Protein AF-0000000072577227 (afdb_homodimer)

Secondary structure (DSSP, 8-state):
-----------------GGGGS---TTEEEEEEEEE-TTS-B-TT-EEEEE-TTS-EEEEEE--TTSEEEEEEESEEEEEEEE-TTEEPEEEEEEE-TT-EEEEEEEE-EEPPP-PPPPSEEEEE-GGG-EEEEEEEETTTEEEEEEE--EEEEEEE-SSGGG-EEEEEEEGGGEE-S-HHHHHHHHSTTTT-TTT--EEEEEEEEEEEEETTEEEEEEEEEETTEEEEEEEEEEEEEEEE-TTS-EEEEEEEEEEEEGGGGT-----B-TTS-BSEEEEEEEEEEEEEEE--/-----------------GGGGSPPPTTEEEEEEEEE-TTS-B-TT-EEEEE-TTS-EEEEEE--TTSEEEEEEESEEEEEEEE-TTEEPEEEEEEE-TT-EEEEEEEE-EEPPP-PPPPSEEEEE-GGG-EEEEEEEETTTEEEEEEE--EEEEEEE-SSGGG-EEEEEEEGGGEE-S-HHHHHHHHSTTTT-TTT--EEEEEEEEEEEEETTEEEEEEEEEETTEEEEEEEEEEEEEEEE-TTS-EEEEEEEEEEEEGGGGT-----B-TTS-BSEEEEEEEEEEEEEEE--

Sequence (586 aa):
MIGRLLGSRTKRMQRTGPLAAVHTPPDAGVLSCRVLDPVNAPVTHAEFTVSDTMGRKVVGGGTDPFGSFVATVPAGEYRLAVSAEGYTPYRASVTVAEDTLASLGDVTLQVAQPPELPAPGDWEIEPAHSSIAFTARHIGLARIHGRFNSFAGAVRIADDMEQSAMHVVIDAASIDTNVKMRDDHLRSADFLDVQRYPTLEFYSDRFAHRGGNRWAVTGALSLHGVTRTVTLDTEYLGLGNGMEGETRAACRATTELHRDDFTVSWQTMLTRGIAVVGPSIRIDLDVQTVPKGMIGRLLGSRTKRMQRTGPLAAVHTPPDAGVLSCRVLDPVNAPVTHAEFTVSDTMGRKVVGGGTDPFGSFVATVPAGEYRLAVSAEGYTPYRASVTVAEDTLASLGDVTLQVAQPPELPAPGDWEIEPAHSSIAFTARHIGLARIHGRFNSFAGAVRIADDMEQSAMHVVIDAASIDTNVKMRDDHLRSADFLDVQRYPTLEFYSDRFAHRGGNRWAVTGALSLHGVTRTVTLDTEYLGLGNGMEGETRAACRATTELHRDDFTVSWQTMLTRGIAVVGPSIRIDLDVQTVPKG

InterPro domains:
  IPR007372 Lipid/polyisoprenoid-binding, YceI-like [PF04264] (123-288)
  IPR007372 Lipid/polyisoprenoid-binding, YceI-like [SM00867] (122-290)
  IPR008969 Carboxypeptidase-like, regulatory domain superfamily [SSF49464] (34-112)
  IPR036761 Lipid/polyisoprenoid-binding, YceI-like superfamily [G3DSA:2.40.128.110] (122-291)
  IPR036761 Lipid/polyisoprenoid-binding, YceI-like superfamily [SSF101874] (121-292)

Organism: Streptomyces coelicolor (strain ATCC BAA-471 / A3(2) / M145) (NCBI:txid100226)

Radius of gyration: 28.92 Å; Cα contacts (8 Å, |Δi|>4): 1598; chains: 2; bounding box: 65×102×64 Å

Foldseek 3Di:
DPPDPPPPPPPPPPPDPPCVPPDADQQKFKEKEFEAEPVRAGDWQWKKFKAAPVRHTDDIGTAHPRRMDMDIDGFHKIKMWTDDFQFDIDIDIWGGGGPYYTYPYYDYTHGADAADDDDFAKKKWDLVQKWKKKWWDFQNPDIQIKTANDKIKMKGADPDNQQIKMKMKTQQLRICSPDVVVSVVCCPPLHQVCVVPGIKMWIFRGWADPHHQWIKTWTWIDTSNDIDIWIWTKGWPYWDADPVGFIKTKMKTKGKDFRVNNPSDNWDADPVRGTRIHRIMIIIMIIMMGHDD/DPPPPPPPPPPPPPPDPPCVPPDADQQKFKEKEAEAEPVRAGDWQWKKFKAAPVRHTDDIGTAHPRRMDMDIDGFHKIKMWTDDFQFDIDIDIWGGGGPYYTYPYYDYTHGADAADDDDFAKKKWDLVQKWKKKWWDFQNPDIQIKTFNDKIKMKGADPDNQQIKMKMKTQQLRICSPDVVVSVVCCPPLHQVCVVPGIKMWIWRGWARPHHQWIKTWTWIDTSRDIDIWIWTKGWPYWDADPVGFIKTKMKTKGKDFRVNNPSDNWDADPVRGTRIHRIMIIIMIIMMGHDD

pLDDT: mean 89.82, std 13.76, range [26.8, 98.88]

Nearest PDB structures (foldseek):
  1wub-assembly1_A  TM=9.350E-01  e=4.465E-19  Thermus thermophilus
  5w39-assembly1_A  TM=8.610E-01  e=2.088E-11  Campylobacter jejuni
  5w2d-assembly1_A  TM=8.627E-01  e=9.304E-11  Campylobacter jejuni
  5w17-assembly1_A  TM=8.572E-01  e=1.035E-10  Campylobacter jejuni subsp. jejuni NCTC 11168 = ATCC 700819
  5w2x-assembly1_A  TM=8.601E-01  e=2.185E-10  Campylobacter jejuni

Structure (mmCIF, N/CA/C/O backbone):
data_AF-0000000072577227-model_v1
#
loop_
_entity.id
_entity.type
_entity.pdbx_description
1 polymer 'Lipid/polyisoprenoid-binding YceI-like domain-containing protein'
#
loop_
_atom_site.group_PDB
_atom_site.id
_atom_site.type_symbol
_atom_site.label_atom_id
_atom_site.label_alt_id
_atom_site.label_comp_id
_atom_site.label_asym_id
_atom_site.label_entity_id
_atom_site.label_seq_id
_atom_site.pdbx_PDB_ins_code
_atom_site.Cartn_x
_atom_site.Cartn_y
_atom_site.Cartn_z
_atom_site.occupancy
_atom_site.B_iso_or_equiv
_atom_site.auth_seq_id
_atom_site.auth_comp_id
_atom_site.auth_asym_id
_atom_site.auth_atom_id
_atom_site.pdbx_PDB_model_num
ATOM 1 N N . MET A 1 1 ? -29.375 69.375 34.156 1 26.8 1 MET A N 1
ATOM 2 C CA . MET A 1 1 ? -28.672 68.25 34.75 1 26.8 1 MET A CA 1
ATOM 3 C C . MET A 1 1 ? -28.266 67.188 33.688 1 26.8 1 MET A C 1
ATOM 5 O O . MET A 1 1 ? -29.016 66.312 33.375 1 26.8 1 MET A O 1
ATOM 9 N N . ILE A 1 2 ? -27.672 67.625 32.531 1 37.12 2 ILE A N 1
ATOM 10 C CA . ILE A 1 2 ? -27.188 66.938 31.344 1 37.12 2 ILE A CA 1
ATOM 11 C C . ILE A 1 2 ? -26 66.062 31.688 1 37.12 2 ILE A C 1
ATOM 13 O O . ILE A 1 2 ? -24.906 66.562 32 1 37.12 2 ILE A O 1
ATOM 17 N N . GLY A 1 3 ? -26.141 65 32.531 1 32.97 3 GLY A N 1
ATOM 18 C CA . GLY A 1 3 ? -25.094 64 32.875 1 32.97 3 GLY A CA 1
ATOM 19 C C . GLY A 1 3 ? -24.422 63.406 31.656 1 32.97 3 GLY A C 1
ATOM 20 O O . GLY A 1 3 ? -25.094 63 30.719 1 32.97 3 GLY A O 1
ATOM 21 N N . ARG A 1 4 ? -23.094 63.844 31.281 1 34 4 ARG A N 1
ATOM 22 C CA . ARG A 1 4 ? -22.109 63.344 30.328 1 34 4 ARG A CA 1
ATOM 23 C C . ARG A 1 4 ? -21.875 61.844 30.484 1 34 4 ARG A C 1
ATOM 25 O O . ARG A 1 4 ? -21.406 61.406 31.531 1 34 4 ARG A O 1
ATOM 32 N N . LEU A 1 5 ? -22.656 60.969 29.906 1 32.94 5 LEU A N 1
ATOM 33 C CA . LEU A 1 5 ? -22.422 59.531 29.734 1 32.94 5 LEU A CA 1
ATOM 34 C C . LEU A 1 5 ? -21.062 59.25 29.109 1 32.94 5 LEU A C 1
ATOM 36 O O . LEU A 1 5 ? -20.875 59.5 27.922 1 32.94 5 LEU A O 1
ATOM 40 N N . LEU A 1 6 ? -19.891 59.562 29.719 1 34.66 6 LEU A N 1
ATOM 41 C CA . LEU A 1 6 ? -18.578 59.094 29.266 1 34.66 6 LEU A CA 1
ATOM 42 C C . LEU A 1 6 ? -18.594 57.594 29.031 1 34.66 6 LEU A C 1
ATOM 44 O O . LEU A 1 6 ? -18.766 56.812 29.969 1 34.66 6 LEU A O 1
ATOM 48 N N . GLY A 1 7 ? -19.062 57.031 27.906 1 33.78 7 GLY A N 1
ATOM 49 C CA . GLY A 1 7 ? -18.922 55.656 27.469 1 33.78 7 GLY A CA 1
ATOM 50 C C . GLY A 1 7 ? -17.484 55.156 27.516 1 33.78 7 GLY A C 1
ATOM 51 O O . GLY A 1 7 ? -16.578 55.812 26.984 1 33.78 7 GLY A O 1
ATOM 52 N N . SER A 1 8 ? -16.984 54.531 28.609 1 36.62 8 SER A N 1
ATOM 53 C CA . SER A 1 8 ? -15.742 53.781 28.734 1 36.62 8 SER A CA 1
ATOM 54 C C . SER A 1 8 ? -15.531 52.844 27.547 1 36.62 8 SER A C 1
ATOM 56 O O . SER A 1 8 ? -16.312 51.906 27.344 1 36.62 8 SER A O 1
ATOM 58 N N . ARG A 1 9 ? -15.117 53.312 26.406 1 38.56 9 ARG A N 1
ATOM 59 C CA . ARG A 1 9 ? -14.555 52.406 25.391 1 38.56 9 ARG A CA 1
ATOM 60 C C . ARG A 1 9 ? -13.508 51.5 26 1 38.56 9 ARG A C 1
ATOM 62 O O . ARG A 1 9 ? -12.375 51.906 26.266 1 38.56 9 ARG A O 1
ATOM 69 N N . THR A 1 10 ? -13.844 50.5 26.844 1 38.19 10 THR A N 1
ATOM 70 C CA . THR A 1 10 ? -12.906 49.438 27.125 1 38.19 10 THR A CA 1
ATOM 71 C C . THR A 1 10 ? -12.203 49 25.844 1 38.19 10 THR A C 1
ATOM 73 O O . THR A 1 10 ? -12.859 48.562 24.891 1 38.19 10 THR A O 1
ATOM 76 N N . LYS A 1 11 ? -11.156 49.531 25.5 1 37.88 11 LYS A N 1
ATOM 77 C CA . LYS A 1 11 ? -10.219 48.969 24.531 1 37.88 11 LYS A CA 1
ATOM 78 C C . LYS A 1 11 ? -10.102 47.469 24.672 1 37.88 11 LYS A C 1
ATOM 80 O O . LYS A 1 11 ? -9.617 46.969 25.688 1 37.88 11 LYS A O 1
ATOM 85 N N . ARG A 1 12 ? -11.031 46.719 24.203 1 38.28 12 ARG A N 1
ATOM 86 C CA . ARG A 1 12 ? -10.758 45.281 24.062 1 38.28 12 ARG A CA 1
ATOM 87 C C . ARG A 1 12 ? -9.32 45.062 23.609 1 38.28 12 ARG A C 1
ATOM 89 O O . ARG A 1 12 ? -8.961 45.375 22.469 1 38.28 12 ARG A O 1
ATOM 96 N N . MET A 1 13 ? -8.359 45.281 24.391 1 38.47 13 MET A N 1
ATOM 97 C CA . MET A 1 13 ? -7.027 44.781 24.062 1 38.47 13 MET A CA 1
ATOM 98 C C . MET A 1 13 ? -7.117 43.5 23.25 1 38.47 13 MET A C 1
ATOM 100 O O . MET A 1 13 ? -7.707 42.5 23.703 1 38.47 13 MET A O 1
ATOM 104 N N . GLN A 1 14 ? -7.219 43.562 22.016 1 44.78 14 GLN A N 1
ATOM 105 C CA . GLN A 1 14 ? -7.148 42.438 21.094 1 44.78 14 GLN A CA 1
ATOM 106 C C . GLN A 1 14 ? -6.172 41.375 21.594 1 44.78 14 GLN A C 1
ATOM 108 O O . GLN A 1 14 ? -4.965 41.625 21.641 1 44.78 14 GLN A O 1
ATOM 113 N N . ARG A 1 15 ? -6.492 40.656 22.641 1 54.56 15 ARG A N 1
ATOM 114 C CA . ARG A 1 15 ? -5.695 39.562 23.156 1 54.56 15 ARG A CA 1
ATOM 115 C C . ARG A 1 15 ? -5.016 38.781 22.031 1 54.56 15 ARG A C 1
ATOM 117 O O . ARG A 1 15 ? -5.68 38.312 21.109 1 54.56 15 ARG A O 1
ATOM 124 N N . THR A 1 16 ? -3.822 39.031 21.75 1 69.56 16 THR A N 1
ATOM 125 C CA . THR A 1 16 ? -2.977 38.312 20.812 1 69.56 16 THR A CA 1
ATOM 126 C C . THR A 1 16 ? -3.008 36.812 21.109 1 69.56 16 THR A C 1
ATOM 128 O O . THR A 1 16 ? -2.824 36.375 22.266 1 69.56 16 THR A O 1
ATOM 131 N N . GLY A 1 17 ? -3.672 36.062 20.234 1 76.44 17 GLY A N 1
ATOM 132 C CA . GLY A 1 17 ? -3.791 34.625 20.391 1 76.44 17 GLY A CA 1
ATOM 133 C C . GLY A 1 17 ? -2.453 33.906 20.562 1 76.44 17 GLY A C 1
ATOM 134 O O . GLY A 1 17 ? -1.4 34.531 20.375 1 76.44 17 GLY A O 1
ATOM 135 N N . PRO A 1 18 ? -2.41 32.781 21.141 1 83.94 18 PRO A N 1
ATOM 136 C CA . PRO A 1 18 ? -1.178 32.031 21.422 1 83.94 18 PRO A CA 1
ATOM 137 C C . PRO A 1 18 ? -0.287 31.891 20.188 1 83.94 18 PRO A C 1
ATOM 139 O O . PRO A 1 18 ? 0.925 31.703 20.312 1 83.94 18 PRO A O 1
ATOM 142 N N . LEU A 1 19 ? -0.805 32.031 19.031 1 86.5 19 LEU A N 1
ATOM 143 C CA . LEU A 1 19 ? -0.044 31.891 17.781 1 86.5 19 LEU A CA 1
ATOM 144 C C . LEU A 1 19 ? 0.879 33.094 17.562 1 86.5 19 LEU A C 1
ATOM 146 O O . LEU A 1 19 ? 1.816 33 16.766 1 86.5 19 LEU A O 1
ATOM 150 N N . ALA A 1 20 ? 0.656 34.156 18.234 1 82.88 20 ALA A N 1
ATOM 151 C CA . ALA A 1 20 ? 1.486 35.344 18.109 1 82.88 20 ALA A CA 1
ATOM 152 C C . ALA A 1 20 ? 2.912 35.094 18.578 1 82.88 20 ALA A C 1
ATOM 154 O O . ALA A 1 20 ? 3.846 35.781 18.188 1 82.88 20 ALA A O 1
ATOM 155 N N . ALA A 1 21 ? 2.994 34.062 19.344 1 81.19 21 ALA A N 1
ATOM 156 C CA . ALA A 1 21 ? 4.293 33.75 19.922 1 81.19 21 ALA A CA 1
ATOM 157 C C . ALA A 1 21 ? 5.121 32.875 18.984 1 81.19 21 ALA A C 1
ATOM 159 O O . ALA A 1 21 ? 6.312 32.656 19.219 1 81.19 21 ALA A O 1
ATOM 160 N N . VAL A 1 22 ? 4.5 32.406 17.969 1 85.19 22 VAL A N 1
ATOM 161 C CA . VAL A 1 22 ? 5.223 31.578 17.016 1 85.19 22 VAL A CA 1
ATOM 162 C C . VAL A 1 22 ? 5.992 32.438 16.031 1 85.19 22 VAL A C 1
ATOM 164 O O . VAL A 1 22 ? 5.422 33.344 15.406 1 85.19 22 VAL A O 1
ATOM 167 N N . HIS A 1 23 ? 7.262 32.219 15.898 1 82.19 23 HIS A N 1
ATOM 168 C CA . HIS A 1 23 ? 8.125 33.031 15.039 1 82.19 23 HIS A CA 1
ATOM 169 C C . HIS A 1 23 ? 7.945 32.625 13.57 1 82.19 23 HIS A C 1
ATOM 171 O O . HIS A 1 23 ? 7.949 31.438 13.234 1 82.19 23 HIS A O 1
ATOM 177 N N . THR A 1 24 ? 7.801 33.625 12.742 1 87.25 24 THR A N 1
ATOM 178 C CA . THR A 1 24 ? 7.789 33.438 11.297 1 87.25 24 THR A CA 1
ATOM 179 C C . THR A 1 24 ? 9.117 33.906 10.688 1 87.25 24 THR A C 1
ATOM 181 O O . THR A 1 24 ? 9.539 35.031 10.867 1 87.25 24 THR A O 1
ATOM 184 N N . PRO A 1 25 ? 9.742 33.031 9.992 1 88 25 PRO A N 1
ATOM 185 C CA . PRO A 1 25 ? 10.984 33.43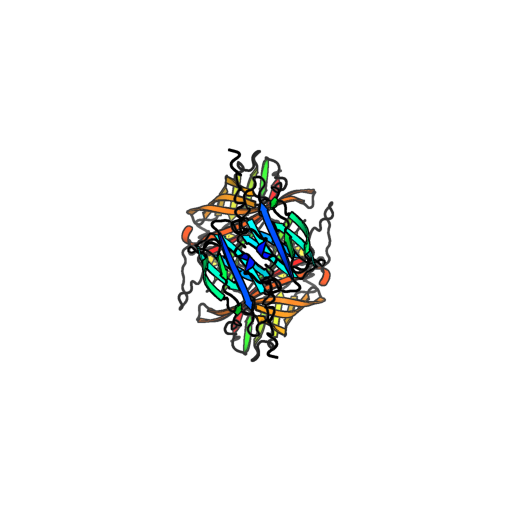8 9.336 1 88 25 PRO A CA 1
ATOM 186 C C . PRO A 1 25 ? 10.805 34.656 8.406 1 88 25 PRO A C 1
ATOM 188 O O . PRO A 1 25 ? 9.719 34.844 7.855 1 88 25 PRO A O 1
ATOM 191 N N . PRO A 1 26 ? 11.859 35.562 8.266 1 85.06 26 PRO A N 1
ATOM 192 C CA . PRO A 1 26 ? 11.75 36.812 7.539 1 85.06 26 PRO A CA 1
ATOM 193 C C . PRO A 1 26 ? 11.312 36.625 6.086 1 85.06 26 PRO A C 1
ATOM 195 O O . PRO A 1 26 ? 10.57 37.469 5.551 1 85.06 26 PRO A O 1
ATOM 198 N N . ASP A 1 27 ? 11.727 35.688 5.359 1 89.62 27 ASP A N 1
ATOM 199 C CA . ASP A 1 27 ? 11.398 35.5 3.949 1 89.62 27 ASP A CA 1
ATOM 200 C C . ASP A 1 27 ? 10.172 34.594 3.781 1 89.62 27 ASP A C 1
ATOM 202 O O . ASP A 1 27 ? 9.922 34.094 2.689 1 89.62 27 ASP A O 1
ATOM 206 N N . ALA A 1 28 ? 9.453 34.531 4.906 1 93.44 28 ALA A N 1
ATOM 207 C CA . ALA A 1 28 ? 8.328 33.594 4.859 1 93.44 28 ALA A CA 1
ATOM 208 C C . ALA A 1 28 ? 7.008 34.312 5.121 1 93.44 28 ALA A C 1
ATOM 210 O O . ALA A 1 28 ? 6.996 35.469 5.57 1 93.44 28 ALA A O 1
ATOM 211 N N . GLY A 1 29 ? 5.938 33.781 4.715 1 94.62 29 GLY A N 1
ATOM 212 C CA . GLY A 1 29 ? 4.574 34.062 5.125 1 94.62 29 GLY A CA 1
ATOM 213 C C . GLY A 1 29 ? 3.834 32.875 5.656 1 94.62 29 GLY A C 1
ATOM 214 O O . GLY A 1 29 ? 4.418 31.797 5.809 1 94.62 29 GLY A O 1
ATOM 215 N N . VAL A 1 30 ? 2.604 33.156 6.027 1 94.62 30 VAL A N 1
ATOM 216 C CA . VAL A 1 30 ? 1.803 32.094 6.629 1 94.62 30 VAL A CA 1
ATOM 217 C C . VAL A 1 30 ? 0.556 31.844 5.785 1 94.62 30 VAL A C 1
ATOM 219 O O . VAL A 1 30 ? -0.103 32.781 5.344 1 94.62 30 VAL A O 1
ATOM 222 N N . LEU A 1 31 ? 0.337 30.609 5.461 1 95.12 31 LEU A N 1
ATOM 223 C CA . LEU A 1 31 ? -0.888 30.172 4.801 1 95.12 31 LEU A CA 1
ATOM 224 C C . LEU A 1 31 ? -1.83 29.5 5.789 1 95.12 31 LEU A C 1
ATOM 226 O O . LEU A 1 31 ? -1.395 28.703 6.617 1 95.12 31 LEU A O 1
ATOM 230 N N . SER A 1 32 ? -3.045 29.891 5.809 1 94.81 32 SER A N 1
ATOM 231 C CA . SER A 1 32 ? -4.02 29.25 6.684 1 94.81 32 SER A CA 1
ATOM 232 C C . SER A 1 32 ? -5.34 29.016 5.961 1 94.81 32 SER A C 1
ATOM 234 O O . SER A 1 32 ? -5.652 29.703 4.984 1 94.81 32 SER A O 1
ATOM 236 N N . CYS A 1 33 ? -6.023 28.047 6.398 1 95.12 33 CYS A N 1
ATOM 237 C CA . CYS A 1 33 ? -7.328 27.672 5.855 1 95.12 33 CYS A CA 1
ATOM 238 C C . CYS A 1 33 ? -8.133 26.875 6.871 1 95.12 33 CYS A C 1
ATOM 240 O O . CYS A 1 33 ? -7.57 26.125 7.668 1 95.12 33 CYS A O 1
ATOM 242 N N . ARG A 1 34 ? -9.422 27.109 6.949 1 95.56 34 ARG A N 1
ATOM 243 C CA . ARG A 1 34 ? -10.352 26.266 7.691 1 95.56 34 ARG A CA 1
ATOM 244 C C . ARG A 1 34 ? -11.289 25.516 6.75 1 95.56 34 ARG A C 1
ATOM 246 O O . ARG A 1 34 ? -11.953 26.141 5.914 1 95.56 34 ARG A O 1
ATOM 253 N N . VAL A 1 35 ? -11.297 24.281 6.855 1 96.19 35 VAL A N 1
ATOM 254 C CA . VAL A 1 35 ? -12.062 23.422 5.961 1 96.19 35 VAL A CA 1
ATOM 255 C C . VAL A 1 35 ? -13.375 23.016 6.625 1 96.19 35 VAL A C 1
ATOM 257 O O . VAL A 1 35 ? -13.375 22.469 7.73 1 96.19 35 VAL A O 1
ATOM 260 N N . LEU A 1 36 ? -14.43 23.281 5.938 1 94.31 36 LEU A N 1
ATOM 261 C CA . LEU A 1 36 ? -15.766 23 6.441 1 94.31 36 LEU A CA 1
ATOM 262 C C . LEU A 1 36 ? -16.531 22.094 5.477 1 94.31 36 LEU A C 1
ATOM 264 O O . LEU A 1 36 ? -16.219 22.031 4.289 1 94.31 36 LEU A O 1
ATOM 268 N N . ASP A 1 37 ? -17.453 21.391 6.094 1 88.5 37 ASP A N 1
ATOM 269 C CA . ASP A 1 37 ? -18.391 20.672 5.25 1 88.5 37 ASP A CA 1
ATOM 270 C C . ASP A 1 37 ? -19.594 21.531 4.887 1 88.5 37 ASP A C 1
ATOM 272 O O . ASP A 1 37 ? -19.672 22.703 5.277 1 88.5 37 ASP A O 1
ATOM 276 N N . PRO A 1 38 ? -20.578 21.062 4.117 1 86.56 38 PRO A N 1
ATOM 277 C CA . PRO A 1 38 ? -21.688 21.906 3.629 1 86.56 38 PRO A CA 1
ATOM 278 C C . PRO A 1 38 ? -22.594 22.375 4.75 1 86.56 38 PRO A C 1
ATOM 280 O O . PRO A 1 38 ? -23.344 23.344 4.57 1 86.56 38 PRO A O 1
ATOM 283 N N . VAL A 1 39 ? -22.516 21.781 5.891 1 88.75 39 VAL A N 1
ATOM 284 C CA . VAL A 1 39 ? -23.344 22.234 7 1 88.75 39 VAL A CA 1
ATOM 285 C C . VAL A 1 39 ? -22.5 23.047 7.977 1 88.75 39 VAL A C 1
ATOM 287 O O . VAL A 1 39 ? -22.859 23.188 9.148 1 88.75 39 VAL A O 1
ATOM 290 N N . ASN A 1 40 ? -21.312 23.391 7.598 1 90.12 40 ASN A N 1
ATOM 291 C CA . ASN A 1 40 ? -20.422 24.328 8.273 1 90.12 40 ASN A CA 1
ATOM 292 C C . ASN A 1 40 ? -19.766 23.688 9.492 1 90.12 40 ASN A C 1
ATOM 294 O O . ASN A 1 40 ? -19.453 24.375 10.469 1 90.12 40 ASN A O 1
ATOM 298 N N . ALA A 1 41 ? -19.688 22.406 9.445 1 90.19 41 ALA A N 1
ATOM 299 C CA . ALA A 1 41 ? -18.906 21.703 10.469 1 90.19 41 ALA A CA 1
ATOM 300 C C . ALA A 1 41 ? -17.469 21.516 10.016 1 90.19 41 ALA A C 1
ATOM 302 O O . ALA A 1 41 ? -17.203 21.234 8.844 1 90.19 41 ALA A O 1
ATOM 303 N N . PRO A 1 42 ? -16.531 21.641 11 1 92.31 42 PRO A N 1
ATOM 304 C CA . PRO A 1 42 ? -15.141 21.422 10.625 1 92.31 42 PRO A CA 1
ATOM 305 C C . PRO A 1 42 ? -14.891 20.016 10.086 1 92.31 42 PRO A C 1
ATOM 307 O O . PRO A 1 42 ? -15.406 19.031 10.625 1 92.31 42 PRO A O 1
ATOM 310 N N . VAL A 1 43 ? -14.281 19.891 8.953 1 91.62 43 VAL A N 1
ATOM 311 C CA . VAL A 1 43 ? -13.828 18.609 8.43 1 91.62 43 VAL A CA 1
ATOM 312 C C . VAL A 1 43 ? -12.469 18.25 9.031 1 91.62 43 VAL A C 1
ATOM 314 O O . VAL A 1 43 ? -11.445 18.828 8.641 1 91.62 43 VAL A O 1
ATOM 317 N N . THR A 1 44 ? -12.508 17.328 9.922 1 87.81 44 THR A N 1
ATOM 318 C CA . THR A 1 44 ? -11.281 16.906 10.586 1 87.81 44 THR A CA 1
ATOM 319 C C . THR A 1 44 ? -10.5 15.93 9.711 1 87.81 44 THR A C 1
ATOM 321 O O . THR A 1 44 ? -11.094 15.18 8.93 1 87.81 44 THR A O 1
ATOM 324 N N . HIS A 1 45 ? -9.203 15.945 9.695 1 85.19 45 HIS A N 1
ATOM 325 C CA . HIS A 1 45 ? -8.273 15.055 9.008 1 85.19 45 HIS A CA 1
ATOM 326 C C . HIS A 1 45 ? -8.359 15.234 7.496 1 85.19 45 HIS A C 1
ATOM 328 O O . HIS A 1 45 ? -7.992 14.328 6.738 1 85.19 45 HIS A O 1
ATOM 334 N N . ALA A 1 46 ? -9.031 16.344 7.074 1 90.62 46 ALA A N 1
ATOM 335 C CA . ALA A 1 46 ? -8.859 16.641 5.656 1 90.62 46 ALA A CA 1
ATOM 336 C C . ALA A 1 46 ? -7.383 16.797 5.297 1 90.62 46 ALA A C 1
ATOM 338 O O . ALA A 1 46 ? -6.609 17.391 6.051 1 90.62 46 ALA A O 1
ATOM 339 N N . GLU A 1 47 ? -7.008 16.203 4.148 1 92.94 47 GLU A N 1
ATOM 340 C CA . GLU A 1 47 ? -5.617 16.281 3.705 1 92.94 47 GLU A CA 1
ATOM 341 C C . GLU A 1 47 ? -5.383 17.531 2.848 1 92.94 47 GLU A C 1
ATOM 343 O O . GLU A 1 47 ? -6.094 17.75 1.867 1 92.94 47 GLU A O 1
ATOM 348 N N . PHE A 1 48 ? -4.383 18.312 3.256 1 93.69 48 PHE A N 1
ATOM 349 C CA . PHE A 1 48 ? -4.012 19.438 2.418 1 93.69 48 PHE A CA 1
ATOM 350 C C . PHE A 1 48 ? -2.604 19.266 1.863 1 93.69 48 PHE A C 1
ATOM 352 O O . PHE A 1 48 ? -1.757 18.625 2.494 1 93.69 48 PHE A O 1
ATOM 359 N N . THR A 1 49 ? -2.402 19.75 0.661 1 94.56 49 THR A N 1
ATOM 360 C CA . THR A 1 49 ? -1.09 19.844 0.032 1 94.56 49 THR A CA 1
ATOM 361 C C . THR A 1 49 ? -0.858 21.234 -0.544 1 94.56 49 THR A C 1
ATOM 363 O O . THR A 1 49 ? -1.73 21.781 -1.217 1 94.56 49 THR A O 1
ATOM 366 N N . VAL A 1 50 ? 0.22 21.781 -0.16 1 95.25 50 VAL A N 1
ATOM 367 C CA . VAL A 1 50 ? 0.69 23.016 -0.75 1 95.25 50 VAL A CA 1
ATOM 368 C C . VAL A 1 50 ? 1.852 22.734 -1.7 1 95.25 50 VAL A C 1
ATOM 370 O O . VAL A 1 50 ? 2.871 22.172 -1.295 1 95.25 50 VAL A O 1
ATOM 373 N N . SER A 1 51 ? 1.652 23.125 -2.975 1 95.06 51 SER A N 1
ATOM 374 C CA . SER A 1 51 ? 2.68 22.906 -3.988 1 95.06 51 SER A CA 1
ATOM 375 C C . SER A 1 51 ? 3.121 24.219 -4.617 1 95.06 51 SER A C 1
ATOM 377 O O . SER A 1 51 ? 2.365 25.188 -4.629 1 95.06 51 SER A O 1
ATOM 379 N N . ASP A 1 52 ? 4.316 24.234 -5.066 1 92.69 52 ASP A N 1
ATOM 380 C CA . ASP A 1 52 ? 4.781 25.438 -5.77 1 92.69 52 ASP A CA 1
ATOM 381 C C . ASP A 1 52 ? 4.289 25.438 -7.215 1 92.69 52 ASP A C 1
ATOM 383 O O . ASP A 1 52 ? 3.496 24.594 -7.613 1 92.69 52 ASP A O 1
ATOM 387 N N . THR A 1 53 ? 4.711 26.406 -7.973 1 89.69 53 THR A N 1
ATOM 388 C CA . THR A 1 53 ? 4.215 26.609 -9.328 1 89.69 53 THR A CA 1
ATOM 389 C C . THR A 1 53 ? 4.664 25.484 -10.25 1 89.69 53 THR A C 1
ATOM 391 O O . THR A 1 53 ? 4.066 25.266 -11.305 1 89.69 53 THR A O 1
ATOM 394 N N . MET A 1 54 ? 5.652 24.828 -9.836 1 87.25 54 MET A N 1
ATOM 395 C CA . MET A 1 54 ? 6.172 23.719 -10.633 1 87.25 54 MET A CA 1
ATOM 396 C C . MET A 1 54 ? 5.492 22.406 -10.234 1 87.25 54 MET A C 1
ATOM 398 O O . MET A 1 54 ? 5.785 21.359 -10.805 1 87.25 54 MET A O 1
ATOM 402 N N . GLY A 1 55 ? 4.668 22.406 -9.305 1 85.88 55 GLY A N 1
ATOM 403 C CA . GLY A 1 55 ? 3.926 21.234 -8.883 1 85.88 55 GLY A CA 1
ATOM 404 C C . GLY A 1 55 ? 4.617 20.453 -7.781 1 85.88 55 GLY A C 1
ATOM 405 O O . GLY A 1 55 ? 4.16 19.375 -7.395 1 85.88 55 GLY A O 1
ATOM 406 N N . ARG A 1 56 ? 5.711 21 -7.254 1 85.12 56 ARG A N 1
ATOM 407 C CA . ARG A 1 56 ? 6.422 20.344 -6.16 1 85.12 56 ARG A CA 1
ATOM 408 C C . ARG A 1 56 ? 5.73 20.594 -4.824 1 85.12 56 ARG A C 1
ATOM 410 O O . ARG A 1 56 ? 5.402 21.75 -4.5 1 85.12 56 ARG A O 1
ATOM 417 N N . LYS A 1 57 ? 5.648 19.484 -4.098 1 88.38 57 LYS A N 1
ATOM 418 C CA . LYS A 1 57 ? 5.047 19.609 -2.771 1 88.38 57 LYS A CA 1
ATOM 419 C C . LYS A 1 57 ? 5.957 20.391 -1.823 1 88.38 57 LYS A C 1
ATOM 421 O O . LYS A 1 57 ? 7.125 20.031 -1.647 1 88.38 57 LYS A O 1
ATOM 426 N N . VAL A 1 58 ? 5.441 21.375 -1.188 1 91.88 58 VAL A N 1
ATOM 427 C CA . VAL A 1 58 ? 6.168 22.234 -0.252 1 91.88 58 VAL A CA 1
ATOM 428 C C . VAL A 1 58 ? 5.852 21.812 1.183 1 91.88 58 VAL A C 1
ATOM 430 O O . VAL A 1 58 ? 6.75 21.734 2.023 1 91.88 58 VAL A O 1
ATOM 433 N N . VAL A 1 59 ? 4.59 21.594 1.459 1 93.12 59 VAL A N 1
ATOM 434 C CA . VAL A 1 59 ? 4.137 21.109 2.764 1 93.12 59 VAL A CA 1
ATOM 435 C C . VAL A 1 59 ? 2.76 20.469 2.633 1 93.12 59 VAL A C 1
ATOM 437 O O . VAL A 1 59 ? 1.985 20.828 1.739 1 93.12 59 VAL A O 1
ATOM 440 N N . GLY A 1 60 ? 2.5 19.5 3.432 1 93.75 60 GLY A N 1
ATOM 441 C CA . GLY A 1 60 ? 1.195 18.859 3.492 1 93.75 60 GLY A CA 1
ATOM 442 C C . GLY A 1 60 ? 0.876 18.281 4.859 1 93.75 60 GLY A C 1
ATOM 443 O O . GLY A 1 60 ? 1.751 18.203 5.723 1 93.75 60 GLY A O 1
ATOM 444 N N . GLY A 1 61 ? -0.313 17.969 5.07 1 91.62 61 GLY A N 1
ATOM 445 C CA . GLY A 1 61 ? -0.782 17.406 6.328 1 91.62 61 GLY A CA 1
ATOM 446 C C . GLY A 1 61 ? -2.295 17.344 6.43 1 91.62 61 GLY A C 1
ATOM 447 O O . GLY A 1 61 ? -2.994 17.484 5.422 1 91.62 61 GLY A O 1
ATOM 448 N N . GLY A 1 62 ? -2.758 16.984 7.668 1 93.06 62 GLY A N 1
ATOM 449 C CA . GLY A 1 62 ? -4.184 16.969 7.953 1 93.06 62 GLY A CA 1
ATOM 450 C C . GLY A 1 62 ? -4.66 18.219 8.68 1 93.06 62 GLY A C 1
ATOM 451 O O . GLY A 1 62 ? -3.889 18.859 9.391 1 93.06 62 GLY A O 1
ATOM 452 N N . THR A 1 63 ? -5.898 18.5 8.5 1 94.12 63 THR A N 1
ATOM 453 C CA . THR A 1 63 ? -6.5 19.547 9.305 1 94.12 63 THR A CA 1
ATOM 454 C C . THR A 1 63 ? -6.598 19.125 10.766 1 94.12 63 THR A C 1
ATOM 456 O O . THR A 1 63 ? -6.719 17.938 11.07 1 94.12 63 THR A O 1
ATOM 459 N N . ASP A 1 64 ? -6.488 20.125 11.602 1 91.56 64 ASP A N 1
ATOM 460 C CA . ASP A 1 64 ? -6.621 19.891 13.039 1 91.56 64 ASP A CA 1
ATOM 461 C C . ASP A 1 64 ? -8.078 19.625 13.414 1 91.56 64 ASP A C 1
ATOM 463 O O . ASP A 1 64 ? -8.953 19.609 12.555 1 91.56 64 ASP A O 1
ATOM 467 N N . PRO A 1 65 ? -8.383 19.328 14.734 1 90.56 65 PRO A N 1
ATOM 468 C CA . PRO A 1 65 ? -9.734 18.953 15.164 1 90.56 65 PRO A CA 1
ATOM 469 C C . PRO A 1 65 ? -10.75 20.062 14.906 1 90.56 65 PRO A C 1
ATOM 471 O O . PRO A 1 65 ? -11.961 19.844 15.016 1 90.56 65 PRO A O 1
ATOM 474 N N . PHE A 1 66 ? -10.336 21.203 14.492 1 92.12 66 PHE A N 1
ATOM 475 C CA . PHE A 1 66 ? -11.211 22.344 14.227 1 92.12 66 PHE A CA 1
ATOM 476 C C . PHE A 1 66 ? -11.297 22.625 12.727 1 92.12 66 PHE A C 1
ATOM 478 O O . PHE A 1 66 ? -11.852 23.641 12.312 1 92.12 66 PHE A O 1
ATOM 485 N N . GLY A 1 67 ? -10.672 21.719 11.961 1 93.88 67 GLY A N 1
ATOM 486 C CA . GLY A 1 67 ? -10.711 21.781 10.508 1 93.88 67 GLY A CA 1
ATOM 487 C C . GLY A 1 67 ? -9.695 22.75 9.93 1 93.88 67 GLY A C 1
ATOM 488 O O . GLY A 1 67 ? -9.781 23.109 8.758 1 93.88 67 GLY A O 1
ATOM 489 N N . SER A 1 68 ? -8.742 23.141 10.727 1 94.12 68 SER A N 1
ATOM 490 C CA . SER A 1 68 ? -7.836 24.203 10.289 1 94.12 68 SER A CA 1
ATOM 491 C C . SER A 1 68 ? -6.43 23.656 10.055 1 94.12 68 SER A C 1
ATOM 493 O O . SER A 1 68 ? -6.055 22.625 10.617 1 94.12 68 SER A O 1
ATOM 495 N N . PHE A 1 69 ? -5.73 24.297 9.18 1 93.25 69 PHE A N 1
ATOM 496 C CA . PHE A 1 69 ? -4.281 24.125 9.133 1 93.25 69 PHE A CA 1
ATOM 497 C C . PHE A 1 69 ? -3.588 25.469 8.969 1 93.25 69 PHE A C 1
ATOM 499 O O . PHE A 1 69 ? -4.203 26.438 8.523 1 93.25 69 PHE A O 1
ATOM 506 N N . VAL A 1 70 ? -2.412 25.547 9.484 1 92.88 70 VAL A N 1
ATOM 507 C CA . VAL A 1 70 ? -1.508 26.672 9.352 1 92.88 70 VAL A CA 1
ATOM 508 C C . VAL A 1 70 ? -0.139 26.203 8.875 1 92.88 70 VAL A C 1
ATOM 510 O O . VAL A 1 70 ? 0.411 25.234 9.414 1 92.88 70 VAL A O 1
ATOM 513 N N . ALA A 1 71 ? 0.36 26.844 7.816 1 92.88 71 ALA A N 1
ATOM 514 C CA . ALA A 1 71 ? 1.667 26.469 7.285 1 92.88 71 ALA A CA 1
ATOM 515 C C . ALA A 1 71 ? 2.514 27.703 6.977 1 92.88 71 ALA A C 1
ATOM 517 O O . ALA A 1 71 ? 2.016 28.672 6.418 1 92.88 71 ALA A O 1
ATOM 518 N N . THR A 1 72 ? 3.727 27.672 7.406 1 93.69 72 THR A N 1
ATOM 519 C CA . THR A 1 72 ? 4.699 28.703 7.047 1 93.69 72 THR A CA 1
ATOM 520 C C . THR A 1 72 ? 5.465 28.312 5.789 1 93.69 72 THR A C 1
ATOM 522 O O . THR A 1 72 ? 6.008 27.203 5.707 1 93.69 72 THR A O 1
ATOM 525 N N . VAL A 1 73 ? 5.418 29.203 4.789 1 94.94 73 VAL A N 1
ATOM 526 C CA . VAL A 1 73 ? 6.098 28.922 3.525 1 94.94 73 VAL A CA 1
ATOM 527 C C . VAL A 1 73 ? 6.855 30.156 3.062 1 94.94 73 VAL A C 1
ATOM 529 O O . VAL A 1 73 ? 6.52 31.281 3.453 1 94.94 73 VAL A O 1
ATOM 532 N N . PRO A 1 74 ? 7.941 29.969 2.283 1 94.12 74 PRO A N 1
ATOM 533 C CA . PRO A 1 74 ? 8.547 31.141 1.662 1 94.12 74 PRO A CA 1
ATOM 534 C C . PRO A 1 74 ? 7.543 31.969 0.855 1 94.12 74 PRO A C 1
ATOM 536 O O . PRO A 1 74 ? 6.559 31.422 0.348 1 94.12 74 PRO A O 1
ATOM 539 N N . ALA A 1 75 ? 7.816 33.25 0.849 1 95.75 75 ALA A N 1
ATOM 540 C CA . ALA A 1 75 ? 6.965 34.094 0.002 1 95.75 75 ALA A CA 1
ATOM 541 C C . ALA A 1 75 ? 6.98 33.594 -1.443 1 95.75 75 ALA A C 1
ATOM 543 O O . ALA A 1 75 ? 8.031 33.219 -1.964 1 95.75 75 ALA A O 1
ATOM 544 N N . GLY A 1 76 ? 5.793 33.531 -2.045 1 95.81 76 GLY A N 1
ATOM 545 C CA . GLY A 1 76 ? 5.688 33.031 -3.402 1 95.81 76 GLY A CA 1
ATOM 546 C C . GLY A 1 76 ? 4.273 32.625 -3.789 1 95.81 76 GLY A C 1
ATOM 547 O O . GLY A 1 76 ? 3.316 33 -3.107 1 95.81 76 GLY A O 1
ATOM 548 N N . GLU A 1 77 ? 4.176 32.062 -4.93 1 96.94 77 GLU A N 1
ATOM 549 C CA . GLU A 1 77 ? 2.904 31.562 -5.438 1 96.94 77 GLU A CA 1
ATOM 550 C C . GLU A 1 77 ? 2.785 30.062 -5.215 1 96.94 77 GLU A C 1
ATOM 552 O O . GLU A 1 77 ? 3.734 29.312 -5.461 1 96.94 77 GLU A O 1
ATOM 557 N N . TYR A 1 78 ? 1.592 29.688 -4.715 1 96.62 78 TYR A N 1
ATOM 558 C CA . TYR A 1 78 ? 1.388 28.297 -4.379 1 96.62 78 TYR A CA 1
ATOM 559 C C . TYR A 1 78 ? 0.03 27.797 -4.871 1 96.62 78 TYR A C 1
ATOM 561 O O . TYR A 1 78 ? -0.853 28.609 -5.176 1 96.62 78 TYR A O 1
ATOM 569 N N . ARG A 1 79 ? -0.018 26.562 -5.047 1 96.19 79 ARG A N 1
ATOM 570 C CA . ARG A 1 79 ? -1.285 25.859 -5.258 1 96.19 79 ARG A CA 1
ATOM 571 C C . ARG A 1 79 ? -1.669 25.031 -4.031 1 96.19 79 ARG A C 1
ATOM 573 O O . ARG A 1 79 ? -0.842 24.312 -3.486 1 96.19 79 ARG A O 1
ATOM 580 N N . LEU A 1 80 ? -2.879 25.25 -3.541 1 95.81 80 LEU A N 1
ATOM 581 C CA . LEU A 1 80 ? -3.436 24.469 -2.439 1 95.81 80 LEU A CA 1
ATOM 582 C C . LEU A 1 80 ? -4.41 23.422 -2.955 1 95.81 80 LEU A C 1
ATOM 584 O O . LEU A 1 80 ? -5.25 23.719 -3.812 1 95.81 80 LEU A O 1
ATOM 588 N N . ALA A 1 81 ? -4.234 22.219 -2.523 1 94.81 81 ALA A N 1
ATOM 589 C CA . ALA A 1 81 ? -5.227 21.172 -2.707 1 94.81 81 ALA A CA 1
ATOM 590 C C . ALA A 1 81 ? -5.699 20.625 -1.362 1 94.81 81 ALA A C 1
ATOM 592 O O . ALA A 1 81 ? -4.891 20.359 -0.471 1 94.81 81 ALA A O 1
ATOM 593 N N . VAL A 1 82 ? -7.012 20.531 -1.171 1 93.88 82 VAL A N 1
ATOM 594 C CA . VAL A 1 82 ? -7.617 19.922 0.01 1 93.88 82 VAL A CA 1
ATOM 595 C C . VAL A 1 82 ? -8.523 18.766 -0.408 1 93.88 82 VAL A C 1
ATOM 597 O O . VAL A 1 82 ? -9.312 18.906 -1.345 1 93.88 82 VAL A O 1
ATOM 600 N N . SER A 1 83 ? -8.336 17.641 0.234 1 89.94 83 SER A N 1
ATOM 601 C CA . SER A 1 83 ? -9.172 16.484 -0.055 1 89.94 83 SER A CA 1
ATOM 602 C C . SER A 1 83 ? -9.641 15.805 1.229 1 89.94 83 SER A C 1
ATOM 604 O O . SER A 1 83 ? -8.945 15.836 2.244 1 89.94 83 SER A O 1
ATOM 606 N N . ALA A 1 84 ? -10.766 15.422 1.233 1 84.81 84 ALA A N 1
ATOM 607 C CA . ALA A 1 84 ? -11.359 14.594 2.281 1 84.81 84 ALA A CA 1
ATOM 608 C C . ALA A 1 84 ? -12.32 13.562 1.691 1 84.81 84 ALA A C 1
ATOM 610 O O . ALA A 1 84 ? -12.961 13.82 0.671 1 84.81 84 ALA A O 1
ATOM 611 N N . GLU A 1 85 ? -12.289 12.406 2.33 1 73.31 85 GLU A N 1
ATOM 612 C CA . GLU A 1 85 ? -13.172 11.336 1.858 1 73.31 85 GLU A CA 1
ATOM 613 C C . GLU A 1 85 ? -14.617 11.82 1.755 1 73.31 85 GLU A C 1
ATOM 615 O O . GLU A 1 85 ? -15.141 12.438 2.686 1 73.31 85 GLU A O 1
ATOM 620 N N . GLY A 1 86 ? -15.18 11.594 0.673 1 70.25 86 GLY A N 1
ATOM 621 C CA . GLY A 1 86 ? -16.594 11.906 0.494 1 70.25 86 GLY A CA 1
ATOM 622 C C . GLY A 1 86 ? -16.828 13.289 -0.084 1 70.25 86 GLY A C 1
ATOM 623 O O . GLY A 1 86 ? -17.969 13.68 -0.323 1 70.25 86 GLY A O 1
ATOM 624 N N . TYR A 1 87 ? -15.719 14.023 -0.303 1 82.44 87 TYR A N 1
ATOM 625 C CA . TYR A 1 87 ? -15.867 15.391 -0.799 1 82.44 87 TYR A CA 1
ATOM 626 C C . TYR A 1 87 ? -15.102 15.578 -2.104 1 82.44 87 TYR A C 1
ATOM 628 O O . TYR A 1 87 ? -14.109 14.891 -2.357 1 82.44 87 TYR A O 1
ATOM 636 N N . THR A 1 88 ? -15.633 16.438 -2.963 1 81.88 88 THR A N 1
ATOM 637 C CA . THR A 1 88 ? -14.867 16.875 -4.121 1 81.88 88 THR A CA 1
ATOM 638 C C . THR A 1 88 ? -13.633 17.656 -3.684 1 81.88 88 THR A C 1
ATOM 640 O O . THR A 1 88 ? -13.727 18.547 -2.836 1 81.88 88 THR A O 1
ATOM 643 N N . PRO A 1 89 ? -12.523 17.266 -4.23 1 86.56 89 PRO A N 1
ATOM 644 C CA . PRO A 1 89 ? -11.32 18 -3.844 1 86.56 89 PRO A CA 1
ATOM 645 C C . PRO A 1 89 ? -11.43 19.5 -4.164 1 86.56 89 PRO A C 1
ATOM 647 O O . PRO A 1 89 ? -12.078 19.875 -5.141 1 86.56 89 PRO A O 1
ATOM 650 N N . TYR A 1 90 ? -10.883 20.328 -3.316 1 92.69 90 TYR A N 1
ATOM 651 C CA . TYR A 1 90 ? -10.781 21.766 -3.486 1 92.69 90 TYR A CA 1
ATOM 652 C C . TYR A 1 90 ? -9.375 22.172 -3.912 1 92.69 90 TYR A C 1
ATOM 654 O O . TYR A 1 90 ? -8.391 21.672 -3.375 1 92.69 90 TYR A O 1
ATOM 662 N N . ARG A 1 91 ? -9.32 22.984 -4.965 1 94 91 ARG A N 1
ATOM 663 C CA . ARG A 1 91 ? -8.039 23.516 -5.414 1 94 91 ARG A CA 1
ATOM 664 C C . ARG A 1 91 ? -8.078 25.031 -5.539 1 94 91 ARG A C 1
ATOM 666 O O . ARG A 1 91 ? -9.094 25.594 -5.961 1 94 91 ARG A O 1
ATOM 673 N N . ALA A 1 92 ? -7.051 25.688 -5.137 1 95.88 92 ALA A N 1
ATOM 674 C CA . ALA A 1 92 ? -6.945 27.141 -5.254 1 95.88 92 ALA A CA 1
ATOM 675 C C . ALA A 1 92 ? -5.492 27.578 -5.414 1 95.88 92 ALA A C 1
ATOM 677 O O . ALA A 1 92 ? -4.574 26.844 -5.027 1 95.88 92 ALA A O 1
ATOM 678 N N . SER A 1 93 ? -5.289 28.656 -6.043 1 96.19 93 SER A N 1
ATOM 679 C CA . SER A 1 93 ? -3.992 29.328 -6.059 1 96.19 93 SER A CA 1
ATOM 680 C C . SER A 1 93 ? -3.92 30.422 -5 1 96.19 93 SER A C 1
ATOM 682 O O . SER A 1 93 ? -4.906 31.109 -4.746 1 96.19 93 SER A O 1
ATOM 684 N N . VAL A 1 94 ? -2.805 30.594 -4.383 1 96.19 94 VAL A N 1
ATOM 685 C CA . VAL A 1 94 ? -2.648 31.594 -3.336 1 96.19 94 VAL A CA 1
ATOM 686 C C . VAL A 1 94 ? -1.261 32.219 -3.424 1 96.19 94 VAL A C 1
ATOM 688 O O . VAL A 1 94 ? -0.273 31.531 -3.678 1 96.19 94 VAL A O 1
ATOM 691 N N . THR A 1 95 ? -1.216 33.469 -3.27 1 97.19 95 THR A N 1
ATOM 692 C CA . THR A 1 95 ? 0.044 34.188 -3.16 1 97.19 95 THR A CA 1
ATOM 693 C C . THR A 1 95 ? 0.357 34.5 -1.701 1 97.19 95 THR A C 1
ATOM 695 O O . THR A 1 95 ? -0.486 35.062 -0.985 1 97.19 95 THR A O 1
ATOM 698 N N . VAL A 1 96 ? 1.509 34.094 -1.31 1 96 96 VAL A N 1
ATOM 699 C CA . VAL A 1 96 ? 1.972 34.375 0.046 1 96 96 VAL A CA 1
ATOM 700 C C . VAL A 1 96 ? 3.064 35.438 0.011 1 96 96 VAL A C 1
ATOM 702 O O . VAL A 1 96 ? 4.082 35.281 -0.668 1 96 96 VAL A O 1
ATOM 705 N N . ALA A 1 97 ? 2.803 36.531 0.772 1 95.5 97 ALA A N 1
ATOM 706 C CA . ALA A 1 97 ? 3.789 37.594 0.888 1 95.5 97 ALA A CA 1
ATOM 707 C C . ALA A 1 97 ? 4.574 37.469 2.191 1 95.5 97 ALA A C 1
ATOM 709 O O . ALA A 1 97 ? 4.125 36.812 3.139 1 95.5 97 ALA A O 1
ATOM 710 N N . GLU A 1 98 ? 5.773 38.094 2.168 1 93.75 98 GLU A N 1
ATOM 711 C CA . GLU A 1 98 ? 6.598 38.062 3.371 1 93.75 98 GLU A CA 1
ATOM 712 C C . GLU A 1 98 ? 5.875 38.719 4.547 1 93.75 98 GLU A C 1
ATOM 714 O O . GLU A 1 98 ? 5.234 39.75 4.387 1 93.75 98 GLU A O 1
ATOM 719 N N . ASP A 1 99 ? 5.988 38 5.617 1 91.81 99 ASP A N 1
ATOM 720 C CA . ASP A 1 99 ? 5.508 38.5 6.898 1 91.81 99 ASP A CA 1
ATOM 721 C C . ASP A 1 99 ? 4.023 38.875 6.828 1 91.81 99 ASP A C 1
ATOM 723 O O . ASP A 1 99 ? 3.59 39.875 7.371 1 91.81 99 ASP A O 1
ATOM 727 N N . THR A 1 100 ? 3.281 38.094 6.105 1 92.25 100 THR A N 1
ATOM 728 C CA . THR A 1 100 ? 1.84 38.281 5.988 1 92.25 100 THR A CA 1
ATOM 729 C C . THR A 1 100 ? 1.106 36.938 6.172 1 92.25 100 THR A C 1
ATOM 731 O O . THR A 1 100 ? 1.709 35.875 6.059 1 92.25 100 THR A O 1
ATOM 734 N N . LEU A 1 101 ? -0.116 37.094 6.5 1 93.25 101 LEU A N 1
ATOM 735 C CA . LEU A 1 101 ? -1.023 35.969 6.539 1 93.25 101 LEU A CA 1
ATOM 736 C C . LEU A 1 101 ? -1.838 35.875 5.254 1 93.25 101 LEU A C 1
ATOM 738 O O . LEU A 1 101 ? -2.6 36.781 4.93 1 93.25 101 LEU A O 1
ATOM 742 N N . ALA A 1 102 ? -1.588 34.906 4.508 1 94.88 102 ALA A N 1
ATOM 743 C CA . ALA A 1 102 ? -2.453 34.562 3.383 1 94.88 102 ALA A CA 1
ATOM 744 C C . ALA A 1 102 ? -3.535 33.562 3.809 1 94.88 102 ALA A C 1
ATOM 746 O O . ALA A 1 102 ? -3.336 32.344 3.74 1 94.88 102 ALA A O 1
ATOM 747 N N . SER A 1 103 ? -4.629 34.062 4.258 1 94 103 SER A N 1
ATOM 748 C CA . SER A 1 103 ? -5.727 33.219 4.723 1 94 103 SER A CA 1
ATOM 749 C C . SER A 1 103 ? -6.742 32.969 3.609 1 94 103 SER A C 1
ATOM 751 O O . SER A 1 103 ? -7.199 33.906 2.955 1 94 103 SER A O 1
ATOM 753 N N . LEU A 1 104 ? -7.098 31.719 3.398 1 94.31 104 LEU A N 1
ATOM 754 C CA . LEU A 1 104 ? -8.164 31.391 2.461 1 94.31 104 LEU A CA 1
ATOM 755 C C . LEU A 1 104 ? -9.523 31.375 3.162 1 94.31 104 LEU A C 1
ATOM 757 O O . LEU A 1 104 ? -10.547 31.109 2.533 1 94.31 104 LEU A O 1
ATOM 761 N N . GLY A 1 105 ? -9.453 31.688 4.484 1 93.44 105 GLY A N 1
ATOM 762 C CA . GLY A 1 105 ? -10.688 31.672 5.246 1 93.44 105 GLY A CA 1
ATOM 763 C C . GLY A 1 105 ? -11.336 30.297 5.305 1 93.44 105 GLY A C 1
ATOM 764 O O . GLY A 1 105 ? -10.641 29.281 5.406 1 93.44 105 GLY A O 1
ATOM 765 N N . ASP A 1 106 ? -12.68 30.297 5.363 1 94.75 106 ASP A N 1
ATOM 766 C CA . ASP A 1 106 ? -13.445 29.047 5.387 1 94.75 106 ASP A CA 1
ATOM 767 C C . ASP A 1 106 ? -13.625 28.5 3.979 1 94.75 106 ASP A C 1
ATOM 769 O O . ASP A 1 106 ? -14.156 29.172 3.1 1 94.75 106 ASP A O 1
ATOM 773 N N . VAL A 1 107 ? -13.078 27.391 3.738 1 95.25 107 VAL A N 1
ATOM 774 C CA . VAL A 1 107 ? -13.258 26.641 2.502 1 95.25 107 VAL A CA 1
ATOM 775 C C . VAL A 1 107 ? -14.289 25.531 2.717 1 95.25 107 VAL A C 1
ATOM 777 O O . VAL A 1 107 ? -14.055 24.594 3.492 1 95.25 107 VAL A O 1
ATOM 780 N N . THR A 1 108 ? -15.344 25.594 2.072 1 94.12 108 THR A N 1
ATOM 781 C CA . THR A 1 108 ? -16.391 24.578 2.195 1 94.12 108 THR A CA 1
ATOM 782 C C . THR A 1 108 ? -16.234 23.5 1.126 1 94.12 108 THR A C 1
ATOM 784 O O . THR A 1 108 ? -16.297 23.797 -0.07 1 94.12 108 THR A O 1
ATOM 787 N N . LEU A 1 109 ? -15.961 22.281 1.592 1 91.69 109 LEU A N 1
ATOM 788 C CA . LEU A 1 109 ? -15.906 21.172 0.648 1 91.69 109 LEU A CA 1
ATOM 789 C C . LEU A 1 109 ? -17.312 20.797 0.183 1 91.69 109 LEU A C 1
ATOM 791 O O . LEU A 1 109 ? -18.281 20.922 0.94 1 91.69 109 LEU A O 1
ATOM 795 N N . GLN A 1 110 ? -17.344 20.453 -1.076 1 87.12 110 GLN A N 1
ATOM 796 C CA . GLN A 1 110 ? -18.594 19.969 -1.638 1 87.12 110 GLN A CA 1
ATOM 797 C C . GLN A 1 110 ? -18.656 18.453 -1.621 1 87.12 110 GLN A C 1
ATOM 799 O O . GLN A 1 110 ? -17.656 17.781 -1.856 1 87.12 110 GLN A O 1
ATOM 804 N N . VAL A 1 111 ? -19.766 18.016 -1.207 1 77.88 111 VAL A N 1
ATOM 805 C CA . VAL A 1 111 ? -19.953 16.562 -1.214 1 77.88 111 VAL A CA 1
ATOM 806 C C . VAL A 1 111 ? -19.719 16.016 -2.623 1 77.88 111 VAL A C 1
ATOM 808 O O . VAL A 1 111 ? -20.266 16.547 -3.594 1 77.88 111 VAL A O 1
ATOM 811 N N . ALA A 1 112 ? -18.594 15.219 -2.768 1 72.19 112 ALA A N 1
ATOM 812 C CA . ALA A 1 112 ? -18.328 14.57 -4.055 1 72.19 112 ALA A CA 1
ATOM 813 C C . ALA A 1 112 ? -19.484 13.656 -4.449 1 72.19 112 ALA A C 1
ATOM 815 O O . ALA A 1 112 ? -20 12.906 -3.617 1 72.19 112 ALA A O 1
ATOM 816 N N . GLN A 1 113 ? -20 13.938 -5.59 1 69.31 113 GLN A N 1
ATOM 817 C CA . GLN A 1 113 ? -21 12.992 -6.09 1 69.31 113 GLN A CA 1
ATOM 818 C C . GLN A 1 113 ? -20.375 11.625 -6.336 1 69.31 113 GLN A C 1
ATOM 820 O O . GLN A 1 113 ? -19.266 11.523 -6.867 1 69.31 113 GLN A O 1
ATOM 825 N N . PRO A 1 114 ? -20.859 10.617 -5.609 1 69.25 114 PRO A N 1
ATOM 826 C CA . PRO A 1 114 ? -20.359 9.273 -5.918 1 69.25 114 PRO A CA 1
ATOM 827 C C . PRO A 1 114 ? -20.375 8.969 -7.414 1 69.25 114 PRO A C 1
ATOM 829 O O . PRO A 1 114 ? -21.203 9.508 -8.148 1 69.25 114 PRO A O 1
ATOM 832 N N . PRO A 1 115 ? -19.266 8.305 -7.914 1 77.31 115 PRO A N 1
ATOM 833 C CA . PRO A 1 115 ? -19.375 7.824 -9.289 1 77.31 115 PRO A CA 1
ATOM 834 C C . PRO A 1 115 ? -20.734 7.18 -9.578 1 77.31 115 PRO A C 1
ATOM 836 O O . PRO A 1 115 ? -21.422 6.754 -8.656 1 77.31 115 PRO A O 1
ATOM 839 N N . GLU A 1 116 ? -21.062 7.254 -10.766 1 88.94 116 GLU A N 1
ATOM 840 C CA . GLU A 1 116 ? -22.297 6.598 -11.172 1 88.94 116 GLU A CA 1
ATOM 841 C C . GLU A 1 116 ? -22.328 5.141 -10.719 1 88.94 116 GLU A C 1
ATOM 843 O O . GLU A 1 116 ? -21.375 4.395 -10.953 1 88.94 116 GLU A O 1
ATOM 848 N N . LEU A 1 117 ? -23.266 4.812 -10.047 1 94.25 117 LEU A N 1
ATOM 849 C CA . LEU A 1 117 ? -23.438 3.447 -9.555 1 94.25 117 LEU A CA 1
ATOM 850 C C . LEU A 1 117 ? -23.891 2.521 -10.68 1 94.25 117 LEU A C 1
ATOM 852 O O . LEU A 1 117 ? -24.484 2.977 -11.664 1 94.25 117 LEU A O 1
ATOM 856 N N . PRO A 1 118 ? -23.562 1.235 -10.562 1 95.75 118 PRO A N 1
ATOM 857 C CA . PRO A 1 118 ? -24.109 0.302 -11.555 1 95.75 118 PRO A CA 1
ATOM 858 C C . PRO A 1 118 ? -25.641 0.253 -11.555 1 95.75 118 PRO A C 1
ATOM 860 O O . PRO A 1 118 ? -26.266 0.494 -10.516 1 95.75 118 PRO A O 1
ATOM 863 N N . ALA A 1 119 ? -26.234 -0.101 -12.688 1 96.06 119 ALA A N 1
ATOM 864 C CA . ALA A 1 119 ? -27.672 -0.218 -12.805 1 96.06 119 ALA A CA 1
ATOM 865 C C . ALA A 1 119 ? -28.203 -1.352 -11.938 1 96.06 119 ALA A C 1
ATOM 867 O O . ALA A 1 119 ? -27.547 -2.385 -11.781 1 96.06 119 ALA A O 1
ATOM 868 N N . PRO A 1 120 ? -29.375 -1.146 -11.43 1 97.69 120 PRO A N 1
ATOM 869 C CA . PRO A 1 120 ? -30 -2.246 -10.688 1 97.69 120 PRO A CA 1
ATOM 870 C C . PRO A 1 120 ? -30.125 -3.523 -11.516 1 97.69 120 PRO A C 1
ATOM 872 O O . PRO A 1 120 ? -30.328 -3.459 -12.727 1 97.69 120 PRO A O 1
ATOM 875 N N . GLY A 1 121 ? -30.031 -4.617 -10.844 1 98.12 121 GLY A N 1
ATOM 876 C CA . GLY A 1 121 ? -30.078 -5.918 -11.492 1 98.12 121 GLY A CA 1
ATOM 877 C C . GLY A 1 121 ? -29.016 -6.875 -11 1 98.12 121 GLY A C 1
ATOM 878 O O . GLY A 1 121 ? -28.406 -6.645 -9.953 1 98.12 121 GLY A O 1
ATOM 879 N N . ASP A 1 122 ? -28.906 -7.996 -11.727 1 98.31 122 ASP A N 1
ATOM 880 C CA . ASP A 1 122 ? -27.969 -9.039 -11.328 1 98.31 122 ASP A CA 1
ATOM 881 C C . ASP A 1 122 ? -26.625 -8.859 -12.039 1 98.31 122 ASP A C 1
ATOM 883 O O . ASP A 1 122 ? -26.578 -8.695 -13.258 1 98.31 122 ASP A O 1
ATOM 887 N N . TRP A 1 123 ? -25.641 -8.844 -11.25 1 98.56 123 TRP A N 1
ATOM 888 C CA . TRP A 1 123 ? -24.25 -8.766 -11.711 1 98.56 123 TRP A CA 1
ATOM 889 C C . TRP A 1 123 ? -23.453 -9.969 -11.227 1 98.56 123 TRP A C 1
ATOM 891 O O . TRP A 1 123 ? -23.844 -10.633 -10.266 1 98.56 123 TRP A O 1
ATOM 901 N N . GLU A 1 124 ? -22.359 -10.25 -11.891 1 98.5 124 GLU A N 1
ATOM 902 C CA . GLU A 1 124 ? -21.484 -11.336 -11.477 1 98.5 124 GLU A CA 1
ATOM 903 C C . GLU A 1 124 ? -20.016 -10.898 -11.477 1 98.5 124 GLU A C 1
ATOM 905 O O . GLU A 1 124 ? -19.609 -10.062 -12.289 1 98.5 124 GLU A O 1
ATOM 910 N N . ILE A 1 125 ? -19.312 -11.477 -10.594 1 97.88 125 ILE A N 1
ATOM 911 C CA . ILE A 1 125 ? -17.875 -11.25 -10.555 1 97.88 125 ILE A CA 1
ATOM 912 C C . ILE A 1 125 ? -17.219 -11.875 -11.781 1 97.88 125 ILE A C 1
ATOM 914 O O . ILE A 1 125 ? -17.531 -13.008 -12.148 1 97.88 125 ILE A O 1
ATOM 918 N N . GLU A 1 126 ? -16.438 -11.133 -12.43 1 96.75 126 GLU A N 1
ATOM 919 C CA . GLU A 1 126 ? -15.648 -11.641 -13.547 1 96.75 126 GLU A CA 1
ATOM 920 C C . GLU A 1 126 ? -14.25 -12.055 -13.102 1 96.75 126 GLU A C 1
ATOM 922 O O . GLU A 1 126 ? -13.398 -11.203 -12.828 1 96.75 126 GLU A O 1
ATOM 927 N N . PRO A 1 127 ? -13.945 -13.32 -13.008 1 95.81 127 PRO A N 1
ATOM 928 C CA . PRO A 1 127 ? -12.766 -13.812 -12.289 1 95.81 127 PRO A CA 1
ATOM 929 C C . PRO A 1 127 ? -11.453 -13.445 -12.977 1 95.81 127 PRO A C 1
ATOM 931 O O . PRO A 1 127 ? -10.438 -13.273 -12.305 1 95.81 127 PRO A O 1
ATOM 934 N N . ALA A 1 128 ? -11.43 -13.297 -14.25 1 94.81 128 ALA A N 1
ATOM 935 C CA . ALA A 1 128 ? -10.18 -13.031 -14.953 1 94.81 128 ALA A CA 1
ATOM 936 C C . ALA A 1 128 ? -9.641 -11.641 -14.617 1 94.81 128 ALA A C 1
ATOM 938 O O . ALA A 1 128 ? -8.461 -11.359 -14.828 1 94.81 128 ALA A O 1
ATOM 939 N N . HIS A 1 129 ? -10.523 -10.758 -14.148 1 95.69 129 HIS A N 1
ATOM 940 C CA . HIS A 1 129 ? -10.125 -9.398 -13.797 1 95.69 129 HIS A CA 1
ATOM 941 C C . HIS A 1 129 ? -10.383 -9.117 -12.32 1 95.69 129 HIS A C 1
ATOM 943 O O . HIS A 1 129 ? -10.586 -7.965 -11.93 1 95.69 129 HIS A O 1
ATOM 949 N N . SER A 1 130 ? -10.461 -10.164 -11.594 1 97.69 130 SER A N 1
ATOM 950 C CA . SER A 1 130 ? -10.641 -10.062 -10.148 1 97.69 130 SER A CA 1
ATOM 951 C C . SER A 1 130 ? -9.594 -10.875 -9.398 1 97.69 130 SER A C 1
ATOM 953 O O . SER A 1 130 ? -9.086 -11.875 -9.922 1 97.69 130 SER A O 1
ATOM 955 N N . SER A 1 131 ? -9.242 -10.414 -8.258 1 98.25 131 SER A N 1
ATOM 956 C CA . SER A 1 131 ? -8.258 -11.125 -7.457 1 98.25 131 SER A CA 1
ATOM 957 C C . SER A 1 131 ? -8.625 -11.094 -5.977 1 98.25 131 SER A C 1
ATOM 959 O O . SER A 1 131 ? -9.156 -10.102 -5.484 1 98.25 131 SER A O 1
ATOM 961 N N . ILE A 1 132 ? -8.398 -12.188 -5.32 1 98.69 132 ILE A N 1
ATOM 962 C CA . ILE A 1 132 ? -8.445 -12.352 -3.869 1 98.69 132 ILE A CA 1
ATOM 963 C C . ILE A 1 132 ? -7.059 -12.703 -3.344 1 98.69 132 ILE A C 1
ATOM 965 O O . ILE A 1 132 ? -6.613 -13.852 -3.477 1 98.69 132 ILE A O 1
ATOM 969 N N . ALA A 1 133 ? -6.414 -11.758 -2.77 1 98.75 133 ALA A N 1
ATOM 970 C CA . ALA A 1 133 ? -5.047 -11.945 -2.297 1 98.75 133 ALA A CA 1
ATOM 971 C C . ALA A 1 133 ? -4.969 -11.812 -0.779 1 98.75 133 ALA A C 1
ATOM 973 O O . ALA A 1 133 ? -5.82 -11.172 -0.16 1 98.75 133 ALA A O 1
ATOM 974 N N . PHE A 1 134 ? -3.945 -12.469 -0.201 1 98.44 134 PHE A N 1
ATOM 975 C CA . PHE A 1 134 ? -3.723 -12.352 1.235 1 98.44 134 PHE A CA 1
ATOM 976 C C . PHE A 1 134 ? -2.234 -12.242 1.546 1 98.44 134 PHE A C 1
ATOM 978 O O . PHE A 1 134 ? -1.396 -12.672 0.751 1 98.44 134 PHE A O 1
ATOM 985 N N . THR A 1 135 ? -1.908 -11.68 2.604 1 97.44 135 THR A N 1
ATOM 986 C CA . THR A 1 135 ? -0.549 -11.539 3.117 1 97.44 135 THR A CA 1
ATOM 987 C C . THR A 1 135 ? -0.5 -11.852 4.609 1 97.44 135 THR A C 1
ATOM 989 O O . THR A 1 135 ? -1.351 -11.398 5.375 1 97.44 135 THR A O 1
ATOM 992 N N . ALA A 1 136 ? 0.44 -12.664 5.012 1 95.25 136 ALA A N 1
ATOM 993 C CA . ALA A 1 136 ? 0.679 -13 6.41 1 95.25 136 ALA A CA 1
ATOM 994 C C . ALA A 1 136 ? 2.146 -12.797 6.781 1 95.25 136 ALA A C 1
ATOM 996 O O . ALA A 1 136 ? 3.035 -13.023 5.957 1 95.25 136 ALA A O 1
ATOM 997 N N . ARG A 1 137 ? 2.332 -12.398 7.969 1 91 137 ARG A N 1
ATOM 998 C CA . ARG A 1 137 ? 3.701 -12.359 8.469 1 91 137 ARG A CA 1
ATOM 999 C C . ARG A 1 137 ? 4.207 -13.766 8.797 1 91 137 ARG A C 1
ATOM 1001 O O . ARG A 1 137 ? 3.449 -14.602 9.281 1 91 137 ARG A O 1
ATOM 1008 N N . HIS A 1 138 ? 5.469 -13.961 8.5 1 92.12 138 HIS A N 1
ATOM 1009 C CA . HIS A 1 138 ? 6.074 -15.273 8.703 1 92.12 138 HIS A CA 1
ATOM 1010 C C . HIS A 1 138 ? 7.445 -15.148 9.367 1 92.12 138 HIS A C 1
ATOM 1012 O O . HIS A 1 138 ? 8.289 -14.375 8.914 1 92.12 138 HIS A O 1
ATOM 1018 N N . ILE A 1 139 ? 7.625 -15.859 10.43 1 85.44 139 ILE A N 1
ATOM 1019 C CA . ILE A 1 139 ? 8.828 -15.977 11.242 1 85.44 139 ILE A CA 1
ATOM 1020 C C . ILE A 1 139 ? 9.312 -14.594 11.656 1 85.44 139 ILE A C 1
ATOM 1022 O O . ILE A 1 139 ? 10.516 -14.32 11.648 1 85.44 139 ILE A O 1
ATOM 1026 N N . GLY A 1 140 ? 8.5 -13.688 11.766 1 79.5 140 GLY A N 1
ATOM 1027 C CA . GLY A 1 140 ? 8.758 -12.375 12.328 1 79.5 140 GLY A CA 1
ATOM 1028 C C . GLY A 1 140 ? 9.344 -11.398 11.32 1 79.5 140 GLY A C 1
ATOM 1029 O O . GLY A 1 140 ? 9.406 -10.195 11.578 1 79.5 140 GLY A O 1
ATOM 1030 N N . LEU A 1 141 ? 9.758 -11.852 10.203 1 81.69 141 LEU A N 1
ATOM 1031 C CA . LEU A 1 141 ? 10.516 -11.008 9.281 1 81.69 141 LEU A CA 1
ATOM 1032 C C . LEU A 1 141 ? 9.836 -10.953 7.914 1 81.69 141 LEU A C 1
ATOM 1034 O O . LEU A 1 141 ? 9.641 -9.875 7.355 1 81.69 141 LEU A O 1
ATOM 1038 N N . ALA A 1 142 ? 9.375 -12.141 7.5 1 84.31 142 ALA A N 1
ATOM 1039 C CA . ALA A 1 142 ? 8.938 -12.305 6.117 1 84.31 142 ALA A CA 1
ATOM 1040 C C . ALA A 1 142 ? 7.453 -12 5.973 1 84.31 142 ALA A C 1
ATOM 1042 O O . ALA A 1 142 ? 6.707 -12.031 6.957 1 84.31 142 ALA A O 1
ATOM 1043 N N . ARG A 1 143 ? 7.121 -11.57 4.832 1 93.44 143 ARG A N 1
ATOM 1044 C CA . ARG A 1 143 ? 5.73 -11.586 4.383 1 93.44 143 ARG A CA 1
ATOM 1045 C C . ARG A 1 143 ? 5.5 -12.68 3.354 1 93.44 143 ARG A C 1
ATOM 1047 O O . ARG A 1 143 ? 6.238 -12.789 2.373 1 93.44 143 ARG A O 1
ATOM 1054 N N . ILE A 1 144 ? 4.566 -13.492 3.682 1 95.62 144 ILE A N 1
ATOM 1055 C CA . ILE A 1 144 ? 4.129 -14.484 2.705 1 95.62 144 ILE A CA 1
ATOM 1056 C C . ILE A 1 144 ? 2.916 -13.961 1.942 1 95.62 144 ILE A C 1
ATOM 1058 O O . ILE A 1 144 ? 1.95 -13.484 2.547 1 95.62 144 ILE A O 1
ATOM 1062 N N . HIS A 1 145 ? 3.053 -14.016 0.656 1 97.94 145 HIS A N 1
ATOM 1063 C CA . HIS A 1 145 ? 1.968 -13.594 -0.224 1 97.94 145 HIS A CA 1
ATOM 1064 C C . HIS A 1 145 ? 1.264 -14.797 -0.842 1 97.94 145 HIS A C 1
ATOM 1066 O O . HIS A 1 145 ? 1.917 -15.75 -1.278 1 97.94 145 HIS A O 1
ATOM 1072 N N . GLY A 1 146 ? -0.036 -14.688 -0.858 1 98.31 146 GLY A N 1
ATOM 1073 C CA . GLY A 1 146 ? -0.82 -15.719 -1.514 1 98.31 146 GLY A CA 1
ATOM 1074 C C . GLY A 1 146 ? -2.105 -15.195 -2.127 1 98.31 146 GLY A C 1
ATOM 1075 O O . GLY A 1 146 ? -2.412 -14.008 -2.018 1 98.31 146 GLY A O 1
ATOM 1076 N N . ARG A 1 147 ? -2.756 -16.094 -2.859 1 98.81 147 ARG A N 1
ATOM 1077 C CA . ARG A 1 147 ? -4.059 -15.812 -3.463 1 98.81 147 ARG A CA 1
ATOM 1078 C C . ARG A 1 147 ? -4.91 -17.078 -3.523 1 98.81 147 ARG A C 1
ATOM 1080 O O . ARG A 1 147 ? -4.414 -18.172 -3.297 1 98.81 147 ARG A O 1
ATOM 1087 N N . PHE A 1 148 ? -6.18 -16.891 -3.693 1 98.88 148 PHE A N 1
ATOM 1088 C CA . PHE A 1 148 ? -7.062 -17.984 -4.102 1 98.88 148 PHE A CA 1
ATOM 1089 C C . PHE A 1 148 ? -7.34 -17.922 -5.602 1 98.88 148 PHE A C 1
ATOM 1091 O O . PHE A 1 148 ? -7.75 -16.875 -6.117 1 98.88 148 PHE A O 1
ATOM 1098 N N . ASN A 1 149 ? -7.207 -19.031 -6.266 1 98.75 149 ASN A N 1
ATOM 1099 C CA . ASN A 1 149 ? -7.188 -19.031 -7.723 1 98.75 149 ASN A CA 1
ATOM 1100 C C . ASN A 1 149 ? -8.578 -19.297 -8.297 1 98.75 149 ASN A C 1
ATOM 1102 O O . ASN A 1 149 ? -8.812 -19.078 -9.492 1 98.75 149 ASN A O 1
ATOM 1106 N N . SER A 1 150 ? -9.43 -19.812 -7.453 1 98.81 150 SER A N 1
ATOM 1107 C CA . SER A 1 150 ? -10.734 -20.203 -7.965 1 98.81 150 SER A CA 1
ATOM 1108 C C . SER A 1 150 ? -11.859 -19.688 -7.07 1 98.81 150 SER A C 1
ATOM 1110 O O . SER A 1 150 ? -11.938 -20.047 -5.895 1 98.81 150 SER A O 1
ATOM 1112 N N . PHE A 1 151 ? -12.719 -18.859 -7.617 1 98.75 151 PHE A N 1
ATOM 1113 C CA . PHE A 1 151 ? -13.852 -18.281 -6.902 1 98.75 151 PHE A CA 1
ATOM 1114 C C . PHE A 1 151 ? -14.922 -17.812 -7.879 1 98.75 151 PHE A C 1
ATOM 1116 O O . PHE A 1 151 ? -14.672 -17.703 -9.078 1 98.75 151 PHE A O 1
ATOM 1123 N N . ALA A 1 152 ? -16.031 -17.594 -7.32 1 98.44 152 ALA A N 1
ATOM 1124 C CA . ALA A 1 152 ? -17.188 -17.031 -8.031 1 98.44 152 ALA A CA 1
ATOM 1125 C C . ALA A 1 152 ? -18.031 -16.172 -7.109 1 98.44 152 ALA A C 1
ATOM 1127 O O . ALA A 1 152 ? -17.969 -16.312 -5.887 1 98.44 152 ALA A O 1
ATOM 1128 N N . GLY A 1 153 ? -18.75 -15.25 -7.742 1 98.06 153 GLY A N 1
ATOM 1129 C CA . GLY A 1 153 ? -19.625 -14.406 -6.934 1 98.06 153 GLY A CA 1
ATOM 1130 C C . GLY A 1 153 ? -20.672 -13.672 -7.75 1 98.06 153 GLY A C 1
ATOM 1131 O O . GLY A 1 153 ? -20.5 -13.484 -8.961 1 98.06 153 GLY A O 1
ATOM 1132 N N . ALA A 1 154 ? -21.672 -13.312 -7.039 1 98 154 ALA A N 1
ATOM 1133 C CA . ALA A 1 154 ? -22.781 -12.555 -7.609 1 98 154 ALA A CA 1
ATOM 1134 C C . ALA A 1 154 ? -23.156 -11.367 -6.719 1 98 154 ALA A C 1
ATOM 1136 O O . ALA A 1 154 ? -22.984 -11.422 -5.5 1 98 154 ALA A O 1
ATOM 1137 N N . VAL A 1 155 ? -23.609 -10.359 -7.414 1 98.12 155 VAL A N 1
ATOM 1138 C CA . VAL A 1 155 ? -24.094 -9.172 -6.727 1 98.12 155 VAL A CA 1
ATOM 1139 C C . VAL A 1 155 ? -25.469 -8.789 -7.262 1 98.12 155 VAL A C 1
ATOM 1141 O O . VAL A 1 155 ? -25.656 -8.625 -8.469 1 98.12 155 VAL A O 1
ATOM 1144 N N . ARG A 1 156 ? -26.406 -8.719 -6.418 1 98.31 156 ARG A N 1
ATOM 1145 C CA . ARG A 1 156 ? -27.703 -8.141 -6.758 1 98.31 156 ARG A CA 1
ATOM 1146 C C . ARG A 1 156 ? -27.766 -6.66 -6.391 1 98.31 156 ARG A C 1
ATOM 1148 O O . ARG A 1 156 ? -27.812 -6.312 -5.207 1 98.31 156 ARG A O 1
ATOM 1155 N N . ILE A 1 157 ? -27.812 -5.883 -7.383 1 98 157 ILE A N 1
ATOM 1156 C CA . ILE A 1 157 ? -27.875 -4.445 -7.16 1 98 157 ILE A CA 1
ATOM 1157 C C . ILE A 1 157 ? -29.344 -4 -7.074 1 98 157 ILE A C 1
ATOM 1159 O O . ILE A 1 157 ? -30.109 -4.18 -8.023 1 98 157 ILE A O 1
ATOM 1163 N N . ALA A 1 158 ? -29.641 -3.426 -5.992 1 97.69 158 ALA A N 1
ATOM 1164 C CA . ALA A 1 158 ? -30.984 -2.906 -5.773 1 97.69 158 ALA A CA 1
ATOM 1165 C C . ALA A 1 158 ? -31.109 -1.473 -6.281 1 97.69 158 ALA A C 1
ATOM 1167 O O . ALA A 1 158 ? -30.125 -0.849 -6.648 1 97.69 158 ALA A O 1
ATOM 1168 N N . ASP A 1 159 ? -32.406 -0.986 -6.352 1 96.44 159 ASP A N 1
ATOM 1169 C CA . ASP A 1 159 ? -32.625 0.418 -6.688 1 96.44 159 ASP A CA 1
ATOM 1170 C C . ASP A 1 159 ? -31.891 1.337 -5.707 1 96.44 159 ASP A C 1
ATOM 1172 O O . ASP A 1 159 ? -31.297 2.344 -6.113 1 96.44 159 ASP A O 1
ATOM 1176 N N . ASP A 1 160 ? -31.984 0.924 -4.527 1 94.56 160 ASP A N 1
ATOM 1177 C CA . ASP A 1 160 ? -31.203 1.528 -3.459 1 94.56 160 ASP A CA 1
ATOM 1178 C C . ASP A 1 160 ? -29.969 0.684 -3.143 1 94.56 160 ASP A C 1
ATOM 1180 O O . ASP A 1 160 ? -30.094 -0.424 -2.615 1 94.56 160 ASP A O 1
ATOM 1184 N N . MET A 1 161 ? -28.844 1.205 -3.436 1 93.69 161 MET A N 1
ATOM 1185 C CA . MET A 1 161 ? -27.594 0.461 -3.32 1 93.69 161 MET A CA 1
ATOM 1186 C C . MET A 1 161 ? -27.438 -0.137 -1.926 1 93.69 161 MET A C 1
ATOM 1188 O O . MET A 1 161 ? -26.891 -1.231 -1.771 1 93.69 161 MET A O 1
ATOM 1192 N N . GLU A 1 162 ? -27.859 0.586 -0.962 1 92.88 162 GLU A N 1
ATOM 1193 C CA . GLU A 1 162 ? -27.688 0.139 0.417 1 92.88 162 GLU A CA 1
ATOM 1194 C C . GLU A 1 162 ? -28.484 -1.139 0.682 1 92.88 162 GLU A C 1
ATOM 1196 O O . GLU A 1 162 ? -28.266 -1.812 1.691 1 92.88 162 GLU A O 1
ATOM 1201 N N . GLN A 1 163 ? -29.422 -1.509 -0.24 1 94.94 163 GLN A N 1
ATOM 1202 C CA . GLN A 1 163 ? -30.219 -2.717 -0.111 1 94.94 163 GLN A CA 1
ATOM 1203 C C . GLN A 1 163 ? -29.703 -3.824 -1.026 1 94.94 163 GLN A C 1
ATOM 1205 O O . GLN A 1 163 ? -30.375 -4.836 -1.229 1 94.94 163 GLN A O 1
ATOM 1210 N N . SER A 1 164 ? -28.562 -3.617 -1.557 1 97.5 164 SER A N 1
ATOM 1211 C CA . SER A 1 164 ? -27.953 -4.621 -2.43 1 97.5 164 SER A CA 1
ATOM 1212 C C . SER A 1 164 ? -27.422 -5.801 -1.626 1 97.5 164 SER A C 1
ATOM 1214 O O . SER A 1 164 ? -27.344 -5.742 -0.397 1 97.5 164 SER A O 1
ATOM 1216 N N . ALA A 1 165 ? -27.172 -6.867 -2.35 1 98.06 165 ALA A N 1
ATOM 1217 C CA . ALA A 1 165 ? -26.656 -8.086 -1.729 1 98.06 165 ALA A CA 1
ATOM 1218 C C . ALA A 1 165 ? -25.609 -8.758 -2.617 1 98.06 165 ALA A C 1
ATOM 1220 O O . ALA A 1 165 ? -25.641 -8.609 -3.842 1 98.06 165 ALA A O 1
ATOM 1221 N N . MET A 1 166 ? -24.734 -9.469 -1.932 1 98.19 166 MET A N 1
ATOM 1222 C CA . MET A 1 166 ? -23.734 -10.203 -2.701 1 98.19 166 MET A CA 1
ATOM 1223 C C . MET A 1 166 ? -23.406 -11.531 -2.041 1 98.19 166 MET A C 1
ATOM 1225 O O . MET A 1 166 ? -23.609 -11.711 -0.84 1 98.19 166 MET A O 1
ATOM 1229 N N . HIS A 1 167 ? -22.984 -12.438 -2.85 1 98.62 167 HIS A N 1
ATOM 1230 C CA . HIS A 1 167 ? -22.562 -13.773 -2.439 1 98.62 167 HIS A CA 1
ATOM 1231 C C . HIS A 1 167 ? -21.328 -14.219 -3.217 1 98.62 167 HIS A C 1
ATOM 1233 O O . HIS A 1 167 ? -21.328 -14.203 -4.449 1 98.62 167 HIS A O 1
ATOM 1239 N N . VAL A 1 168 ? -20.297 -14.57 -2.477 1 98.69 168 VAL A N 1
ATOM 1240 C CA . VAL A 1 168 ? -19.047 -15.023 -3.084 1 98.69 168 VAL A CA 1
ATOM 1241 C C . VAL A 1 168 ? -18.656 -16.375 -2.504 1 98.69 168 VAL A C 1
ATOM 1243 O O . VAL A 1 168 ? -18.734 -16.594 -1.291 1 98.69 168 VAL A O 1
ATOM 1246 N N . VAL A 1 169 ? -18.266 -17.266 -3.346 1 98.88 169 VAL A N 1
ATOM 1247 C CA . VAL A 1 169 ? -17.766 -18.594 -2.965 1 98.88 169 VAL A CA 1
ATOM 1248 C C . VAL A 1 169 ? -16.344 -18.766 -3.48 1 98.88 169 VAL A C 1
ATOM 1250 O O . VAL A 1 169 ? -16.062 -18.531 -4.66 1 98.88 169 VAL A O 1
ATOM 1253 N N . ILE A 1 170 ? -15.484 -19.156 -2.564 1 98.88 170 ILE A N 1
ATOM 1254 C CA . ILE A 1 170 ? -14.07 -19.359 -2.869 1 98.88 170 ILE A CA 1
ATOM 1255 C C . ILE A 1 170 ? -13.703 -20.828 -2.678 1 98.88 170 ILE A C 1
ATOM 1257 O O . ILE A 1 170 ? -14.055 -21.438 -1.664 1 98.88 170 ILE A O 1
ATOM 1261 N N . ASP A 1 171 ? -13.07 -21.438 -3.633 1 98.88 171 ASP A N 1
ATOM 1262 C CA . ASP A 1 171 ? -12.523 -22.781 -3.492 1 98.88 171 ASP A CA 1
ATOM 1263 C C . ASP A 1 171 ? -11.328 -22.781 -2.543 1 98.88 171 ASP A C 1
ATOM 1265 O O . ASP A 1 171 ? -10.25 -22.297 -2.893 1 98.88 171 ASP A O 1
ATOM 1269 N N . ALA A 1 172 ? -11.547 -23.375 -1.443 1 98.75 172 ALA A N 1
ATOM 1270 C CA . ALA A 1 172 ? -10.508 -23.344 -0.418 1 98.75 172 ALA A CA 1
ATOM 1271 C C . ALA A 1 172 ? -9.227 -24.016 -0.907 1 98.75 172 ALA A C 1
ATOM 1273 O O . ALA A 1 172 ? -8.125 -23.594 -0.571 1 98.75 172 ALA A O 1
ATOM 1274 N N . ALA A 1 173 ? -9.336 -25.016 -1.709 1 98.75 173 ALA A N 1
ATOM 1275 C CA . ALA A 1 173 ? -8.195 -25.797 -2.17 1 98.75 173 ALA A CA 1
ATOM 1276 C C . ALA A 1 173 ? -7.371 -25.016 -3.189 1 98.75 173 ALA A C 1
ATOM 1278 O O . ALA A 1 173 ? -6.25 -25.422 -3.521 1 98.75 173 ALA A O 1
ATOM 1279 N N . SER A 1 174 ? -7.887 -23.922 -3.611 1 98.81 174 SER A N 1
ATOM 1280 C CA . SER A 1 174 ? -7.199 -23.188 -4.664 1 98.81 174 SER A CA 1
ATOM 1281 C C . SER A 1 174 ? -6.16 -22.234 -4.086 1 98.81 174 SER A C 1
ATOM 1283 O O . SER A 1 174 ? -5.586 -21.422 -4.812 1 98.81 174 SER A O 1
ATOM 1285 N N . ILE A 1 175 ? -5.98 -22.281 -2.787 1 98.81 175 ILE A N 1
ATOM 1286 C CA . ILE A 1 175 ? -4.977 -21.453 -2.139 1 98.81 175 ILE A CA 1
ATOM 1287 C C . ILE A 1 175 ? -3.613 -21.688 -2.785 1 98.81 175 ILE A C 1
ATOM 1289 O O . ILE A 1 175 ? -3.246 -22.828 -3.076 1 98.81 175 ILE A O 1
ATOM 1293 N N . ASP A 1 176 ? -2.893 -20.594 -3.049 1 98.81 176 ASP A N 1
ATOM 1294 C CA . ASP A 1 176 ? -1.648 -20.641 -3.811 1 98.81 176 ASP A CA 1
ATOM 1295 C C . ASP A 1 176 ? -0.651 -19.594 -3.303 1 98.81 176 ASP A C 1
ATOM 1297 O O . ASP A 1 176 ? -0.858 -18.391 -3.473 1 98.81 176 ASP A O 1
ATOM 1301 N N . THR A 1 177 ? 0.46 -20.016 -2.662 1 98.31 177 THR A N 1
ATOM 1302 C CA . THR A 1 177 ? 1.534 -19.141 -2.205 1 98.31 177 THR A CA 1
ATOM 1303 C C . THR A 1 177 ? 2.783 -19.328 -3.062 1 98.31 177 THR A C 1
ATOM 1305 O O . THR A 1 177 ? 3.838 -18.766 -2.76 1 98.31 177 THR A O 1
ATOM 1308 N N . ASN A 1 178 ? 2.703 -20.172 -4.094 1 98.19 178 ASN A N 1
ATOM 1309 C CA . ASN A 1 178 ? 3.775 -20.531 -5.012 1 98.19 178 ASN A CA 1
ATOM 1310 C C . ASN A 1 178 ? 4.785 -21.469 -4.355 1 98.19 178 ASN A C 1
ATOM 1312 O O . ASN A 1 178 ? 5.91 -21.609 -4.84 1 98.19 178 ASN A O 1
ATOM 1316 N N . VAL A 1 179 ? 4.578 -21.984 -3.201 1 98.06 179 VAL A N 1
ATOM 1317 C CA . VAL A 1 179 ? 5.391 -23 -2.527 1 98.06 179 VAL A CA 1
ATOM 1318 C C . VAL A 1 179 ? 4.539 -24.234 -2.234 1 98.06 179 VAL A C 1
ATOM 1320 O O . VAL A 1 179 ? 3.697 -24.219 -1.335 1 98.06 179 VAL A O 1
ATOM 1323 N N . LYS A 1 180 ? 4.789 -25.266 -2.957 1 98.06 180 LYS A N 1
ATOM 1324 C CA . LYS A 1 180 ? 3.941 -26.469 -2.939 1 98.06 180 LYS A CA 1
ATOM 1325 C C . LYS A 1 180 ? 3.801 -27.016 -1.524 1 98.06 180 LYS A C 1
ATOM 1327 O O . LYS A 1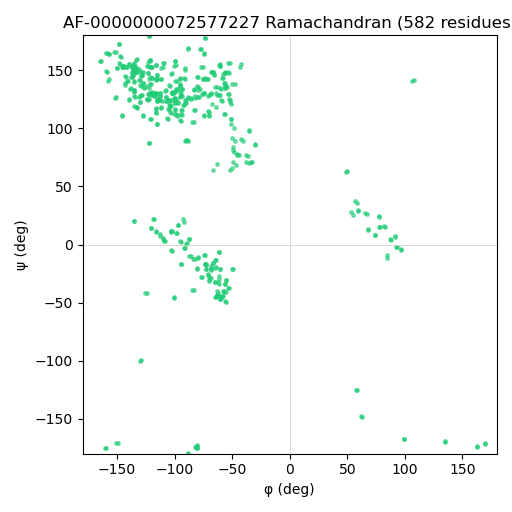 180 ? 2.693 -27.312 -1.077 1 98.06 180 LYS A O 1
ATOM 1332 N N . MET A 1 181 ? 4.895 -27.156 -0.878 1 97.62 181 MET A N 1
ATOM 1333 C CA . MET A 1 181 ? 4.855 -27.734 0.465 1 97.62 181 MET A CA 1
ATOM 1334 C C . MET A 1 181 ? 4.004 -26.875 1.396 1 97.62 181 MET A C 1
ATOM 1336 O O . MET A 1 181 ? 3.219 -27.391 2.186 1 97.62 181 MET A O 1
ATOM 1340 N N . ARG A 1 182 ? 4.215 -25.609 1.378 1 97.38 182 ARG A N 1
ATOM 1341 C CA . ARG A 1 182 ? 3.422 -24.688 2.188 1 97.38 182 ARG A CA 1
ATOM 1342 C C . ARG A 1 182 ? 1.942 -24.781 1.825 1 97.38 182 ARG A C 1
ATOM 1344 O O . ARG A 1 182 ? 1.085 -24.844 2.707 1 97.38 182 ARG A O 1
ATOM 1351 N N . ASP A 1 183 ? 1.66 -24.797 0.55 1 98.62 183 ASP A N 1
ATOM 1352 C CA . ASP A 1 183 ? 0.275 -24.875 0.096 1 98.62 183 ASP A CA 1
ATOM 1353 C C . ASP A 1 183 ? -0.395 -26.156 0.561 1 98.62 183 ASP A C 1
ATOM 1355 O O . ASP A 1 183 ? -1.552 -26.141 0.985 1 98.62 183 ASP A O 1
ATOM 1359 N N . ASP A 1 184 ? 0.313 -27.25 0.424 1 98.62 184 ASP A N 1
ATOM 1360 C CA . ASP A 1 184 ? -0.221 -28.531 0.908 1 98.62 184 ASP A CA 1
ATOM 1361 C C . ASP A 1 184 ? -0.531 -28.453 2.4 1 98.62 184 ASP A C 1
ATOM 1363 O O . ASP A 1 184 ? -1.576 -28.938 2.846 1 98.62 184 ASP A O 1
ATOM 1367 N N . HIS A 1 185 ? 0.361 -27.891 3.135 1 97.81 185 HIS A N 1
ATOM 1368 C CA . HIS A 1 185 ? 0.131 -27.734 4.566 1 97.81 185 HIS A CA 1
ATOM 1369 C C . HIS A 1 185 ? -1.066 -26.828 4.836 1 97.81 185 HIS A C 1
ATOM 1371 O O . HIS A 1 185 ? -1.904 -27.141 5.688 1 97.81 185 HIS A O 1
ATOM 1377 N N . LEU A 1 186 ? -1.194 -25.734 4.133 1 97.94 186 LEU A N 1
ATOM 1378 C CA . LEU A 1 186 ? -2.297 -24.797 4.305 1 97.94 186 LEU A CA 1
ATOM 1379 C C . LEU A 1 186 ? -3.635 -25.469 4.008 1 97.94 186 LEU A C 1
ATOM 1381 O O . LEU A 1 186 ? -4.656 -25.125 4.605 1 97.94 186 LEU A O 1
ATOM 1385 N N . ARG A 1 187 ? -3.643 -26.469 3.176 1 98.62 187 ARG A N 1
ATOM 1386 C CA . ARG A 1 187 ? -4.859 -27.172 2.801 1 98.62 187 ARG A CA 1
ATOM 1387 C C . ARG A 1 187 ? -5.207 -28.25 3.828 1 98.62 187 ARG A C 1
ATOM 1389 O O . ARG A 1 187 ? -6.328 -28.766 3.84 1 98.62 187 ARG A O 1
ATOM 1396 N N . SER A 1 188 ? -4.34 -28.547 4.672 1 98.12 188 SER A N 1
ATOM 1397 C CA . SER A 1 188 ? -4.484 -29.672 5.602 1 98.12 18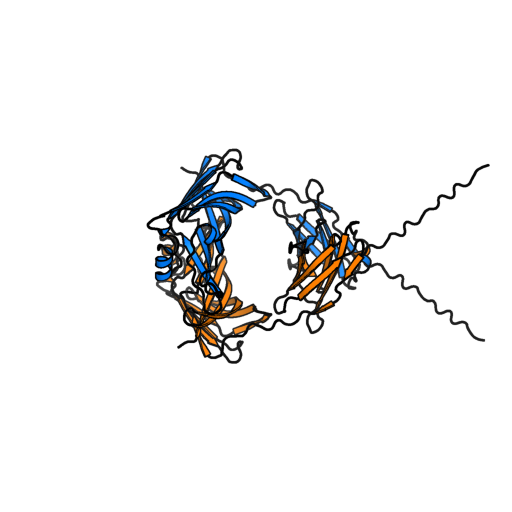8 SER A CA 1
ATOM 1398 C C . SER A 1 188 ? -5.336 -29.281 6.805 1 98.12 188 SER A C 1
ATOM 1400 O O . SER A 1 188 ? -5.797 -28.141 6.902 1 98.12 188 SER A O 1
ATOM 1402 N N . ALA A 1 189 ? -5.438 -30.203 7.773 1 97 189 ALA A N 1
ATOM 1403 C CA . ALA A 1 189 ? -6.273 -30.047 8.961 1 97 189 ALA A CA 1
ATOM 1404 C C . ALA A 1 189 ? -5.652 -29.047 9.938 1 97 189 ALA A C 1
ATOM 1406 O O . ALA A 1 189 ? -6.332 -28.531 10.836 1 97 189 ALA A O 1
ATOM 1407 N N . ASP A 1 190 ? -4.367 -28.734 9.781 1 95.38 190 ASP A N 1
ATOM 1408 C CA . ASP A 1 190 ? -3.707 -27.766 10.656 1 95.38 190 ASP A CA 1
ATOM 1409 C C . ASP A 1 190 ? -4.168 -26.344 10.336 1 95.38 190 ASP A C 1
ATOM 1411 O O . ASP A 1 190 ? -4.051 -25.453 11.18 1 95.38 190 ASP A O 1
ATOM 1415 N N . PHE A 1 191 ? -4.699 -26.141 9.117 1 96.75 191 PHE A N 1
ATOM 1416 C CA . PHE A 1 191 ? -5.086 -24.797 8.695 1 96.75 191 PHE A CA 1
ATOM 1417 C C . PHE A 1 191 ? -6.508 -24.781 8.148 1 96.75 191 PHE A C 1
ATOM 1419 O O . PHE A 1 191 ? -7.469 -24.953 8.898 1 96.75 191 PHE A O 1
ATOM 1426 N N . LEU A 1 192 ? -6.719 -24.797 6.809 1 97.81 192 LEU A N 1
ATOM 1427 C CA . LEU A 1 192 ? -8.031 -24.594 6.215 1 97.81 192 LEU A CA 1
ATOM 1428 C C . LEU A 1 192 ? -8.859 -25.875 6.25 1 97.81 192 LEU A C 1
ATOM 1430 O O . LEU A 1 192 ? -10.086 -25.828 6.125 1 97.81 192 LEU A O 1
ATOM 1434 N N . ASP A 1 193 ? -8.195 -27.062 6.383 1 98.25 193 ASP A N 1
ATOM 1435 C CA . ASP A 1 193 ? -8.898 -28.344 6.383 1 98.25 193 ASP A CA 1
ATOM 1436 C C . ASP A 1 193 ? -9.859 -28.438 5.199 1 98.25 193 ASP A C 1
ATOM 1438 O O . ASP A 1 193 ? -11.055 -28.703 5.383 1 98.25 193 ASP A O 1
ATOM 1442 N N . VAL A 1 194 ? -9.352 -28.406 3.994 1 98.44 194 VAL A N 1
ATOM 1443 C CA . VAL A 1 194 ? -10.148 -28.203 2.789 1 98.44 194 VAL A CA 1
ATOM 1444 C C . VAL A 1 194 ? -10.984 -29.453 2.518 1 98.44 194 VAL A C 1
ATOM 1446 O O . VAL A 1 194 ? -11.992 -29.406 1.804 1 98.44 194 VAL A O 1
ATOM 1449 N N . GLN A 1 195 ? -10.562 -30.578 2.949 1 98.5 195 GLN A N 1
ATOM 1450 C CA . GLN A 1 195 ? -11.352 -31.797 2.77 1 98.5 195 GLN A CA 1
ATOM 1451 C C . GLN A 1 195 ? -12.688 -31.688 3.504 1 98.5 195 GLN A C 1
ATOM 1453 O O . GLN A 1 195 ? -13.727 -32.062 2.965 1 98.5 195 GLN A O 1
ATOM 1458 N N . ARG A 1 196 ? -12.648 -31.156 4.688 1 98.31 196 ARG A N 1
ATOM 1459 C CA . ARG A 1 196 ? -13.852 -31 5.496 1 98.31 196 ARG A CA 1
ATOM 1460 C C . ARG A 1 196 ? -14.609 -29.734 5.113 1 98.31 196 ARG A C 1
ATOM 1462 O O . ARG A 1 196 ? -15.844 -29.703 5.129 1 98.31 196 ARG A O 1
ATOM 1469 N N . TYR A 1 197 ? -13.891 -28.734 4.855 1 98.5 197 TYR A N 1
ATOM 1470 C CA . TYR A 1 197 ? -14.469 -27.453 4.504 1 98.5 197 TYR A CA 1
ATOM 1471 C C . TYR A 1 197 ? -13.969 -26.984 3.141 1 98.5 197 TYR A C 1
ATOM 1473 O O . TYR A 1 197 ? -13.078 -26.125 3.059 1 98.5 197 TYR A O 1
ATOM 1481 N N . PRO A 1 198 ? -14.547 -27.328 2.102 1 98.56 198 PRO A N 1
ATOM 1482 C CA . PRO A 1 198 ? -13.984 -27.141 0.764 1 98.56 198 PRO A CA 1
ATOM 1483 C C . PRO A 1 198 ? -14.156 -25.719 0.248 1 98.56 198 PRO A C 1
ATOM 1485 O O . PRO A 1 198 ? -13.531 -25.328 -0.75 1 98.56 198 PRO A O 1
ATOM 1488 N N . THR A 1 199 ? -15.023 -24.891 1.002 1 98.56 199 THR A N 1
ATOM 1489 C CA . THR A 1 199 ? -15.266 -23.547 0.473 1 98.56 199 THR A CA 1
ATOM 1490 C C . THR A 1 199 ? -15.148 -22.5 1.575 1 98.56 199 THR A C 1
ATOM 1492 O O . THR A 1 199 ? -15.328 -22.812 2.756 1 98.56 199 THR A O 1
ATOM 1495 N N . LEU A 1 200 ? -14.719 -21.344 1.208 1 98.62 200 LEU A N 1
ATOM 1496 C CA . LEU A 1 200 ? -14.977 -20.094 1.938 1 98.62 200 LEU A CA 1
ATOM 1497 C C . LEU A 1 200 ? -16.141 -19.328 1.318 1 98.62 200 LEU A C 1
ATOM 1499 O O . LEU A 1 200 ? -16.25 -19.25 0.093 1 98.62 200 LEU A O 1
ATOM 1503 N N . GLU A 1 201 ? -16.969 -18.734 2.172 1 98.62 201 GLU A N 1
ATOM 1504 C CA . GLU A 1 201 ? -18.156 -18.078 1.643 1 98.62 201 GLU A CA 1
ATOM 1505 C C . GLU A 1 201 ? -18.406 -16.75 2.336 1 98.62 201 GLU A C 1
ATOM 1507 O O . GLU A 1 201 ? -18.297 -16.641 3.561 1 98.62 201 GLU A O 1
ATOM 1512 N N . PHE A 1 202 ? -18.672 -15.805 1.562 1 98.75 202 PHE A N 1
ATOM 1513 C CA . PHE A 1 202 ? -19.031 -14.484 2.07 1 98.75 202 PHE A CA 1
ATOM 1514 C C . PHE A 1 202 ? -20.406 -14.062 1.556 1 98.75 202 PHE A C 1
ATOM 1516 O O . PHE A 1 202 ? -20.641 -14.055 0.346 1 98.75 202 PHE A O 1
ATOM 1523 N N . TYR A 1 203 ? -21.234 -13.742 2.467 1 98.44 203 TYR A N 1
ATOM 1524 C CA . TYR A 1 203 ? -22.547 -13.203 2.158 1 98.44 203 TYR A CA 1
ATOM 1525 C C . TYR A 1 203 ? -22.75 -11.844 2.812 1 98.44 203 TYR A C 1
ATOM 1527 O O . TYR A 1 203 ? -22.5 -11.68 4.008 1 98.44 203 TYR A O 1
ATOM 1535 N N . SER A 1 204 ? -23.172 -10.922 1.988 1 96.62 204 SER A N 1
ATOM 1536 C CA . SER A 1 204 ? -23.453 -9.594 2.535 1 96.62 204 SER A CA 1
ATOM 1537 C C . SER A 1 204 ? -24.766 -9.039 1.99 1 96.62 204 SER A C 1
ATOM 1539 O O . SER A 1 204 ? -25.094 -9.242 0.819 1 96.62 204 SER A O 1
ATOM 1541 N N . ASP A 1 205 ? -25.469 -8.273 2.879 1 92.12 205 ASP A N 1
ATOM 1542 C CA . ASP A 1 205 ? -26.641 -7.508 2.459 1 92.12 205 ASP A CA 1
ATOM 1543 C C . ASP A 1 205 ? -26.609 -6.094 3.029 1 92.12 205 ASP A C 1
ATOM 1545 O O . ASP A 1 205 ? -27.641 -5.438 3.145 1 92.12 205 ASP A O 1
ATOM 1549 N N . ARG A 1 206 ? -25.453 -5.738 3.383 1 92.38 206 ARG A N 1
ATOM 1550 C CA . ARG A 1 206 ? -25.312 -4.402 3.955 1 92.38 206 ARG A CA 1
ATOM 1551 C C . ARG A 1 206 ? -24.219 -3.609 3.236 1 92.38 206 ARG A C 1
ATOM 1553 O O . ARG A 1 206 ? -23.031 -3.9 3.383 1 92.38 206 ARG A O 1
ATOM 1560 N N . PHE A 1 207 ? -24.641 -2.623 2.537 1 95.31 207 PHE A N 1
ATOM 1561 C CA . PHE A 1 207 ? -23.781 -1.661 1.859 1 95.31 207 PHE A CA 1
ATOM 1562 C C . PHE A 1 207 ? -23.984 -0.263 2.434 1 95.31 207 PHE A C 1
ATOM 1564 O O . PHE A 1 207 ? -25.062 0.319 2.311 1 95.31 207 PHE A O 1
ATOM 1571 N N . ALA A 1 208 ? -22.969 0.22 3.055 1 91.81 208 ALA A N 1
ATOM 1572 C CA . ALA A 1 208 ? -23.062 1.554 3.643 1 91.81 208 ALA A CA 1
ATOM 1573 C C . ALA A 1 208 ? -22.125 2.529 2.947 1 91.81 208 ALA A C 1
ATOM 1575 O O . ALA A 1 208 ? -20.922 2.281 2.857 1 91.81 208 ALA A O 1
ATOM 1576 N N . HIS A 1 209 ? -22.672 3.572 2.488 1 87.94 209 HIS A N 1
ATOM 1577 C CA . HIS A 1 209 ? -21.859 4.621 1.881 1 87.94 209 HIS A CA 1
ATOM 1578 C C . HIS A 1 209 ? -21.109 5.418 2.941 1 87.94 209 HIS A C 1
ATOM 1580 O O . HIS A 1 209 ? -21.703 5.859 3.93 1 87.94 209 HIS A O 1
ATOM 1586 N N . ARG A 1 210 ? -19.797 5.586 2.729 1 77.62 210 ARG A N 1
ATOM 1587 C CA . ARG A 1 210 ? -18.969 6.254 3.725 1 77.62 210 ARG A CA 1
ATOM 1588 C C . ARG A 1 210 ? -18.469 7.594 3.205 1 77.62 210 ARG A C 1
ATOM 1590 O O . ARG A 1 210 ? -17.547 8.188 3.791 1 77.62 210 ARG A O 1
ATOM 1597 N N . GLY A 1 211 ? -18.969 7.984 2.064 1 73 211 GLY A N 1
ATOM 1598 C CA . GLY A 1 211 ? -18.547 9.242 1.462 1 73 211 GLY A CA 1
ATOM 1599 C C . GLY A 1 211 ? -17.672 9.047 0.241 1 73 211 GLY A C 1
ATOM 1600 O O . GLY A 1 211 ? -16.844 8.141 0.203 1 73 211 GLY A O 1
ATOM 1601 N N . GLY A 1 212 ? -17.938 9.969 -0.781 1 76.81 212 GLY A N 1
ATOM 1602 C CA . GLY A 1 212 ? -17.188 9.828 -2.014 1 76.81 212 GLY A CA 1
ATOM 1603 C C . GLY A 1 212 ? -17.344 8.469 -2.67 1 76.81 212 GLY A C 1
ATOM 1604 O O . GLY A 1 212 ? -18.469 8.031 -2.924 1 76.81 212 GLY A O 1
ATOM 1605 N N . ASN A 1 213 ? -16.188 7.855 -2.895 1 84.75 213 ASN A N 1
ATOM 1606 C CA . ASN A 1 213 ? -16.203 6.539 -3.523 1 84.75 213 ASN A CA 1
ATOM 1607 C C . ASN A 1 213 ? -16.062 5.422 -2.492 1 84.75 213 ASN A C 1
ATOM 1609 O O . ASN A 1 213 ? -15.836 4.266 -2.852 1 84.75 213 ASN A O 1
ATOM 1613 N N . ARG A 1 214 ? -16.156 5.766 -1.27 1 86.56 214 ARG A N 1
ATOM 1614 C CA . ARG A 1 214 ? -15.891 4.801 -0.209 1 86.56 214 ARG A CA 1
ATOM 1615 C C . ARG A 1 214 ? -17.188 4.156 0.285 1 86.56 214 ARG A C 1
ATOM 1617 O O . ARG A 1 214 ? -18.203 4.828 0.431 1 86.56 214 ARG A O 1
ATOM 1624 N N . TRP A 1 215 ? -17.078 2.855 0.482 1 90.06 215 TRP A N 1
ATOM 1625 C CA . TRP A 1 215 ? -18.188 2.053 0.981 1 90.06 215 TRP A CA 1
ATOM 1626 C C . TRP A 1 215 ? -17.719 1.061 2.037 1 90.06 215 TRP A C 1
ATOM 1628 O O . TRP A 1 215 ? -16.562 0.634 2.021 1 90.06 215 TRP A O 1
ATOM 1638 N N . ALA A 1 216 ? -18.562 0.775 2.975 1 92.19 216 ALA A N 1
ATOM 1639 C CA . ALA A 1 216 ? -18.406 -0.369 3.869 1 92.19 216 ALA A CA 1
ATOM 1640 C C . ALA A 1 216 ? -19.359 -1.494 3.494 1 92.19 216 ALA A C 1
ATOM 1642 O O . ALA A 1 216 ? -20.578 -1.305 3.492 1 92.19 216 ALA A O 1
ATOM 1643 N N . VAL A 1 217 ? -18.812 -2.6 3.119 1 96.94 217 VAL A N 1
ATOM 1644 C CA . VAL A 1 217 ? -19.625 -3.783 2.82 1 96.94 217 VAL A CA 1
ATOM 1645 C C . VAL A 1 217 ? -19.469 -4.805 3.947 1 96.94 217 VAL A C 1
ATOM 1647 O O . VAL A 1 217 ? -18.422 -5.422 4.102 1 96.94 217 VAL A O 1
ATOM 1650 N N . THR A 1 218 ? -20.5 -4.969 4.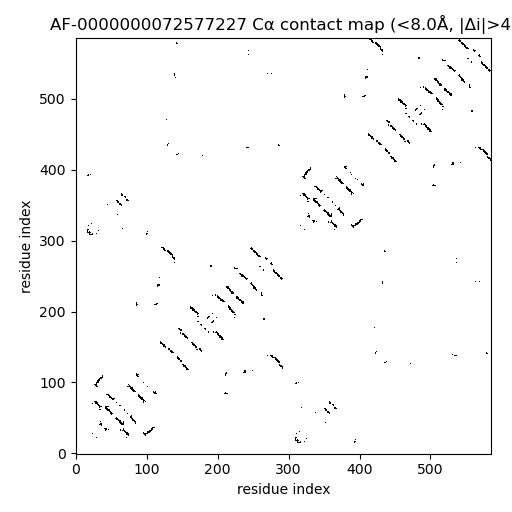711 1 96.94 218 THR A N 1
ATOM 1651 C CA . THR A 1 218 ? -20.469 -5.84 5.883 1 96.94 218 THR A CA 1
ATOM 1652 C C . THR A 1 218 ? -21.281 -7.109 5.633 1 96.94 218 THR A C 1
ATOM 1654 O O . THR A 1 218 ? -22.406 -7.047 5.121 1 96.94 218 THR A O 1
ATOM 1657 N N . GLY A 1 219 ? -20.672 -8.273 5.973 1 97.75 219 GLY A N 1
ATOM 1658 C CA . GLY A 1 219 ? -21.344 -9.547 5.773 1 97.75 219 GLY A CA 1
ATOM 1659 C C . GLY A 1 219 ? -20.766 -10.664 6.629 1 97.75 219 GLY A C 1
ATOM 1660 O O . GLY A 1 219 ? -19.953 -10.406 7.523 1 97.75 219 GLY A O 1
ATOM 1661 N N . ALA A 1 220 ? -21.312 -11.844 6.371 1 98.38 220 ALA A N 1
ATOM 1662 C CA . ALA A 1 220 ? -20.891 -13.055 7.074 1 98.38 220 ALA A CA 1
ATOM 1663 C C . ALA A 1 220 ? -19.875 -13.852 6.254 1 98.38 220 ALA A C 1
ATOM 1665 O O . ALA A 1 220 ? -20.156 -14.211 5.105 1 98.38 220 ALA A O 1
ATOM 1666 N N . LEU A 1 221 ? -18.734 -14.055 6.852 1 98.56 221 LEU A N 1
ATOM 1667 C CA . LEU A 1 221 ? -17.719 -14.922 6.25 1 98.56 221 LEU A CA 1
ATOM 1668 C C . LEU A 1 221 ? -17.688 -16.281 6.945 1 98.56 221 LEU A C 1
ATOM 1670 O O . LEU A 1 221 ? -17.5 -16.344 8.156 1 98.56 221 LEU A O 1
ATOM 1674 N N . SER A 1 222 ? -17.953 -17.266 6.172 1 98.5 222 SER A N 1
ATOM 1675 C CA . SER A 1 222 ? -17.828 -18.641 6.648 1 98.5 222 SER A CA 1
ATOM 1676 C C . SER A 1 222 ? -16.516 -19.266 6.188 1 98.5 222 SER A C 1
ATOM 1678 O O . SER A 1 222 ? -16.25 -19.344 4.988 1 98.5 222 SER A O 1
ATOM 1680 N N . LEU A 1 223 ? -15.734 -19.703 7.125 1 97.44 223 LEU A N 1
ATOM 1681 C CA . LEU A 1 223 ? -14.391 -20.25 6.941 1 97.44 223 LEU A CA 1
ATOM 1682 C C . LEU A 1 223 ? -14.062 -21.266 8.039 1 97.44 223 LEU A C 1
ATOM 1684 O O . LEU A 1 223 ? -14.266 -20.984 9.227 1 97.44 223 LEU A O 1
ATOM 1688 N N . HIS A 1 224 ? -13.648 -22.469 7.582 1 97.19 224 HIS A N 1
ATOM 1689 C CA . HIS A 1 224 ? -13.219 -23.516 8.516 1 97.19 224 HIS A CA 1
ATOM 1690 C C . HIS A 1 224 ? -14.336 -23.875 9.484 1 97.19 224 HIS A C 1
ATOM 1692 O O . HIS A 1 224 ? -14.086 -24.062 10.68 1 97.19 224 HIS A O 1
ATOM 1698 N N . GLY A 1 225 ? -15.562 -23.719 9.039 1 96.19 225 GLY A N 1
ATOM 1699 C CA . GLY A 1 225 ? -16.719 -24.156 9.805 1 96.19 225 GLY A CA 1
ATOM 1700 C C . GLY A 1 225 ? -17.219 -23.094 10.766 1 96.19 225 GLY A C 1
ATOM 1701 O O . GLY A 1 225 ? -18.141 -23.344 11.555 1 96.19 225 GLY A O 1
ATOM 1702 N N . VAL A 1 226 ? -16.641 -21.984 10.719 1 97.81 226 VAL A N 1
ATOM 1703 C CA . VAL A 1 226 ? -17.031 -20.891 11.594 1 97.81 226 VAL A CA 1
ATOM 1704 C C . VAL A 1 226 ? -17.5 -19.703 10.758 1 97.81 226 VAL A C 1
ATOM 1706 O O . VAL A 1 226 ? -16.969 -19.453 9.672 1 97.81 226 VAL A O 1
ATOM 1709 N N . THR A 1 227 ? -18.484 -19.047 11.258 1 98.12 227 THR A N 1
ATOM 1710 C CA . THR A 1 227 ? -18.969 -17.859 10.586 1 98.12 227 THR A CA 1
ATOM 1711 C C . THR A 1 227 ? -18.766 -16.625 11.469 1 98.12 227 THR A C 1
ATOM 1713 O O . THR A 1 227 ? -19.094 -16.641 12.656 1 98.12 227 THR A O 1
ATOM 1716 N N . ARG A 1 228 ? -18.188 -15.594 10.922 1 97.56 228 ARG A N 1
ATOM 1717 C CA . ARG A 1 228 ? -17.969 -14.328 11.609 1 97.56 228 ARG A CA 1
ATOM 1718 C C . ARG A 1 228 ? -18.375 -13.148 10.734 1 97.56 228 ARG A C 1
ATOM 1720 O O . ARG A 1 228 ? -18.375 -13.25 9.508 1 97.56 228 ARG A O 1
ATOM 1727 N N . THR A 1 229 ? -18.766 -12.094 11.422 1 97.38 229 THR A N 1
ATOM 1728 C CA . THR A 1 229 ? -19.031 -10.852 10.703 1 97.38 229 THR A CA 1
ATOM 1729 C C . THR A 1 229 ? -17.734 -10.164 10.289 1 97.38 229 THR A C 1
ATOM 1731 O O . THR A 1 229 ? -16.812 -10.031 11.094 1 97.38 229 THR A O 1
ATOM 1734 N N . VAL A 1 230 ? -17.656 -9.812 9.039 1 96.25 230 VAL A N 1
ATOM 1735 C CA . VAL A 1 230 ? -16.5 -9.117 8.492 1 96.25 230 VAL A CA 1
ATOM 1736 C C . VAL A 1 230 ? -16.953 -7.895 7.703 1 96.25 230 VAL A C 1
ATOM 1738 O O . VAL A 1 230 ? -17.984 -7.934 7.023 1 96.25 230 VAL A O 1
ATOM 1741 N N . THR A 1 231 ? -16.219 -6.828 7.797 1 95.31 231 THR A N 1
ATOM 1742 C CA . THR A 1 231 ? -16.469 -5.629 7.012 1 95.31 231 THR A CA 1
ATOM 1743 C C . THR A 1 231 ? -15.344 -5.391 6.012 1 95.31 231 THR A C 1
ATOM 1745 O O . THR A 1 231 ? -14.164 -5.41 6.383 1 95.31 231 THR A O 1
ATOM 1748 N N . LEU A 1 232 ? -15.695 -5.211 4.773 1 97.25 232 LEU A N 1
ATOM 1749 C CA . LEU A 1 232 ? -14.766 -4.832 3.715 1 97.25 232 LEU A CA 1
ATOM 1750 C C . LEU A 1 232 ? -14.719 -3.314 3.551 1 97.25 232 LEU A C 1
ATOM 1752 O O . LEU A 1 232 ? -15.758 -2.68 3.328 1 97.25 232 LEU A O 1
ATOM 1756 N N . ASP A 1 233 ? -13.555 -2.725 3.73 1 93.25 233 ASP A N 1
ATOM 1757 C CA . ASP A 1 233 ? -13.328 -1.338 3.33 1 93.25 233 ASP A CA 1
ATOM 1758 C C . ASP A 1 233 ? -13.195 -1.221 1.813 1 93.25 233 ASP A C 1
ATOM 1760 O O . ASP A 1 233 ? -12.18 -1.638 1.243 1 93.25 233 ASP A O 1
ATOM 1764 N N . THR A 1 234 ? -14.211 -0.588 1.174 1 95 234 THR A N 1
ATOM 1765 C CA . THR A 1 234 ? -14.344 -0.715 -0.273 1 95 234 THR A CA 1
ATOM 1766 C C . THR A 1 234 ? -14.242 0.65 -0.947 1 95 234 THR A C 1
ATOM 1768 O O . THR A 1 234 ? -14.852 1.621 -0.492 1 95 234 THR A O 1
ATOM 1771 N N . GLU A 1 235 ? -13.43 0.719 -1.899 1 91.25 235 GLU A N 1
ATOM 1772 C CA . GLU A 1 235 ? -13.359 1.852 -2.818 1 91.25 235 GLU A CA 1
ATOM 1773 C C . GLU A 1 235 ? -14.016 1.521 -4.152 1 91.25 235 GLU A C 1
ATOM 1775 O O . GLU A 1 235 ? -13.586 0.61 -4.859 1 91.25 235 GLU A O 1
ATOM 1780 N N . TYR A 1 236 ? -15.102 2.201 -4.41 1 94.25 236 TYR A N 1
ATOM 1781 C CA . TYR A 1 236 ? -15.766 2.061 -5.703 1 94.25 236 TYR A CA 1
ATOM 1782 C C . TYR A 1 236 ? -15.047 2.859 -6.777 1 94.25 236 TYR A C 1
ATOM 1784 O O . TYR A 1 236 ? -14.828 4.062 -6.625 1 94.25 236 TYR A O 1
ATOM 1792 N N . LEU A 1 237 ? -14.711 2.188 -7.879 1 91 237 LEU A N 1
ATOM 1793 C CA . LEU A 1 237 ? -13.867 2.814 -8.883 1 91 237 LEU A CA 1
ATOM 1794 C C . LEU A 1 237 ? -14.688 3.279 -10.078 1 91 237 LEU A C 1
ATOM 1796 O O . LEU A 1 237 ? -14.156 3.879 -11.016 1 91 237 LEU A O 1
ATOM 1800 N N . GLY A 1 238 ? -16 2.959 -10.078 1 92.06 238 GLY A N 1
ATOM 1801 C CA . GLY A 1 238 ? -16.891 3.455 -11.117 1 92.06 238 GLY A CA 1
ATOM 1802 C C . GLY A 1 238 ? -17.156 2.439 -12.211 1 92.06 238 GLY A C 1
ATOM 1803 O O . GLY A 1 238 ? -16.984 1.237 -12.008 1 92.06 238 GLY A O 1
ATOM 1804 N N . LEU A 1 239 ? -17.719 2.941 -13.266 1 93 239 LEU A N 1
ATOM 1805 C CA . LEU A 1 239 ? -18.109 2.146 -14.43 1 93 239 LEU A CA 1
ATOM 1806 C C . LEU A 1 239 ? -17.109 2.338 -15.562 1 93 239 LEU A C 1
ATOM 1808 O O . LEU A 1 239 ? -16.469 3.389 -15.664 1 93 239 LEU A O 1
ATOM 1812 N N . GLY A 1 240 ? -16.922 1.308 -16.312 1 89.81 240 GLY A N 1
ATOM 1813 C CA . GLY A 1 240 ? -16.156 1.321 -17.547 1 89.81 240 GLY A CA 1
ATOM 1814 C C . GLY A 1 240 ? -16.656 0.317 -18.562 1 89.81 240 GLY A C 1
ATOM 1815 O O . GLY A 1 240 ? -17.766 -0.189 -18.453 1 89.81 240 GLY A O 1
ATOM 1816 N N . ASN A 1 241 ? -15.836 0.201 -19.594 1 89.25 241 ASN A N 1
ATOM 1817 C CA . ASN A 1 241 ? -16.188 -0.744 -20.656 1 89.25 241 ASN A CA 1
ATOM 1818 C C . ASN A 1 241 ? -15.086 -1.785 -20.859 1 89.25 241 ASN A C 1
ATOM 1820 O O . ASN A 1 241 ? -13.898 -1.468 -20.766 1 89.25 241 ASN A O 1
ATOM 1824 N N . GLY A 1 242 ? -15.547 -3.016 -21.141 1 90 242 GLY A N 1
ATOM 1825 C CA . GLY A 1 242 ? -14.617 -4.066 -21.516 1 90 242 GLY A CA 1
ATOM 1826 C C . GLY A 1 242 ? -14.195 -3.996 -22.969 1 90 242 GLY A C 1
ATOM 1827 O O . GLY A 1 242 ? -14.477 -3.012 -23.656 1 90 242 GLY A O 1
ATOM 1828 N N . MET A 1 243 ? -13.461 -4.992 -23.391 1 85.5 243 MET A N 1
ATOM 1829 C CA . MET A 1 243 ? -12.898 -5.043 -24.734 1 85.5 243 MET A CA 1
ATOM 1830 C C . MET A 1 243 ? -13.992 -5.125 -25.781 1 85.5 243 MET A C 1
ATOM 1832 O O . MET A 1 243 ? -13.844 -4.605 -26.891 1 85.5 243 MET A O 1
ATOM 1836 N N . GLU A 1 244 ? -15.078 -5.781 -25.406 1 87.12 244 GLU A N 1
ATOM 1837 C CA . GLU A 1 244 ? -16.172 -5.941 -26.344 1 87.12 244 GLU A CA 1
ATOM 1838 C C . GLU A 1 244 ? -17.234 -4.852 -26.156 1 87.12 244 GLU A C 1
ATOM 1840 O O . GLU A 1 244 ? -18.328 -4.934 -26.719 1 87.12 244 GLU A O 1
ATOM 1845 N N . GLY A 1 245 ? -17 -3.912 -25.25 1 87.56 245 GLY A N 1
ATOM 1846 C CA . GLY A 1 245 ? -17.891 -2.791 -25.031 1 87.56 245 GLY A CA 1
ATOM 1847 C C . GLY A 1 245 ? -18.859 -3.018 -23.875 1 87.56 245 GLY A C 1
ATOM 1848 O O . GLY A 1 245 ? -19.656 -2.133 -23.547 1 87.56 245 GLY A O 1
ATOM 1849 N N . GLU A 1 246 ? -18.781 -4.156 -23.359 1 91.5 246 GLU A N 1
ATOM 1850 C CA . GLU A 1 246 ? -19.703 -4.449 -22.281 1 91.5 246 GLU A CA 1
ATOM 1851 C C . GLU A 1 246 ? -19.406 -3.598 -21.047 1 91.5 246 GLU A C 1
ATOM 1853 O O . GLU A 1 246 ? -18.25 -3.271 -20.781 1 91.5 246 GLU A O 1
ATOM 1858 N N . THR A 1 247 ? -20.453 -3.305 -20.328 1 94.31 247 THR A N 1
ATOM 1859 C CA . THR A 1 247 ? -20.297 -2.508 -19.125 1 94.31 247 THR A CA 1
ATOM 1860 C C . THR A 1 247 ? -19.609 -3.312 -18.016 1 94.31 247 THR A C 1
ATOM 1862 O O . THR A 1 247 ? -19.906 -4.496 -17.844 1 94.31 247 THR A O 1
ATOM 1865 N N . ARG A 1 248 ? -18.766 -2.586 -17.297 1 95.38 248 ARG A N 1
ATOM 1866 C CA . ARG A 1 248 ? -18.094 -3.172 -16.141 1 95.38 248 ARG A CA 1
ATOM 1867 C C . ARG A 1 248 ? -18.078 -2.203 -14.961 1 95.38 248 ARG A C 1
ATOM 1869 O O . ARG A 1 248 ? -18.016 -0.987 -15.156 1 95.38 248 ARG A O 1
ATOM 1876 N N . ALA A 1 249 ? -18.203 -2.752 -13.781 1 96.44 249 ALA A N 1
ATOM 1877 C CA . ALA A 1 249 ? -18 -2.004 -12.539 1 96.44 249 ALA A CA 1
ATOM 1878 C C . ALA A 1 249 ? -16.812 -2.549 -11.758 1 96.44 249 ALA A C 1
ATOM 1880 O O . ALA A 1 249 ? -16.594 -3.762 -11.719 1 96.44 249 ALA A O 1
ATOM 1881 N N . ALA A 1 250 ? -16.094 -1.637 -11.164 1 95.69 250 ALA A N 1
ATOM 1882 C CA . ALA A 1 250 ? -14.891 -2.074 -10.469 1 95.69 250 ALA A CA 1
ATOM 1883 C C . ALA A 1 250 ? -14.852 -1.518 -9.047 1 95.69 250 ALA A C 1
ATOM 1885 O O . ALA A 1 250 ? -15.312 -0.403 -8.797 1 95.69 250 ALA A O 1
ATOM 1886 N N . CYS A 1 251 ? -14.297 -2.309 -8.133 1 96.06 251 CYS A N 1
ATOM 1887 C CA . CYS A 1 251 ? -14.031 -1.89 -6.762 1 96.06 251 CYS A CA 1
ATOM 1888 C C . CYS A 1 251 ? -12.75 -2.516 -6.234 1 96.06 251 CYS A C 1
ATOM 1890 O O . CYS A 1 251 ? -12.297 -3.545 -6.746 1 96.06 251 CYS A O 1
ATOM 1892 N N . ARG A 1 252 ? -12.18 -1.867 -5.332 1 96.69 252 ARG A N 1
ATOM 1893 C CA . ARG A 1 252 ? -11.117 -2.412 -4.488 1 96.69 252 ARG A CA 1
ATOM 1894 C C . ARG A 1 252 ? -11.562 -2.48 -3.031 1 96.69 252 ARG A C 1
ATOM 1896 O O . ARG A 1 252 ? -12.258 -1.587 -2.545 1 96.69 252 ARG A O 1
ATOM 1903 N N . ALA A 1 253 ? -11.125 -3.545 -2.381 1 97.5 253 ALA A N 1
ATOM 1904 C CA . ALA A 1 253 ? -11.508 -3.668 -0.977 1 97.5 253 ALA A CA 1
ATOM 1905 C C . ALA A 1 253 ? -10.391 -4.32 -0.161 1 97.5 253 ALA A C 1
ATOM 1907 O O . ALA A 1 253 ? -9.562 -5.051 -0.706 1 97.5 253 ALA A O 1
ATOM 1908 N N . THR A 1 254 ? -10.352 -4.02 1.067 1 96.5 254 THR A N 1
ATOM 1909 C CA . THR A 1 254 ? -9.414 -4.621 2.01 1 96.5 254 THR A CA 1
ATOM 1910 C C . THR A 1 254 ? -10.109 -4.973 3.32 1 96.5 254 THR A C 1
ATOM 1912 O O . THR A 1 254 ? -11.156 -4.406 3.643 1 96.5 254 THR A O 1
ATOM 1915 N N . THR A 1 255 ? -9.57 -5.93 3.988 1 95.56 255 THR A N 1
ATOM 1916 C CA . THR A 1 255 ? -9.93 -6.227 5.371 1 95.56 255 THR A CA 1
ATOM 1917 C C . THR A 1 255 ? -8.797 -6.988 6.066 1 95.56 255 THR A C 1
ATOM 1919 O O . THR A 1 255 ? -7.82 -7.379 5.426 1 95.56 255 THR A O 1
ATOM 1922 N N . GLU A 1 256 ? -8.836 -7.035 7.328 1 94.44 256 GLU A N 1
ATOM 1923 C CA . GLU A 1 256 ? -7.914 -7.824 8.141 1 94.44 256 GLU A CA 1
ATOM 1924 C C . GLU A 1 256 ? -8.656 -8.898 8.93 1 94.44 256 GLU A C 1
ATOM 1926 O O . GLU A 1 256 ? -9.664 -8.609 9.578 1 94.44 256 GLU A O 1
ATOM 1931 N N . LEU A 1 257 ? -8.188 -10.086 8.789 1 95.44 257 LEU A N 1
ATOM 1932 C CA . LEU A 1 257 ? -8.734 -11.211 9.547 1 95.44 257 LEU A CA 1
ATOM 1933 C C . LEU A 1 257 ? -7.738 -11.688 10.602 1 95.44 257 LEU A C 1
ATOM 1935 O O . LEU A 1 257 ? -6.535 -11.445 10.477 1 95.44 257 LEU A O 1
ATOM 1939 N N . HIS A 1 258 ? -8.281 -12.328 11.617 1 93.31 258 HIS A N 1
ATOM 1940 C CA . HIS A 1 258 ? -7.461 -13.016 12.609 1 93.31 258 HIS A CA 1
ATOM 1941 C C . HIS A 1 258 ? -7.699 -14.523 12.562 1 93.31 258 HIS A C 1
ATOM 1943 O O . HIS A 1 258 ? -8.836 -14.977 12.664 1 93.31 258 HIS A O 1
ATOM 1949 N N . ARG A 1 259 ? -6.676 -15.258 12.391 1 93.44 259 ARG A N 1
ATOM 1950 C CA . ARG A 1 259 ? -6.801 -16.703 12.227 1 93.44 259 ARG A CA 1
ATOM 1951 C C . ARG A 1 259 ? -7.539 -17.328 13.398 1 93.44 259 ARG A C 1
ATOM 1953 O O . ARG A 1 259 ? -8.344 -18.234 13.219 1 93.44 259 ARG A O 1
ATOM 1960 N N . ASP A 1 260 ? -7.359 -16.766 14.609 1 88.94 260 ASP A N 1
ATOM 1961 C CA . ASP A 1 260 ? -7.957 -17.344 15.805 1 88.94 260 ASP A CA 1
ATOM 1962 C C . ASP A 1 260 ? -9.477 -17.156 15.805 1 88.94 260 ASP A C 1
ATOM 1964 O O . ASP A 1 260 ? -10.203 -17.953 16.406 1 88.94 260 ASP A O 1
ATOM 1968 N N . ASP A 1 261 ? -9.898 -16.125 15.227 1 92.12 261 ASP A N 1
ATOM 1969 C CA . ASP A 1 261 ? -11.344 -15.898 15.148 1 92.12 261 ASP A CA 1
ATOM 1970 C C . ASP A 1 261 ? -12.047 -17.031 14.398 1 92.12 261 ASP A C 1
ATOM 1972 O O . ASP A 1 261 ? -13.242 -17.25 14.578 1 92.12 261 ASP A O 1
ATOM 1976 N N . PHE A 1 262 ? -11.336 -17.781 13.594 1 94.94 262 PHE A N 1
ATOM 1977 C CA . PHE A 1 262 ? -11.938 -18.828 12.773 1 94.94 262 PHE A CA 1
ATOM 1978 C C . PHE A 1 262 ? -11.414 -20.188 13.172 1 94.94 262 PHE A C 1
ATOM 1980 O O . PHE A 1 262 ? -11.5 -21.156 12.398 1 94.94 262 PHE A O 1
ATOM 1987 N N . THR A 1 263 ? -10.789 -20.266 14.188 1 91 263 THR A N 1
ATOM 1988 C CA . THR A 1 263 ? -10.281 -21.5 14.789 1 91 263 THR A CA 1
ATOM 1989 C C . THR A 1 263 ? -9.219 -22.141 13.906 1 91 263 THR A C 1
ATOM 1991 O O . THR A 1 263 ? -9.148 -23.375 13.805 1 91 263 THR A O 1
ATOM 1994 N N . VAL A 1 264 ? -8.562 -21.359 13.148 1 89.5 264 VAL A N 1
ATOM 1995 C CA . VAL A 1 264 ? -7.332 -21.781 12.484 1 89.5 264 VAL A CA 1
ATOM 1996 C C . VAL A 1 264 ? -6.133 -21.5 13.391 1 89.5 264 VAL A C 1
ATOM 1998 O O . VAL A 1 264 ? -5.488 -20.453 13.266 1 89.5 264 VAL A O 1
ATOM 2001 N N . SER A 1 265 ? -5.75 -22.438 14.234 1 83.75 265 SER A N 1
ATOM 2002 C CA . SER A 1 265 ? -4.953 -22.094 15.406 1 83.75 265 SER A CA 1
ATOM 2003 C C . SER A 1 265 ? -3.611 -22.812 15.398 1 83.75 265 SER A C 1
ATOM 2005 O O . SER A 1 265 ? -2.936 -22.891 16.422 1 83.75 265 SER A O 1
ATOM 2007 N N . TRP A 1 266 ? -3.293 -23.328 14.297 1 85.5 266 TRP A N 1
ATOM 2008 C CA . TRP A 1 266 ? -1.949 -23.906 14.258 1 85.5 266 TRP A CA 1
ATOM 2009 C C . TRP A 1 266 ? -0.916 -22.891 14.742 1 85.5 266 TRP A C 1
ATOM 2011 O O . TRP A 1 266 ? -0.89 -21.75 14.273 1 85.5 266 TRP A O 1
ATOM 2021 N N . GLN A 1 267 ? -0.16 -23.297 15.789 1 82.44 267 GLN A N 1
ATOM 2022 C CA . GLN A 1 267 ? 0.816 -22.375 16.375 1 82.44 267 GLN A CA 1
ATOM 2023 C C . GLN A 1 267 ? 2.146 -23.078 16.625 1 82.44 267 GLN A C 1
ATOM 2025 O O . GLN A 1 267 ? 2.176 -24.172 17.188 1 82.44 267 GLN A O 1
ATOM 2030 N N . THR A 1 268 ? 3.117 -22.625 16.031 1 85.31 268 THR A N 1
ATOM 2031 C CA . THR A 1 268 ? 4.508 -22.969 16.312 1 85.31 268 THR A CA 1
ATOM 2032 C C . THR A 1 268 ? 5.32 -21.719 16.609 1 85.31 268 THR A C 1
ATOM 2034 O O . THR A 1 268 ? 5.102 -20.672 15.992 1 85.31 268 THR A O 1
ATOM 2037 N N . MET A 1 269 ? 6.137 -21.828 17.641 1 81.75 269 MET A N 1
ATOM 2038 C CA . MET A 1 269 ? 6.953 -20.688 18.031 1 81.75 269 MET A CA 1
ATOM 2039 C C . MET A 1 269 ? 8.43 -20.953 17.766 1 81.75 269 MET A C 1
ATOM 2041 O O . MET A 1 269 ? 8.906 -22.062 17.969 1 81.75 269 MET A O 1
ATOM 2045 N N . LEU A 1 270 ? 8.992 -19.906 17.359 1 81.5 270 LEU A N 1
ATOM 2046 C CA . LEU A 1 270 ? 10.445 -19.953 17.312 1 81.5 270 LEU A CA 1
ATOM 2047 C C . LEU A 1 270 ? 11.031 -19.781 18.719 1 81.5 270 LEU A C 1
ATOM 2049 O O . LEU A 1 270 ? 10.305 -19.469 19.672 1 81.5 270 LEU A O 1
ATOM 2053 N N . THR A 1 271 ? 12.281 -20.031 18.859 1 72.31 271 THR A N 1
ATOM 2054 C CA . THR A 1 271 ? 12.984 -20 20.141 1 72.31 271 THR A CA 1
ATOM 2055 C C . THR A 1 271 ? 12.797 -18.656 20.828 1 72.31 271 THR A C 1
ATOM 2057 O O . THR A 1 271 ? 12.664 -18.594 22.062 1 72.31 271 THR A O 1
ATOM 2060 N N . ARG A 1 272 ? 12.641 -17.594 20.188 1 72.94 272 ARG A N 1
ATOM 2061 C CA . ARG A 1 272 ? 12.523 -16.281 20.797 1 72.94 272 ARG A CA 1
ATOM 2062 C C . ARG A 1 272 ? 11.062 -15.867 20.953 1 72.94 272 ARG A C 1
ATOM 2064 O O . ARG A 1 272 ? 10.758 -14.695 21.172 1 72.94 272 ARG A O 1
ATOM 2071 N N . GLY A 1 273 ? 10.273 -16.812 20.859 1 78.06 273 GLY A N 1
ATOM 2072 C CA . GLY A 1 273 ? 8.859 -16.531 21.078 1 78.06 273 GLY A CA 1
ATOM 2073 C C . GLY A 1 273 ? 8.195 -15.883 19.875 1 78.06 273 GLY A C 1
ATOM 2074 O O . GLY A 1 273 ? 7.137 -15.258 20.016 1 78.06 273 GLY A O 1
ATOM 2075 N N . ILE A 1 274 ? 8.852 -15.969 18.875 1 79.44 274 ILE A N 1
ATOM 2076 C CA . ILE A 1 274 ? 8.281 -15.414 17.656 1 79.44 274 ILE A CA 1
ATOM 2077 C C . ILE A 1 274 ? 7.379 -16.453 16.984 1 79.44 274 ILE A C 1
ATOM 2079 O O . ILE A 1 274 ? 7.793 -17.594 16.766 1 79.44 274 ILE A O 1
ATOM 2083 N N . ALA A 1 275 ? 6.168 -16.031 16.766 1 82 275 ALA A N 1
ATOM 2084 C CA . ALA A 1 275 ? 5.254 -16.922 16.062 1 82 275 ALA A CA 1
ATOM 2085 C C . ALA A 1 275 ? 5.734 -17.203 14.641 1 82 275 ALA A C 1
ATOM 2087 O O . ALA A 1 275 ? 6.109 -16.281 13.914 1 82 275 ALA A O 1
ATOM 2088 N N . VAL A 1 276 ? 5.676 -18.438 14.242 1 87.75 276 VAL A N 1
ATOM 2089 C CA . VAL A 1 276 ? 6.059 -18.812 12.883 1 87.75 276 VAL A CA 1
ATOM 2090 C C . VAL A 1 276 ? 5.105 -18.172 11.875 1 87.75 276 VAL A C 1
ATOM 2092 O O . VAL A 1 276 ? 5.543 -17.625 10.859 1 87.75 276 VAL A O 1
ATOM 2095 N N . VAL A 1 277 ? 3.809 -18.266 12.188 1 90.69 277 VAL A N 1
ATOM 2096 C CA . VAL A 1 277 ? 2.805 -17.578 11.383 1 90.69 277 VAL A CA 1
ATOM 2097 C C . VAL A 1 277 ? 2.117 -16.5 12.211 1 90.69 277 VAL A C 1
ATOM 2099 O O . VAL A 1 277 ? 1.603 -16.781 13.297 1 90.69 277 VAL A O 1
ATOM 2102 N N . GLY A 1 278 ? 2.154 -15.281 11.75 1 88.75 278 GLY A N 1
ATOM 2103 C CA . GLY A 1 278 ? 1.463 -14.203 12.438 1 88.75 278 GLY A CA 1
ATOM 2104 C C . GLY A 1 278 ? -0.034 -14.422 12.539 1 88.75 278 GLY A C 1
ATOM 2105 O O . GLY A 1 278 ? -0.63 -15.086 11.688 1 88.75 278 GLY A O 1
ATOM 2106 N N . PRO A 1 279 ? -0.674 -13.836 13.484 1 88.25 279 PRO A N 1
ATOM 2107 C CA . PRO A 1 279 ? -2.109 -14.047 13.695 1 88.25 279 PRO A CA 1
ATOM 2108 C C . PRO A 1 279 ? -2.967 -13.281 12.688 1 88.25 279 PRO A C 1
ATOM 2110 O O . PRO A 1 279 ? -4.098 -13.688 12.406 1 88.25 279 PRO A O 1
ATOM 2113 N N . SER A 1 280 ? -2.457 -12.195 12.195 1 91.62 280 SER A N 1
ATOM 2114 C CA . SER A 1 280 ? -3.238 -11.328 11.328 1 91.62 280 SER A CA 1
ATOM 2115 C C . SER A 1 280 ? -3.006 -11.664 9.859 1 91.62 280 SER A C 1
ATOM 2117 O O . SER A 1 280 ? -1.868 -11.898 9.438 1 91.62 280 SER A O 1
ATOM 2119 N N . ILE A 1 281 ? -4.074 -11.758 9.133 1 96.44 281 ILE A N 1
ATOM 2120 C CA . ILE A 1 281 ? -4.051 -11.961 7.684 1 96.44 281 ILE A CA 1
ATOM 2121 C C . ILE A 1 281 ? -4.664 -10.758 6.984 1 96.44 281 ILE A C 1
ATOM 2123 O O . ILE A 1 281 ? -5.84 -10.445 7.188 1 96.44 281 ILE A O 1
ATOM 2127 N N . ARG A 1 282 ? -3.883 -10.086 6.211 1 95.81 282 ARG A N 1
ATOM 2128 C CA . ARG A 1 282 ? -4.402 -9 5.391 1 95.81 282 ARG A CA 1
ATOM 2129 C C . ARG A 1 282 ? -5.016 -9.523 4.098 1 95.81 282 ARG A C 1
ATOM 2131 O O . ARG A 1 282 ? -4.414 -10.359 3.416 1 95.81 282 ARG A O 1
ATOM 2138 N N . ILE A 1 283 ? -6.219 -9.016 3.787 1 98.44 283 ILE A N 1
ATOM 2139 C CA . ILE A 1 283 ? -6.906 -9.383 2.557 1 98.44 283 ILE A CA 1
ATOM 2140 C C . ILE A 1 283 ? -6.98 -8.18 1.625 1 98.44 283 ILE A C 1
ATOM 2142 O O . ILE A 1 283 ? -7.344 -7.078 2.051 1 98.44 283 ILE A O 1
ATOM 2146 N N . ASP A 1 284 ? -6.605 -8.359 0.411 1 98.06 284 ASP A N 1
ATOM 2147 C CA . ASP A 1 284 ? -6.738 -7.355 -0.645 1 98.06 284 ASP A CA 1
ATOM 2148 C C . ASP A 1 284 ? -7.57 -7.895 -1.808 1 98.06 284 ASP A C 1
ATOM 2150 O O . ASP A 1 284 ? -7.281 -8.969 -2.338 1 98.06 284 ASP A O 1
ATOM 2154 N N . LEU A 1 285 ? -8.562 -7.102 -2.207 1 98.38 285 LEU A N 1
ATOM 2155 C CA . LEU A 1 285 ? -9.477 -7.508 -3.27 1 98.38 285 LEU A CA 1
ATOM 2156 C C . LEU A 1 285 ? -9.492 -6.477 -4.395 1 98.38 285 LEU A C 1
ATOM 2158 O O . LEU A 1 285 ? -9.648 -5.281 -4.145 1 98.38 285 LEU A O 1
ATOM 2162 N N . ASP A 1 286 ? -9.258 -6.844 -5.562 1 97.94 286 ASP A N 1
ATOM 2163 C CA . ASP A 1 286 ? -9.57 -6.117 -6.789 1 97.94 286 ASP A CA 1
ATOM 2164 C C . ASP A 1 286 ? -10.656 -6.84 -7.594 1 97.94 286 ASP A C 1
ATOM 2166 O O . ASP A 1 286 ? -10.445 -7.965 -8.055 1 97.94 286 ASP A O 1
ATOM 2170 N N . VAL A 1 287 ? -11.766 -6.184 -7.766 1 97.81 287 VAL A N 1
ATOM 2171 C CA . VAL A 1 287 ? -12.93 -6.891 -8.281 1 97.81 287 VAL A CA 1
ATOM 2172 C C . VAL A 1 287 ? -13.523 -6.121 -9.461 1 97.81 287 VAL A C 1
ATOM 2174 O O . VAL A 1 287 ? -13.641 -4.895 -9.414 1 97.81 287 VAL A O 1
ATOM 2177 N N . GLN A 1 288 ? -13.867 -6.855 -10.477 1 97.25 288 GLN A N 1
ATOM 2178 C CA . GLN A 1 288 ? -14.734 -6.367 -11.547 1 97.25 288 GLN A CA 1
ATOM 2179 C C . GLN A 1 288 ? -16 -7.211 -11.664 1 97.25 288 GLN A C 1
ATOM 2181 O O . GLN A 1 288 ? -15.938 -8.438 -11.555 1 97.25 288 GLN A O 1
ATOM 2186 N N . THR A 1 289 ? -17.016 -6.539 -11.852 1 97.69 289 THR A N 1
ATOM 2187 C CA . THR A 1 289 ? -18.297 -7.211 -12.078 1 97.69 289 THR A CA 1
ATOM 2188 C C . THR A 1 289 ? -18.875 -6.816 -13.43 1 97.69 289 THR A C 1
ATOM 2190 O O . THR A 1 289 ? -18.562 -5.746 -13.961 1 97.69 289 THR A O 1
ATOM 2193 N N . VAL A 1 290 ? -19.656 -7.68 -13.984 1 97.62 290 VAL A N 1
ATOM 2194 C CA . VAL A 1 290 ? -20.391 -7.453 -15.227 1 97.62 290 VAL A CA 1
ATOM 2195 C C . VAL A 1 290 ? -21.844 -7.84 -15.039 1 97.62 290 VAL A C 1
ATOM 2197 O O . VAL A 1 290 ? -22.172 -8.695 -14.219 1 97.62 290 VAL A O 1
ATOM 2200 N N . PRO A 1 291 ? -22.734 -7.16 -15.797 1 97.38 291 PRO A N 1
ATOM 2201 C CA . PRO A 1 291 ? -24.141 -7.609 -15.734 1 97.38 291 PRO A CA 1
ATOM 2202 C C . PRO A 1 291 ? -24.297 -9.078 -16.109 1 97.38 291 PRO A C 1
ATOM 2204 O O . PRO A 1 291 ? -23.625 -9.57 -17.016 1 97.38 291 PRO A O 1
ATOM 2207 N N . LYS A 1 292 ? -25.188 -9.664 -15.281 1 94.19 292 LYS A N 1
ATOM 2208 C CA . LYS A 1 292 ? -25.469 -11.055 -15.609 1 94.19 292 LYS A CA 1
ATOM 2209 C C . LYS A 1 292 ? -26.281 -11.164 -16.891 1 94.19 292 LYS A C 1
ATOM 2211 O O . LYS A 1 292 ? -27.234 -10.406 -17.094 1 94.19 292 LYS A O 1
ATOM 2216 N N . GLY A 1 293 ? -25.766 -11.75 -18.016 1 77.31 293 GLY A N 1
ATOM 2217 C CA . GLY A 1 293 ? -26.484 -11.953 -19.266 1 77.31 293 GLY A CA 1
ATOM 2218 C C . GLY A 1 293 ? -27.844 -12.586 -19.094 1 77.31 293 GLY A C 1
ATOM 2219 O O . GLY A 1 293 ? -28.141 -13.164 -18.031 1 77.31 293 GLY A O 1
ATOM 2220 N N . MET B 1 1 ? 28.25 70.75 32.25 1 27.92 1 MET B N 1
ATOM 2221 C CA . MET B 1 1 ? 27.422 70.625 31.047 1 27.92 1 MET B CA 1
ATOM 2222 C C . MET B 1 1 ? 27.094 69.188 30.75 1 27.92 1 MET B C 1
ATOM 2224 O O . MET B 1 1 ? 27.859 68.5 30.062 1 27.92 1 MET B O 1
ATOM 2228 N N . ILE B 1 2 ? 26.641 68.438 31.766 1 37.5 2 ILE B N 1
ATOM 2229 C CA . ILE B 1 2 ? 26.25 67 31.859 1 37.5 2 ILE B CA 1
ATOM 2230 C C . ILE B 1 2 ? 25.047 66.75 30.953 1 37.5 2 ILE B C 1
ATOM 2232 O O . ILE B 1 2 ? 23.953 67.25 31.203 1 37.5 2 ILE B O 1
ATOM 2236 N N . GLY B 1 3 ? 25.219 66.812 29.594 1 33.47 3 GLY B N 1
ATOM 2237 C CA . GLY B 1 3 ? 24.203 66.438 28.609 1 33.47 3 GLY B CA 1
ATOM 2238 C C . GLY B 1 3 ? 23.547 65.125 28.859 1 33.47 3 GLY B C 1
ATOM 2239 O O . GLY B 1 3 ? 24.234 64.125 29.109 1 33.47 3 GLY B O 1
ATOM 2240 N N . ARG B 1 4 ? 22.266 65.062 29.469 1 34.94 4 ARG B N 1
ATOM 2241 C CA . ARG B 1 4 ? 21.297 64 29.656 1 34.94 4 ARG B CA 1
ATOM 2242 C C . ARG B 1 4 ? 21.094 63.219 28.375 1 34.94 4 ARG B C 1
ATOM 2244 O O . ARG B 1 4 ? 20.547 63.75 27.406 1 34.94 4 ARG B O 1
ATOM 2251 N N . LEU B 1 5 ? 21.969 62.312 27.969 1 34 5 LEU B N 1
ATOM 2252 C CA . LEU B 1 5 ? 21.75 61.312 26.922 1 34 5 LEU B CA 1
ATOM 2253 C C . LEU B 1 5 ? 20.453 60.562 27.141 1 34 5 LEU B C 1
ATOM 2255 O O . LEU B 1 5 ? 20.344 59.75 28.078 1 34 5 LEU B O 1
ATOM 2259 N N . LEU B 1 6 ? 19.219 61.188 27.047 1 34.66 6 LEU B N 1
ATOM 2260 C CA . LEU B 1 6 ? 17.953 60.469 27 1 34.66 6 LEU B CA 1
ATOM 2261 C C . LEU B 1 6 ? 18.016 59.344 25.969 1 34.66 6 LEU B C 1
ATOM 2263 O O . LEU B 1 6 ? 18.141 59.625 24.766 1 34.66 6 LEU B O 1
ATOM 2267 N N . GLY B 1 7 ? 18.594 58.188 26.219 1 34.12 7 GLY B N 1
ATOM 2268 C CA . GLY B 1 7 ? 18.5 57 25.422 1 34.12 7 GLY B CA 1
ATOM 2269 C C . GLY B 1 7 ? 17.062 56.656 25.016 1 34.12 7 GLY B C 1
ATOM 2270 O O . GLY B 1 7 ? 16.188 56.562 25.875 1 34.12 7 GLY B O 1
ATOM 2271 N N . SER B 1 8 ? 16.547 57.156 23.875 1 36.75 8 SER B N 1
ATOM 2272 C CA . SER B 1 8 ? 15.297 56.75 23.25 1 36.75 8 SER B CA 1
ATOM 2273 C C . SER B 1 8 ? 15.164 55.25 23.203 1 36.75 8 SER B C 1
ATOM 2275 O O . SER B 1 8 ? 15.961 54.562 22.562 1 36.75 8 SER B O 1
ATOM 2277 N N . ARG B 1 9 ? 14.82 54.562 24.297 1 39.47 9 ARG B N 1
ATOM 2278 C CA . ARG B 1 9 ? 14.312 53.219 24.203 1 39.47 9 ARG B CA 1
ATOM 2279 C C . ARG B 1 9 ? 13.242 53.094 23.125 1 39.47 9 ARG B C 1
ATOM 2281 O O . ARG B 1 9 ? 12.094 53.5 23.344 1 39.47 9 ARG B O 1
ATOM 2288 N N . THR B 1 10 ? 13.57 53.219 21.844 1 38.78 10 THR B N 1
ATOM 2289 C CA . THR B 1 10 ? 12.617 52.75 20.828 1 38.78 10 THR B CA 1
ATOM 2290 C C . THR B 1 10 ? 11.977 51.438 21.25 1 38.78 10 THR B C 1
ATOM 2292 O O . THR B 1 10 ? 12.672 50.438 21.5 1 38.78 10 THR B O 1
ATOM 2295 N N . LYS B 1 11 ? 10.945 51.469 21.922 1 39.16 11 LYS B N 1
ATOM 2296 C CA . LYS B 1 11 ? 10.039 50.344 22.094 1 39.16 11 LYS B CA 1
ATOM 2297 C C . LYS B 1 11 ? 9.945 49.531 20.797 1 39.16 11 LYS B C 1
ATOM 2299 O O . LYS B 1 11 ? 9.414 50 19.797 1 39.16 11 LYS B O 1
ATOM 2304 N N . ARG B 1 12 ? 10.922 48.75 20.484 1 39.03 12 ARG B N 1
ATOM 2305 C CA . ARG B 1 12 ? 10.68 47.719 19.453 1 39.03 12 ARG B CA 1
ATOM 2306 C C . ARG B 1 12 ? 9.258 47.188 19.562 1 39.03 12 ARG B C 1
ATOM 2308 O O . ARG B 1 12 ? 8.938 46.469 20.531 1 39.03 12 ARG B O 1
ATOM 2315 N N . MET B 1 13 ? 8.266 47.906 19.25 1 38.94 13 MET B N 1
ATOM 2316 C CA . MET B 1 13 ? 6.953 47.281 19.078 1 38.94 13 MET B CA 1
ATOM 2317 C C . MET B 1 13 ? 7.078 45.844 18.594 1 38.94 13 MET B C 1
ATOM 2319 O O . MET B 1 13 ? 7.66 45.594 17.531 1 38.94 13 MET B O 1
ATOM 2323 N N . GLN B 1 14 ? 7.234 44.938 19.453 1 44.84 14 GLN B N 1
ATOM 2324 C CA . GLN B 1 14 ? 7.203 43.531 19.156 1 44.84 14 GLN B CA 1
ATOM 2325 C C . GLN B 1 14 ? 6.234 43.219 18.016 1 44.84 14 GLN B C 1
ATOM 2327 O O . GLN B 1 14 ? 5.02 43.375 18.172 1 44.84 14 GLN B O 1
ATOM 2332 N N . ARG B 1 15 ? 6.551 43.594 16.781 1 54.69 15 ARG B N 1
ATOM 2333 C CA . ARG B 1 15 ? 5.758 43.281 15.602 1 54.69 15 ARG B CA 1
ATOM 2334 C C . ARG B 1 15 ? 5.121 41.906 15.711 1 54.69 15 ARG B C 1
ATOM 2336 O O . ARG B 1 15 ? 5.816 40.906 15.906 1 54.69 15 ARG B O 1
ATOM 2343 N N . THR B 1 16 ? 3.951 41.812 16.078 1 69.69 16 THR B N 1
ATOM 2344 C CA . THR B 1 16 ? 3.135 40.594 16.094 1 69.69 16 THR B CA 1
ATOM 2345 C C . THR B 1 16 ? 3.184 39.875 14.742 1 69.69 16 THR B C 1
ATOM 2347 O O . THR B 1 16 ? 2.971 40.531 13.703 1 69.69 16 THR B O 1
ATOM 2350 N N . GLY B 1 17 ? 3.873 38.75 14.695 1 76.44 17 GLY B N 1
ATOM 2351 C CA . GLY B 1 17 ? 4.008 37.969 13.477 1 76.44 17 GLY B CA 1
ATOM 2352 C C . GLY B 1 17 ? 2.676 37.656 12.828 1 76.44 17 GLY B C 1
ATOM 2353 O O . GLY B 1 17 ? 1.618 37.875 13.422 1 76.44 17 GLY B O 1
ATOM 2354 N N . PRO B 1 18 ? 2.648 37.406 11.562 1 83.69 18 PRO B N 1
ATOM 2355 C CA . PRO B 1 18 ? 1.422 37.125 10.812 1 83.69 18 PRO B CA 1
ATOM 2356 C C . PRO B 1 18 ? 0.55 36.062 11.469 1 83.69 18 PRO B C 1
ATOM 2358 O O . PRO B 1 18 ? -0.66 36.031 11.234 1 83.69 18 PRO B O 1
ATOM 2361 N N . LEU B 1 19 ? 1.085 35.25 12.312 1 86.56 19 LEU B N 1
ATOM 2362 C CA . LEU B 1 19 ? 0.342 34.188 12.969 1 86.56 19 LEU B CA 1
ATOM 2363 C C . LEU B 1 19 ? -0.596 34.75 14.031 1 86.56 19 LEU B C 1
ATOM 2365 O O . LEU B 1 19 ? -1.524 34.062 14.477 1 86.56 19 LEU B O 1
ATOM 2369 N N . ALA B 1 20 ? -0.386 35.969 14.461 1 82.88 20 ALA B N 1
ATOM 2370 C CA . ALA B 1 20 ? -1.228 36.594 15.469 1 82.88 20 ALA B CA 1
ATOM 2371 C C . ALA B 1 20 ? -2.654 36.781 14.953 1 82.88 20 ALA B C 1
ATOM 2373 O O . ALA B 1 20 ? -3.592 36.906 15.75 1 82.88 20 ALA B O 1
ATOM 2374 N N . ALA B 1 21 ? -2.738 36.75 13.695 1 81.12 21 ALA B N 1
ATOM 2375 C CA . ALA B 1 21 ? -4.039 36.969 13.078 1 81.12 21 ALA B CA 1
ATOM 2376 C C . ALA B 1 21 ? -4.852 35.688 12.984 1 81.12 21 ALA B C 1
ATOM 2378 O O . ALA B 1 21 ? -6.043 35.719 12.648 1 81.12 21 ALA B O 1
ATOM 2379 N N . VAL B 1 22 ? -4.219 34.625 13.258 1 85.31 22 VAL B N 1
ATOM 2380 C CA . VAL B 1 22 ? -4.93 33.344 13.18 1 85.31 22 VAL B CA 1
ATOM 2381 C C . VAL B 1 22 ? -5.707 33.125 14.477 1 85.31 22 VAL B C 1
ATOM 2383 O O . VAL B 1 22 ? -5.145 33.188 15.57 1 85.31 22 VAL B O 1
ATOM 2386 N N . HIS B 1 23 ? -6.969 32.844 14.367 1 82.25 23 HIS B N 1
ATOM 2387 C CA . HIS B 1 23 ? -7.84 32.688 15.523 1 82.25 23 HIS B CA 1
ATOM 2388 C C . HIS B 1 23 ? -7.656 31.297 16.141 1 82.25 23 HIS B C 1
ATOM 2390 O O . HIS B 1 23 ? -7.645 30.281 15.422 1 82.25 23 HIS B O 1
ATOM 2396 N N . THR B 1 24 ? -7.512 31.281 17.438 1 87.25 24 THR B N 1
ATOM 2397 C CA . THR B 1 24 ? -7.5 30.031 18.203 1 87.25 24 THR B CA 1
ATOM 2398 C C . THR B 1 24 ? -8.844 29.812 18.906 1 87.25 24 THR B C 1
ATOM 2400 O O . THR B 1 24 ? -9.289 30.672 19.672 1 87.25 24 THR B O 1
ATOM 2403 N N . PRO B 1 25 ? -9.43 28.734 18.672 1 87.88 25 PRO B N 1
ATOM 2404 C CA . PRO B 1 25 ? -10.695 28.453 19.359 1 87.88 25 PRO B CA 1
ATOM 2405 C C . PRO B 1 25 ? -10.547 28.484 20.875 1 87.88 25 PRO B C 1
ATOM 2407 O O . PRO B 1 25 ? -9.469 28.203 21.406 1 87.88 25 PRO B O 1
ATOM 2410 N N . PRO B 1 26 ? -11.625 28.938 21.656 1 84.62 26 PRO B N 1
ATOM 2411 C CA . PRO B 1 26 ? -11.555 29.141 23.094 1 84.62 26 PRO B CA 1
ATOM 2412 C C . PRO B 1 26 ? -11.102 27.891 23.859 1 84.62 26 PRO B C 1
ATOM 2414 O O . PRO B 1 26 ? -10.375 28 24.844 1 84.62 26 PRO B O 1
ATOM 2417 N N . ASP B 1 27 ? -11.477 26.703 23.594 1 89.06 27 ASP B N 1
ATOM 2418 C CA . ASP B 1 27 ? -11.133 25.5 24.328 1 89.06 27 ASP B CA 1
ATOM 2419 C C . ASP B 1 27 ? -9.898 24.828 23.734 1 89.06 27 ASP B C 1
ATOM 2421 O O . ASP B 1 27 ? -9.633 23.656 24.016 1 89.06 27 ASP B O 1
ATOM 2425 N N . ALA B 1 28 ? -9.164 25.703 23.016 1 93.19 28 ALA B N 1
ATOM 2426 C CA . ALA B 1 28 ? -8.031 25.094 22.312 1 93.19 28 ALA B CA 1
ATOM 2427 C C . ALA B 1 28 ? -6.723 25.766 22.719 1 93.19 28 ALA B C 1
ATOM 2429 O O . ALA B 1 28 ? -6.727 26.828 23.328 1 93.19 28 ALA B O 1
ATOM 2430 N N . GLY B 1 29 ? -5.645 25.125 22.578 1 94.69 29 GLY B N 1
ATOM 2431 C CA . GLY B 1 29 ? -4.289 25.641 22.562 1 94.69 29 GLY B CA 1
ATOM 2432 C C . GLY B 1 29 ? -3.535 25.312 21.297 1 94.69 29 GLY B C 1
ATOM 2433 O O . GLY B 1 29 ? -4.105 24.75 20.359 1 94.69 29 GLY B O 1
ATOM 2434 N N . VAL B 1 30 ? -2.316 25.797 21.297 1 94.62 30 VAL B N 1
ATOM 2435 C CA . VAL B 1 30 ? -1.5 25.609 20.094 1 94.62 30 VAL B CA 1
ATOM 2436 C C . VAL B 1 30 ? -0.249 24.797 20.438 1 94.62 30 VAL B C 1
ATOM 2438 O O . VAL B 1 30 ? 0.394 25.047 21.469 1 94.62 30 VAL B O 1
ATOM 2441 N N . LEU B 1 31 ? -0.012 23.781 19.688 1 95.19 31 LEU B N 1
ATOM 2442 C CA . LEU B 1 31 ? 1.221 23.016 19.766 1 95.19 31 LEU B CA 1
ATOM 2443 C C . LEU B 1 31 ? 2.168 23.375 18.625 1 95.19 31 LEU B C 1
ATOM 2445 O O . LEU B 1 31 ? 1.741 23.5 17.484 1 95.19 31 LEU B O 1
ATOM 2449 N N . SER B 1 32 ? 3.383 23.641 18.922 1 94.81 32 SER B N 1
ATOM 2450 C CA . SER B 1 32 ? 4.363 23.938 17.891 1 94.81 32 SER B CA 1
ATOM 2451 C C . SER B 1 32 ? 5.688 23.234 18.172 1 94.81 32 SER B C 1
ATOM 2453 O O . SER B 1 32 ? 5.992 22.891 19.312 1 94.81 32 SER B O 1
ATOM 2455 N N . CYS B 1 33 ? 6.387 22.969 17.141 1 95.12 33 CYS B N 1
ATOM 2456 C CA . CYS B 1 33 ? 7.699 22.344 17.203 1 95.12 33 CYS B CA 1
ATOM 2457 C C . CYS B 1 33 ? 8.516 22.641 15.953 1 95.12 33 CYS B C 1
ATOM 2459 O O . CYS B 1 33 ? 7.957 22.781 14.867 1 95.12 33 CYS B O 1
ATOM 2461 N N . ARG B 1 34 ? 9.797 22.844 16.109 1 95.56 34 ARG B N 1
ATOM 2462 C CA . ARG B 1 34 ? 10.727 22.906 14.984 1 95.56 34 ARG B CA 1
ATOM 2463 C C . ARG B 1 34 ? 11.68 21.719 15 1 95.56 34 ARG B C 1
ATOM 2465 O O . ARG B 1 34 ? 12.336 21.453 16 1 95.56 34 ARG B O 1
ATOM 2472 N N . VAL B 1 35 ? 11.711 21.031 13.961 1 96.25 35 VAL B N 1
ATOM 2473 C CA . VAL B 1 35 ? 12.484 19.797 13.859 1 96.25 35 VAL B CA 1
ATOM 2474 C C . VAL B 1 35 ? 13.805 20.078 13.141 1 96.25 35 VAL B C 1
ATOM 2476 O O . VAL B 1 35 ? 13.812 20.609 12.023 1 96.25 35 VAL B O 1
ATOM 2479 N N . LEU B 1 36 ? 14.852 19.703 13.789 1 94.44 36 LEU B N 1
ATOM 2480 C CA . LEU B 1 36 ? 16.188 19.938 13.266 1 94.44 36 LEU B CA 1
ATOM 2481 C C . LEU B 1 36 ? 16.969 18.625 13.164 1 94.44 36 LEU B C 1
ATOM 2483 O O . LEU B 1 36 ? 16.656 17.656 13.867 1 94.44 36 LEU B O 1
ATOM 2487 N N . ASP B 1 37 ? 17.891 18.672 12.234 1 88.94 37 ASP B N 1
ATOM 2488 C CA . ASP B 1 37 ? 18.844 17.562 12.203 1 88.94 37 ASP B CA 1
ATOM 2489 C C . ASP B 1 37 ? 20.031 17.844 13.117 1 88.94 37 ASP B C 1
ATOM 2491 O O . ASP B 1 37 ? 20.078 18.875 13.789 1 88.94 37 ASP B O 1
ATOM 2495 N N . PRO B 1 38 ? 21.031 16.953 13.234 1 87.06 38 PRO B N 1
ATOM 2496 C CA . PRO B 1 38 ? 22.125 17.094 14.203 1 87.06 38 PRO B CA 1
ATOM 2497 C C . PRO B 1 38 ? 23.031 18.281 13.891 1 87.06 38 PRO B C 1
ATOM 2499 O O . PRO B 1 38 ? 23.781 18.734 14.766 1 87.06 38 PRO B O 1
ATOM 2502 N N . VAL B 1 39 ? 22.953 18.797 12.703 1 89.25 39 VAL B N 1
ATOM 2503 C CA . VAL B 1 39 ? 23.781 19.953 12.383 1 89.25 39 VAL B CA 1
ATOM 2504 C C . VAL B 1 39 ? 22.922 21.219 12.398 1 89.25 39 VAL B C 1
ATOM 2506 O O . VAL B 1 39 ? 23.281 22.234 11.773 1 89.25 39 VAL B O 1
ATOM 2509 N N . ASN B 1 40 ? 21.719 21.125 12.891 1 90.38 40 ASN B N 1
ATOM 2510 C CA . ASN B 1 40 ? 20.828 22.234 13.188 1 90.38 40 ASN B CA 1
ATOM 2511 C C . ASN B 1 40 ? 20.172 22.781 11.922 1 90.38 40 ASN B C 1
ATOM 2513 O O . ASN B 1 40 ? 19.875 23.969 11.836 1 90.38 40 ASN B O 1
ATOM 2517 N N . ALA B 1 41 ? 20.109 21.938 10.953 1 90.56 41 ALA B N 1
ATOM 2518 C CA . ALA B 1 41 ? 19.328 22.297 9.766 1 90.56 41 ALA B CA 1
ATOM 2519 C C . ALA B 1 41 ? 17.891 21.812 9.883 1 90.56 41 ALA B C 1
ATOM 2521 O O . ALA B 1 41 ? 17.625 20.719 10.391 1 90.56 41 ALA B O 1
ATOM 2522 N N . PRO B 1 42 ? 16.969 22.641 9.352 1 92.56 42 PRO B N 1
ATOM 2523 C CA . PRO B 1 42 ? 15.57 22.203 9.398 1 92.56 42 PRO B CA 1
ATOM 2524 C C . PRO B 1 42 ? 15.336 20.906 8.633 1 92.56 42 PRO B C 1
ATOM 2526 O O . PRO B 1 42 ? 15.875 20.719 7.539 1 92.56 42 PRO B O 1
ATOM 2529 N N . VAL B 1 43 ? 14.727 19.953 9.25 1 92 43 VAL B N 1
ATOM 2530 C CA . VAL B 1 43 ? 14.297 18.734 8.562 1 92 43 VAL B CA 1
ATOM 2531 C C . VAL B 1 43 ? 12.938 18.969 7.906 1 92 43 VAL B C 1
ATOM 2533 O O . VAL B 1 43 ? 11.906 19 8.586 1 92 43 VAL B O 1
ATOM 2536 N N . THR B 1 44 ? 12.984 19.109 6.621 1 88.12 44 THR B N 1
ATOM 2537 C CA . THR B 1 44 ? 11.758 19.344 5.867 1 88.12 44 THR B CA 1
ATOM 2538 C C . THR B 1 44 ? 10.992 18.047 5.648 1 88.12 44 THR B C 1
ATOM 2540 O O . THR B 1 44 ? 11.586 16.969 5.562 1 88.12 44 THR B O 1
ATOM 2543 N N . HIS B 1 45 ? 9.688 18.031 5.66 1 85.94 45 HIS B N 1
ATOM 2544 C CA . HIS B 1 45 ? 8.773 16.922 5.383 1 85.94 45 HIS B CA 1
ATOM 2545 C C . HIS B 1 45 ? 8.859 15.859 6.469 1 85.94 45 HIS B C 1
ATOM 2547 O O . HIS B 1 45 ? 8.492 14.703 6.238 1 85.94 45 HIS B O 1
ATOM 2553 N N . ALA B 1 46 ? 9.523 16.219 7.605 1 90.88 46 ALA B N 1
ATOM 2554 C CA . ALA B 1 46 ? 9.359 15.305 8.727 1 90.88 46 ALA B CA 1
ATOM 2555 C C . ALA B 1 46 ? 7.879 15.102 9.062 1 90.88 46 ALA B C 1
ATOM 2557 O O . ALA B 1 46 ? 7.098 16.062 9.055 1 90.88 46 ALA B O 1
ATOM 2558 N N . GLU B 1 47 ? 7.512 13.836 9.312 1 92.88 47 GLU B N 1
ATOM 2559 C CA . GLU B 1 47 ? 6.125 13.523 9.641 1 92.88 47 GLU B CA 1
ATOM 2560 C C . GLU B 1 47 ? 5.879 13.633 11.148 1 92.88 47 GLU B C 1
ATOM 2562 O O . GLU B 1 47 ? 6.594 13.016 11.938 1 92.88 47 GLU B O 1
ATOM 2567 N N . PHE B 1 48 ? 4.867 14.422 11.484 1 93.75 48 PHE B N 1
ATOM 2568 C CA . PHE B 1 48 ? 4.484 14.477 12.891 1 93.75 48 PHE B CA 1
ATOM 2569 C C . PHE B 1 48 ? 3.082 13.922 13.094 1 93.75 48 PHE B C 1
ATOM 2571 O O . PHE B 1 48 ? 2.24 14 12.195 1 93.75 48 PHE B O 1
ATOM 2578 N N . THR B 1 49 ? 2.877 13.273 14.227 1 94.56 49 THR B N 1
ATOM 2579 C CA . THR B 1 49 ? 1.565 12.828 14.68 1 94.56 49 THR B CA 1
ATOM 2580 C C . THR B 1 49 ? 1.319 13.25 16.125 1 94.56 49 THR B C 1
ATOM 2582 O O . THR B 1 49 ? 2.186 13.07 16.984 1 94.56 49 THR B O 1
ATOM 2585 N N . VAL B 1 50 ? 0.231 13.875 16.312 1 95.19 50 VAL B N 1
ATOM 2586 C CA . VAL B 1 50 ? -0.251 14.195 17.656 1 95.19 50 VAL B CA 1
ATOM 2587 C C . VAL B 1 50 ? -1.404 13.266 18.016 1 95.19 50 VAL B C 1
ATOM 2589 O O . VAL B 1 50 ? -2.42 13.219 17.312 1 95.19 50 VAL B O 1
ATOM 2592 N N . SER B 1 51 ? -1.198 12.508 19.109 1 94.94 51 SER B N 1
ATOM 2593 C CA . SER B 1 51 ? -2.217 11.57 19.578 1 94.94 51 SER B CA 1
ATOM 2594 C C . SER B 1 51 ? -2.674 11.906 20.984 1 94.94 51 SER B C 1
ATOM 2596 O O . SER B 1 51 ? -1.931 12.516 21.766 1 94.94 51 SER B O 1
ATOM 2598 N N . ASP B 1 52 ? -3.875 11.547 21.281 1 92.38 52 ASP B N 1
ATOM 2599 C CA . ASP B 1 52 ? -4.355 11.742 22.656 1 92.38 52 ASP B CA 1
ATOM 2600 C C . ASP B 1 52 ? -3.863 10.625 23.578 1 92.38 52 ASP B C 1
ATOM 2602 O O . ASP B 1 52 ? -3.061 9.789 23.156 1 92.38 52 ASP B O 1
ATOM 2606 N N . THR B 1 53 ? -4.293 10.633 24.797 1 89.56 53 THR B N 1
ATOM 2607 C CA . THR B 1 53 ? -3.801 9.711 25.812 1 89.56 53 THR B CA 1
ATOM 2608 C C . THR B 1 53 ? -4.238 8.281 25.516 1 89.56 53 THR B C 1
ATOM 2610 O O . THR B 1 53 ? -3.643 7.324 26 1 89.56 53 THR B O 1
ATOM 2613 N N . MET B 1 54 ? -5.211 8.18 24.719 1 86.75 54 MET B N 1
ATOM 2614 C CA . MET B 1 54 ? -5.715 6.863 24.344 1 86.75 54 MET B CA 1
ATOM 2615 C C . MET B 1 54 ? -5.02 6.355 23.078 1 86.75 54 MET B C 1
ATOM 2617 O O . MET B 1 54 ? -5.305 5.254 22.609 1 86.75 54 MET B O 1
ATOM 2621 N N . GLY B 1 55 ? -4.191 7.09 22.5 1 85.5 55 GLY B N 1
ATOM 2622 C CA . GLY B 1 55 ? -3.436 6.688 21.328 1 85.5 55 GLY B CA 1
ATOM 2623 C C . GLY B 1 55 ? -4.121 7.047 20.031 1 85.5 55 GLY B C 1
ATOM 2624 O O . GLY B 1 55 ? -3.648 6.676 18.953 1 85.5 55 GLY B O 1
ATOM 2625 N N . ARG B 1 56 ? -5.223 7.801 20.109 1 85.25 56 ARG B N 1
ATOM 2626 C CA . ARG B 1 56 ? -5.926 8.227 18.906 1 85.25 56 ARG B CA 1
ATOM 2627 C C . ARG B 1 56 ? -5.242 9.438 18.266 1 85.25 56 ARG B C 1
ATOM 2629 O O . ARG B 1 56 ? -4.934 10.414 18.969 1 85.25 56 ARG B O 1
ATOM 2636 N N . LYS B 1 57 ? -5.156 9.312 16.938 1 87.88 57 LYS B N 1
ATOM 2637 C CA . LYS B 1 57 ? -4.562 10.422 16.219 1 87.88 57 LYS B CA 1
ATOM 2638 C C . LYS B 1 57 ? -5.484 11.641 16.219 1 87.88 57 LYS B C 1
ATOM 2640 O O . LYS B 1 57 ? -6.645 11.547 15.82 1 87.88 57 LYS B O 1
ATOM 2645 N N . VAL B 1 58 ? -4.973 12.766 16.609 1 91.56 58 VAL B N 1
ATOM 2646 C CA . VAL B 1 58 ? -5.711 14.016 16.688 1 91.56 58 VAL B CA 1
ATOM 2647 C C . VAL B 1 58 ? -5.398 14.875 15.461 1 91.56 58 VAL B C 1
ATOM 2649 O O . VAL B 1 58 ? -6.297 15.469 14.867 1 91.56 58 VAL B O 1
ATOM 2652 N N . VAL B 1 59 ? -4.137 14.961 15.109 1 93.06 59 VAL B N 1
ATOM 2653 C CA . VAL B 1 59 ? -3.689 15.688 13.922 1 93.06 59 VAL B CA 1
ATOM 2654 C C . VAL B 1 59 ? -2.303 15.195 13.516 1 93.06 59 VAL B C 1
ATOM 2656 O O . VAL B 1 59 ? -1.532 14.719 14.352 1 93.06 59 VAL B O 1
ATOM 2659 N N . GLY B 1 60 ? -2.023 15.234 12.258 1 93.75 60 GLY B N 1
ATOM 2660 C CA . GLY B 1 60 ? -0.71 14.898 11.734 1 93.75 60 GLY B CA 1
ATOM 2661 C C . GLY B 1 60 ? -0.39 15.602 10.43 1 93.75 60 GLY B C 1
ATOM 2662 O O . GLY B 1 60 ? -1.268 16.219 9.82 1 93.75 60 GLY B O 1
ATOM 2663 N N . GLY B 1 61 ? 0.793 15.586 10.062 1 91.62 61 GLY B N 1
ATOM 2664 C CA . GLY B 1 61 ? 1.268 16.219 8.836 1 91.62 61 GLY B CA 1
ATOM 2665 C C . GLY B 1 61 ? 2.779 16.266 8.742 1 91.62 61 GLY B C 1
ATOM 2666 O O . GLY B 1 61 ? 3.479 15.562 9.469 1 91.62 61 GLY B O 1
ATOM 2667 N N . GLY B 1 62 ? 3.248 17.031 7.699 1 93.19 62 GLY B N 1
ATOM 2668 C CA . GLY B 1 62 ? 4.672 17.25 7.516 1 93.19 62 GLY B CA 1
ATOM 2669 C C . GLY B 1 62 ? 5.137 18.609 8.031 1 93.19 62 GLY B C 1
ATOM 2670 O O . GLY B 1 62 ? 4.355 19.562 8.07 1 93.19 62 GLY B O 1
ATOM 2671 N N . THR B 1 63 ? 6.355 18.641 8.375 1 94.25 63 THR B N 1
ATOM 2672 C CA . THR B 1 63 ? 6.945 19.938 8.688 1 94.25 63 THR B CA 1
ATOM 2673 C C . THR B 1 63 ? 7.039 20.812 7.445 1 94.25 63 THR B C 1
ATOM 2675 O O . THR B 1 63 ? 7.168 20.297 6.328 1 94.25 63 THR B O 1
ATOM 2678 N N . ASP B 1 64 ? 6.926 22.078 7.703 1 91.75 64 ASP B N 1
ATOM 2679 C CA . ASP B 1 64 ? 7.055 23.062 6.621 1 91.75 64 ASP B CA 1
ATOM 2680 C C . ASP B 1 64 ? 8.508 23.203 6.188 1 91.75 64 ASP B C 1
ATOM 2682 O O . ASP B 1 64 ? 9.391 22.531 6.719 1 91.75 64 ASP B O 1
ATOM 2686 N N . PRO B 1 65 ? 8.812 24.062 5.141 1 90.81 65 PRO B N 1
ATOM 2687 C CA . PRO B 1 65 ? 10.164 24.188 4.598 1 90.81 65 PRO B CA 1
ATOM 2688 C C . PRO B 1 65 ? 11.172 24.688 5.629 1 90.81 65 PRO B C 1
ATOM 2690 O O . PRO B 1 65 ? 12.383 24.641 5.391 1 90.81 65 PRO B O 1
ATOM 2693 N N . PHE B 1 66 ? 10.75 25.062 6.773 1 92.44 66 PHE B N 1
ATOM 2694 C CA . PHE B 1 66 ? 11.609 25.562 7.836 1 92.44 66 PHE B CA 1
ATOM 2695 C C . PHE B 1 66 ? 11.703 24.562 8.984 1 92.44 66 PHE B C 1
ATOM 2697 O O . PHE B 1 66 ? 12.242 24.891 10.047 1 92.44 66 PHE B O 1
ATOM 2704 N N . GLY B 1 67 ? 11.086 23.406 8.75 1 94.06 67 GLY B N 1
ATOM 2705 C CA . GLY B 1 67 ? 11.133 22.312 9.711 1 94.06 67 GLY B CA 1
ATOM 2706 C C . GLY B 1 67 ? 10.109 22.453 10.82 1 94.06 67 GLY B C 1
ATOM 2707 O O . GLY B 1 67 ? 10.188 21.766 11.836 1 94.06 67 GLY B O 1
ATOM 2708 N N . SER B 1 68 ? 9.156 23.328 10.617 1 94.06 68 SER B N 1
ATOM 2709 C CA . SER B 1 68 ? 8.234 23.641 11.711 1 94.06 68 SER B CA 1
ATOM 2710 C C . SER B 1 68 ? 6.836 23.094 11.422 1 94.06 68 SER B C 1
ATOM 2712 O O . SER B 1 68 ? 6.473 22.875 10.266 1 94.06 68 SER B O 1
ATOM 2714 N N . PHE B 1 69 ? 6.125 22.812 12.461 1 93.31 69 PHE B N 1
ATOM 2715 C CA . PHE B 1 69 ? 4.68 22.656 12.352 1 93.31 69 PHE B CA 1
ATOM 2716 C C . PHE B 1 69 ? 3.969 23.359 13.5 1 93.31 69 PHE B C 1
ATOM 2718 O O . PHE B 1 69 ? 4.574 23.625 14.539 1 93.31 69 PHE B O 1
ATOM 2725 N N . VAL B 1 70 ? 2.801 23.781 13.227 1 92.88 70 VAL B N 1
ATOM 2726 C CA . VAL B 1 70 ? 1.881 24.391 14.188 1 92.88 70 VAL B CA 1
ATOM 2727 C C . VAL B 1 70 ? 0.52 23.703 14.102 1 92.88 70 VAL B C 1
ATOM 2729 O O . VAL B 1 70 ? -0.015 23.516 13 1 92.88 70 VAL B O 1
ATOM 2732 N N . ALA B 1 71 ? 0.011 23.266 15.273 1 92.88 71 ALA B N 1
ATOM 2733 C CA . ALA B 1 71 ? -1.29 22.609 15.297 1 92.88 71 ALA B CA 1
ATOM 2734 C C . ALA B 1 71 ? -2.148 23.125 16.453 1 92.88 71 ALA B C 1
ATOM 2736 O O . ALA B 1 71 ? -1.659 23.312 17.562 1 92.88 71 ALA B O 1
ATOM 2737 N N . THR B 1 72 ? -3.367 23.438 16.156 1 93.69 72 THR B N 1
ATOM 2738 C CA . THR B 1 72 ? -4.352 23.781 17.172 1 93.69 72 THR B CA 1
ATOM 2739 C C . THR B 1 72 ? -5.098 22.531 17.641 1 93.69 72 THR B C 1
ATOM 2741 O O . THR B 1 72 ? -5.621 21.766 16.828 1 93.69 72 THR B O 1
ATOM 2744 N N . VAL B 1 73 ? -5.062 22.312 18.969 1 94.88 73 VAL B N 1
ATOM 2745 C CA . VAL B 1 73 ? -5.727 21.141 19.547 1 94.88 73 VAL B CA 1
ATOM 2746 C C . VAL B 1 73 ? -6.5 21.547 20.797 1 94.88 73 VAL B C 1
ATOM 2748 O O . VAL B 1 73 ? -6.184 22.562 21.438 1 94.88 73 VAL B O 1
ATOM 2751 N N . PRO B 1 74 ? -7.582 20.812 21.125 1 93.94 74 PRO B N 1
ATOM 2752 C CA . PRO B 1 74 ? -8.203 21.047 22.438 1 93.94 74 PRO B CA 1
ATOM 2753 C C . PRO B 1 74 ? -7.207 20.953 23.578 1 93.94 74 PRO B C 1
ATOM 2755 O O . PRO B 1 74 ? -6.215 20.219 23.484 1 93.94 74 PRO B O 1
ATOM 2758 N N . ALA B 1 75 ? -7.496 21.766 24.594 1 95.62 75 ALA B N 1
ATOM 2759 C CA . ALA B 1 75 ? -6.652 21.625 25.781 1 95.62 75 ALA B CA 1
ATOM 2760 C C . ALA B 1 75 ? -6.652 20.203 26.312 1 95.62 75 ALA B C 1
ATOM 2762 O O . ALA B 1 75 ? -7.695 19.547 26.328 1 95.62 75 ALA B O 1
ATOM 2763 N N . GLY B 1 76 ? -5.473 19.703 26.641 1 95.69 76 GLY B N 1
ATOM 2764 C CA . GLY B 1 76 ? -5.355 18.312 27.094 1 95.69 76 GLY B CA 1
ATOM 2765 C C . GLY B 1 76 ? -3.936 17.797 27.031 1 95.69 76 GLY B C 1
ATOM 2766 O O . GLY B 1 76 ? -2.984 18.562 26.906 1 95.69 76 GLY B O 1
ATOM 2767 N N . GLU B 1 77 ? -3.824 16.562 27.312 1 96.88 77 GLU B N 1
ATOM 2768 C CA . GLU B 1 77 ? -2.545 15.859 27.25 1 96.88 77 GLU B CA 1
ATOM 2769 C C . GLU B 1 77 ? -2.404 15.094 25.938 1 96.88 77 GLU B C 1
ATOM 2771 O O . GLU B 1 77 ? -3.342 14.422 25.5 1 96.88 77 GLU B O 1
ATOM 2776 N N . TYR B 1 78 ? -1.213 15.266 25.344 1 96.5 78 TYR B N 1
ATOM 2777 C CA . TYR B 1 78 ? -0.991 14.656 24.031 1 96.5 78 TYR B CA 1
ATOM 2778 C C . TYR B 1 78 ? 0.374 13.984 23.969 1 96.5 78 TYR B C 1
ATOM 2780 O O . TYR B 1 78 ? 1.247 14.258 24.797 1 96.5 78 TYR B O 1
ATOM 2788 N N . ARG B 1 79 ? 0.442 13.062 23.109 1 96.19 79 ARG B N 1
ATOM 2789 C CA . ARG B 1 79 ? 1.718 12.477 22.703 1 96.19 79 ARG B CA 1
ATOM 2790 C C . ARG B 1 79 ? 2.104 12.914 21.297 1 96.19 79 ARG B C 1
ATOM 2792 O O . ARG B 1 79 ? 1.279 12.883 20.391 1 96.19 79 ARG B O 1
ATOM 2799 N N . LEU B 1 80 ? 3.305 13.445 21.156 1 95.81 80 LEU B N 1
ATOM 2800 C CA . LEU B 1 80 ? 3.865 13.82 19.875 1 95.81 80 LEU B CA 1
ATOM 2801 C C . LEU B 1 80 ? 4.855 12.766 19.375 1 95.81 80 LEU B C 1
ATOM 2803 O O . LEU B 1 80 ? 5.691 12.289 20.141 1 95.81 80 LEU B O 1
ATOM 2807 N N . ALA B 1 81 ? 4.688 12.352 18.156 1 94.69 81 ALA B N 1
ATOM 2808 C CA . ALA B 1 81 ? 5.691 11.555 17.453 1 94.69 81 ALA B CA 1
ATOM 2809 C C . ALA B 1 81 ? 6.168 12.273 16.203 1 94.69 81 ALA B C 1
ATOM 2811 O O . ALA B 1 81 ? 5.359 12.797 15.43 1 94.69 81 ALA B O 1
ATOM 2812 N N . VAL B 1 82 ? 7.473 12.383 16.016 1 93.81 82 VAL B N 1
ATOM 2813 C CA . VAL B 1 82 ? 8.086 12.93 14.812 1 93.81 82 VAL B CA 1
ATOM 2814 C C . VAL B 1 82 ? 9 11.891 14.172 1 93.81 82 VAL B C 1
ATOM 2816 O O . VAL B 1 82 ? 9.797 11.242 14.867 1 93.81 82 VAL B O 1
ATOM 2819 N N . SER B 1 83 ? 8.828 11.688 12.891 1 89.56 83 SER B N 1
ATOM 2820 C CA . SER B 1 83 ? 9.688 10.75 12.18 1 89.56 83 SER B CA 1
ATOM 2821 C C . SER B 1 83 ? 10.164 11.336 10.852 1 89.56 83 SER B C 1
ATOM 2823 O O . SER B 1 83 ? 9.461 12.141 10.242 1 89.56 83 SER B O 1
ATOM 2825 N N . ALA B 1 84 ? 11.281 11.102 10.555 1 85.19 84 ALA B N 1
ATOM 2826 C CA . ALA B 1 84 ? 11.891 11.414 9.266 1 85.19 84 ALA B CA 1
ATOM 2827 C C . ALA B 1 84 ? 12.867 10.32 8.844 1 85.19 84 ALA B C 1
ATOM 2829 O O . ALA B 1 84 ? 13.5 9.688 9.688 1 85.19 84 ALA B O 1
ATOM 2830 N N . GLU B 1 85 ? 12.883 10.109 7.531 1 73.56 85 GLU B N 1
ATOM 2831 C CA . GLU B 1 85 ? 13.781 9.086 7.004 1 73.56 85 GLU B CA 1
ATOM 2832 C C . GLU B 1 85 ? 15.211 9.312 7.477 1 73.56 85 GLU B C 1
ATOM 2834 O O . GLU B 1 85 ? 15.727 10.43 7.395 1 73.56 85 GLU B O 1
ATOM 2839 N N . GLY B 1 86 ? 15.758 8.312 7.977 1 70.69 86 GLY B N 1
ATOM 2840 C CA . GLY B 1 86 ? 17.156 8.375 8.359 1 70.69 86 GLY B CA 1
ATOM 2841 C C . GLY B 1 86 ? 17.375 8.781 9.805 1 70.69 86 GLY B C 1
ATOM 2842 O O . GLY B 1 86 ? 18.5 8.844 10.273 1 70.69 86 GLY B O 1
ATOM 2843 N N . TYR B 1 87 ? 16.25 9.062 10.492 1 82.56 87 TYR B N 1
ATOM 2844 C CA . TYR B 1 87 ? 16.375 9.531 11.867 1 82.56 87 TYR B CA 1
ATOM 2845 C C . TYR B 1 87 ? 15.609 8.625 12.82 1 82.56 87 TYR B C 1
ATOM 2847 O O . TYR B 1 87 ? 14.633 7.988 12.43 1 82.56 87 TYR B O 1
ATOM 2855 N N . THR B 1 88 ? 16.125 8.492 14.031 1 81.81 88 THR B N 1
ATOM 2856 C CA . THR B 1 88 ? 15.359 7.867 15.094 1 81.81 88 THR B CA 1
ATOM 2857 C C . THR B 1 88 ? 14.109 8.688 15.414 1 81.81 88 THR B C 1
ATOM 2859 O O . THR B 1 88 ? 14.195 9.906 15.578 1 81.81 88 THR B O 1
ATOM 2862 N N . PRO B 1 89 ? 13.008 8 15.422 1 86.31 89 PRO B N 1
ATOM 2863 C CA . PRO B 1 89 ? 11.797 8.766 15.758 1 86.31 89 PRO B CA 1
ATOM 2864 C C . PRO B 1 89 ? 11.891 9.445 17.125 1 86.31 89 PRO B C 1
ATOM 2866 O O . PRO B 1 89 ? 12.523 8.914 18.031 1 86.31 89 PRO B O 1
ATOM 2869 N N . TYR B 1 90 ? 11.344 10.609 17.219 1 92.5 90 TYR B N 1
ATOM 2870 C CA . TYR B 1 90 ? 11.234 11.383 18.453 1 92.5 90 TYR B CA 1
ATOM 2871 C C . TYR B 1 90 ? 9.82 11.289 19.031 1 92.5 90 TYR B C 1
ATOM 2873 O O . TYR B 1 90 ? 8.836 11.391 18.297 1 92.5 90 TYR B O 1
ATOM 2881 N N . ARG B 1 91 ? 9.758 10.984 20.328 1 93.75 91 ARG B N 1
ATOM 2882 C CA . ARG B 1 91 ? 8.469 10.953 21.016 1 93.75 91 ARG B CA 1
ATOM 2883 C C . ARG B 1 91 ? 8.5 11.805 22.266 1 93.75 91 ARG B C 1
ATOM 2885 O O . ARG B 1 91 ? 9.516 11.844 22.984 1 93.75 91 ARG B O 1
ATOM 2892 N N . ALA B 1 92 ? 7.473 12.523 22.531 1 95.88 92 ALA B N 1
ATOM 2893 C CA . ALA B 1 92 ? 7.352 13.344 23.734 1 95.88 92 ALA B CA 1
ATOM 2894 C C . ALA B 1 92 ? 5.895 13.477 24.172 1 95.88 92 ALA B C 1
ATOM 2896 O O . ALA B 1 92 ? 4.98 13.312 23.359 1 95.88 92 ALA B O 1
ATOM 2897 N N . SER B 1 93 ? 5.68 13.656 25.406 1 96.12 93 SER B N 1
ATOM 2898 C CA . SER B 1 93 ? 4.371 14.047 25.922 1 96.12 93 SER B CA 1
ATOM 2899 C C . SER B 1 93 ? 4.285 15.555 26.109 1 96.12 93 SER B C 1
ATOM 2901 O O . SER B 1 93 ? 5.266 16.188 26.5 1 96.12 93 SER B O 1
ATOM 2903 N N . VAL B 1 94 ? 3.178 16.125 25.859 1 96.12 94 VAL B N 1
ATOM 2904 C CA . VAL B 1 94 ? 3.008 17.578 26 1 96.12 94 VAL B CA 1
ATOM 2905 C C . VAL B 1 94 ? 1.609 17.875 26.531 1 96.12 94 VAL B C 1
ATOM 2907 O O . VAL B 1 94 ? 0.631 17.25 26.125 1 96.12 94 VAL B O 1
ATOM 2910 N N . THR B 1 95 ? 1.549 18.766 27.391 1 97.19 95 THR B N 1
ATOM 2911 C CA . THR B 1 95 ? 0.278 19.297 27.891 1 97.19 95 THR B CA 1
ATOM 2912 C C . THR B 1 95 ? -0.042 20.641 27.219 1 97.19 95 THR B C 1
ATOM 2914 O O . THR B 1 95 ? 0.792 21.547 27.219 1 97.19 95 THR B O 1
ATOM 2917 N N . VAL B 1 96 ? -1.187 20.672 26.641 1 95.94 96 VAL B N 1
ATOM 2918 C CA . VAL B 1 96 ? -1.655 21.906 26 1 95.94 96 VAL B CA 1
ATOM 2919 C C . VAL B 1 96 ? -2.764 22.531 26.844 1 95.94 96 VAL B C 1
ATOM 2921 O O . VAL B 1 96 ? -3.775 21.891 27.125 1 95.94 96 VAL B O 1
ATOM 2924 N N . ALA B 1 97 ? -2.512 23.797 27.219 1 95.44 97 ALA B N 1
ATOM 2925 C CA . ALA B 1 97 ? -3.514 24.531 27.969 1 95.44 97 ALA B CA 1
ATOM 2926 C C . ALA B 1 97 ? -4.301 25.469 27.062 1 95.44 97 ALA B C 1
ATOM 2928 O O . ALA B 1 97 ? -3.84 25.812 25.969 1 95.44 97 ALA B O 1
ATOM 2929 N N . GLU B 1 98 ? -5.512 25.828 27.547 1 93.69 98 GLU B N 1
ATOM 2930 C CA . GLU B 1 98 ? -6.344 26.75 26.766 1 93.69 98 GLU B CA 1
ATOM 2931 C C . GLU B 1 98 ? -5.641 28.078 26.547 1 93.69 98 GLU B C 1
ATOM 2933 O O . GLU B 1 98 ? -5.012 28.625 27.453 1 93.69 98 GLU B O 1
ATOM 2938 N N . ASP B 1 99 ? -5.746 28.453 25.312 1 91.75 99 ASP B N 1
ATOM 2939 C CA . ASP B 1 99 ? -5.281 29.781 24.906 1 91.75 99 ASP B CA 1
ATOM 2940 C C . ASP B 1 99 ? -3.801 29.969 25.219 1 91.75 99 ASP B C 1
ATOM 2942 O O . ASP B 1 99 ? -3.387 31.031 25.672 1 91.75 99 ASP B O 1
ATOM 2946 N N . THR B 1 100 ? -3.043 28.922 25.078 1 92.31 100 THR B N 1
ATOM 2947 C CA . THR B 1 100 ? -1.604 28.969 25.312 1 92.31 100 THR B CA 1
ATOM 2948 C C . THR B 1 100 ? -0.854 28.297 24.172 1 92.31 100 THR B C 1
ATOM 2950 O O . THR B 1 100 ? -1.441 27.531 23.406 1 92.31 100 THR B O 1
ATOM 2953 N N . LEU B 1 101 ? 0.358 28.656 24.094 1 93.25 101 LEU B N 1
ATOM 2954 C CA . LEU B 1 101 ? 1.281 27.984 23.188 1 93.25 101 LEU B CA 1
ATOM 2955 C C . LEU B 1 101 ? 2.102 26.938 23.922 1 93.25 101 LEU B C 1
ATOM 2957 O O . LEU B 1 101 ? 2.852 27.266 24.844 1 93.25 101 LEU B O 1
ATOM 2961 N N . ALA B 1 102 ? 1.86 25.734 23.641 1 94.94 102 ALA B N 1
ATOM 2962 C CA . ALA B 1 102 ? 2.736 24.656 24.078 1 94.94 102 ALA B CA 1
ATOM 2963 C C . ALA B 1 102 ? 3.83 24.375 23.047 1 94.94 102 ALA B C 1
ATOM 2965 O O . ALA B 1 102 ? 3.637 23.578 22.125 1 94.94 102 ALA B O 1
ATOM 2966 N N . SER B 1 103 ? 4.93 25.047 23.188 1 94 103 SER B N 1
ATOM 2967 C CA . SER B 1 103 ? 6.035 24.891 22.234 1 94 103 SER B CA 1
ATOM 2968 C C . SER B 1 103 ? 7.051 23.875 22.75 1 94 103 SER B C 1
ATOM 2970 O O . SER B 1 103 ? 7.496 23.953 23.891 1 94 103 SER B O 1
ATOM 2972 N N . LEU B 1 104 ? 7.434 22.938 21.906 1 94.38 104 LEU B N 1
ATOM 2973 C CA . LEU B 1 104 ? 8.508 22 22.234 1 94.38 104 LEU B CA 1
ATOM 2974 C C . LEU B 1 104 ? 9.859 22.547 21.797 1 94.38 104 LEU B C 1
ATOM 2976 O O . LEU B 1 104 ? 10.891 21.906 21.984 1 94.38 104 LEU B O 1
ATOM 2980 N N . GLY B 1 105 ? 9.773 23.781 21.219 1 93.44 105 GLY B N 1
ATOM 2981 C CA . GLY B 1 105 ? 11.008 24.375 20.734 1 93.44 105 GLY B CA 1
ATOM 2982 C C . GLY B 1 105 ? 11.672 23.578 19.641 1 93.44 105 GLY B C 1
ATOM 2983 O O . GLY B 1 105 ? 10.992 23.016 18.766 1 93.44 105 GLY B O 1
ATOM 2984 N N . ASP B 1 106 ? 13.023 23.625 19.609 1 94.75 106 ASP B N 1
ATOM 2985 C CA . ASP B 1 106 ? 13.797 22.875 18.625 1 94.75 106 ASP B CA 1
ATOM 2986 C C . ASP B 1 106 ? 13.992 21.438 19.078 1 94.75 106 ASP B C 1
ATOM 2988 O O . ASP B 1 106 ? 14.523 21.172 20.156 1 94.75 106 ASP B O 1
ATOM 2992 N N . VAL B 1 107 ? 13.461 20.562 18.359 1 95.31 107 VAL B N 1
ATOM 2993 C CA . VAL B 1 107 ? 13.648 19.125 18.547 1 95.31 107 VAL B CA 1
ATOM 2994 C C . VAL B 1 107 ? 14.695 18.609 17.547 1 95.31 107 VAL B C 1
ATOM 2996 O O . VAL B 1 107 ? 14.477 18.625 16.344 1 95.31 107 VAL B O 1
ATOM 2999 N N . THR B 1 108 ? 15.742 18.141 18.016 1 94.19 108 THR B N 1
ATOM 3000 C CA . THR B 1 108 ? 16.797 17.609 17.172 1 94.19 108 THR B CA 1
ATOM 3001 C C . THR B 1 108 ? 16.656 16.109 17 1 94.19 108 THR B C 1
ATOM 3003 O O . THR B 1 108 ? 16.719 15.359 17.969 1 94.19 108 THR B O 1
ATOM 3006 N N . LEU B 1 109 ? 16.406 15.703 15.758 1 91.94 109 LEU B N 1
ATOM 3007 C CA . LEU B 1 109 ? 16.359 14.273 15.484 1 91.94 109 LEU B CA 1
ATOM 3008 C C . LEU B 1 109 ? 17.766 13.672 15.492 1 91.94 109 LEU B C 1
ATOM 3010 O O . LEU B 1 109 ? 18.734 14.344 15.117 1 91.94 109 LEU B O 1
ATOM 3014 N N . GLN B 1 110 ? 17.781 12.484 16.031 1 87.38 110 GLN B N 1
ATOM 3015 C CA . GLN B 1 110 ? 19.047 11.75 16.031 1 87.38 110 GLN B CA 1
ATOM 3016 C C . GLN B 1 110 ? 19.125 10.805 14.828 1 87.38 110 GLN B C 1
ATOM 3018 O O . GLN B 1 110 ? 18.125 10.195 14.445 1 87.38 110 GLN B O 1
ATOM 3023 N N . VAL B 1 111 ? 20.219 10.82 14.258 1 78.44 111 VAL B N 1
ATOM 3024 C CA . VAL B 1 111 ? 20.422 9.898 13.148 1 78.44 111 VAL B CA 1
ATOM 3025 C C . VAL B 1 111 ? 20.188 8.469 13.609 1 78.44 111 VAL B C 1
ATOM 3027 O O . VAL B 1 111 ? 20.703 8.047 14.648 1 78.44 111 VAL B O 1
ATOM 3030 N N . ALA B 1 112 ? 19.062 7.852 13.07 1 72.69 112 ALA B N 1
ATOM 3031 C CA . ALA B 1 112 ? 18.781 6.457 13.398 1 72.69 112 ALA B CA 1
ATOM 3032 C C . ALA B 1 112 ? 19.922 5.543 12.969 1 72.69 112 ALA B C 1
ATOM 3034 O O . ALA B 1 112 ? 20.453 5.668 11.852 1 72.69 112 ALA B O 1
ATOM 3035 N N . GLN B 1 113 ? 20.391 4.828 13.953 1 70.06 113 GLN B N 1
ATOM 3036 C CA . GLN B 1 113 ? 21.359 3.801 13.57 1 70.06 113 GLN B CA 1
ATOM 3037 C C . GLN B 1 113 ? 20.688 2.701 12.742 1 70.06 113 GLN B C 1
ATOM 3039 O O . GLN B 1 113 ? 19.578 2.277 13.055 1 70.06 113 GLN B O 1
ATOM 3044 N N . PRO B 1 114 ? 21.156 2.498 11.539 1 69.5 114 PRO B N 1
ATOM 3045 C CA . PRO B 1 114 ? 20.625 1.379 10.766 1 69.5 114 PRO B CA 1
ATOM 3046 C C . PRO B 1 114 ? 20.625 0.067 11.547 1 69.5 114 PRO B C 1
ATOM 3048 O O . PRO B 1 114 ? 21.453 -0.132 12.43 1 69.5 114 PRO B O 1
ATOM 3051 N N . PRO B 1 115 ? 19.484 -0.736 11.414 1 77.75 115 PRO B N 1
ATOM 3052 C CA . PRO B 1 115 ? 19.594 -2.088 11.969 1 77.75 115 PRO B CA 1
ATOM 3053 C C . PRO B 1 115 ? 20.938 -2.748 11.664 1 77.75 115 PRO B C 1
ATOM 3055 O O . PRO B 1 115 ? 21.625 -2.334 10.727 1 77.75 115 PRO B O 1
ATOM 3058 N N . GLU B 1 116 ? 21.234 -3.631 12.5 1 89.25 116 GLU B N 1
ATOM 3059 C CA . GLU B 1 116 ? 22.469 -4.375 12.258 1 89.25 116 GLU B CA 1
ATOM 3060 C C . GLU B 1 116 ? 22.484 -4.961 10.844 1 89.25 116 GLU B C 1
ATOM 3062 O O . GLU B 1 116 ? 21.531 -5.613 10.422 1 89.25 116 GLU B O 1
ATOM 3067 N N . LEU B 1 117 ? 23.422 -4.668 10.18 1 94.31 117 LEU B N 1
ATOM 3068 C CA . LEU B 1 117 ? 23.578 -5.16 8.812 1 94.31 117 LEU B CA 1
ATOM 3069 C C . LEU B 1 117 ? 24.047 -6.613 8.805 1 94.31 117 LEU B C 1
ATOM 3071 O O . LEU B 1 117 ? 24.641 -7.082 9.781 1 94.31 117 LEU B O 1
ATOM 3075 N N . PRO B 1 118 ? 23.719 -7.348 7.754 1 95.75 118 PRO B N 1
ATOM 3076 C CA . PRO B 1 118 ? 24.266 -8.703 7.66 1 95.75 118 PRO B CA 1
ATOM 3077 C C . PRO B 1 118 ? 25.797 -8.719 7.613 1 95.75 118 PRO B C 1
ATOM 3079 O O . PRO B 1 118 ? 26.422 -7.762 7.145 1 95.75 118 PRO B O 1
ATOM 3082 N N . ALA B 1 119 ? 26.391 -9.82 8.055 1 96.06 119 ALA B N 1
ATOM 3083 C CA . ALA B 1 119 ? 27.844 -9.977 8.039 1 96.06 119 ALA B CA 1
ATOM 3084 C C . ALA B 1 119 ? 28.375 -10.016 6.609 1 96.06 119 ALA B C 1
ATOM 3086 O O . ALA B 1 119 ? 27.734 -10.555 5.711 1 96.06 119 ALA B O 1
ATOM 3087 N N . PRO B 1 120 ? 29.531 -9.492 6.461 1 97.75 120 PRO B N 1
ATOM 3088 C CA . PRO B 1 120 ? 30.156 -9.617 5.137 1 97.75 120 PRO B CA 1
ATOM 3089 C C . PRO B 1 120 ? 30.281 -11.062 4.672 1 97.75 120 PRO B C 1
ATOM 3091 O O . PRO B 1 120 ? 30.5 -11.961 5.492 1 97.75 120 PRO B O 1
ATOM 3094 N N . GLY B 1 121 ? 30.203 -11.234 3.398 1 98.12 121 GLY B N 1
ATOM 3095 C CA . GLY B 1 121 ? 30.266 -12.562 2.807 1 98.12 121 GLY B CA 1
ATOM 3096 C C . GLY B 1 121 ? 29.203 -12.789 1.746 1 98.12 121 GLY B C 1
ATOM 3097 O O . GLY B 1 121 ? 28.578 -11.844 1.263 1 98.12 121 GLY B O 1
ATOM 3098 N N . ASP B 1 122 ? 29.094 -14.078 1.351 1 98.31 122 ASP B N 1
ATOM 3099 C CA . ASP B 1 122 ? 28.156 -14.43 0.293 1 98.31 122 ASP B CA 1
ATOM 3100 C C . ASP B 1 122 ? 26.812 -14.875 0.876 1 98.31 122 ASP B C 1
ATOM 3102 O O . ASP B 1 122 ? 26.766 -15.711 1.777 1 98.31 122 ASP B O 1
ATOM 3106 N N . TRP B 1 123 ? 25.828 -14.266 0.391 1 98.56 123 TRP B N 1
ATOM 3107 C CA . TRP B 1 123 ? 24.438 -14.578 0.742 1 98.56 123 TRP B CA 1
ATOM 3108 C C . TRP B 1 123 ? 23.641 -14.961 -0.497 1 98.56 123 TRP B C 1
ATOM 3110 O O . TRP B 1 123 ? 24.031 -14.633 -1.621 1 98.56 123 TRP B O 1
ATOM 3120 N N . GLU B 1 124 ? 22.547 -15.664 -0.288 1 98.5 124 GLU B N 1
ATOM 3121 C CA . GLU B 1 124 ? 21.672 -16.031 -1.395 1 98.5 124 GLU B CA 1
ATOM 3122 C C . GLU B 1 124 ? 20.203 -15.758 -1.061 1 98.5 124 GLU B C 1
ATOM 3124 O O . GLU B 1 124 ? 19.797 -15.859 0.099 1 98.5 124 GLU B O 1
ATOM 3129 N N . ILE B 1 125 ? 19.5 -15.438 -2.066 1 97.81 125 ILE B N 1
ATOM 3130 C CA . ILE B 1 125 ? 18.062 -15.266 -1.914 1 97.81 125 ILE B CA 1
ATOM 3131 C C . ILE B 1 125 ? 17.406 -16.625 -1.635 1 97.81 125 ILE B C 1
ATOM 3133 O O . ILE B 1 125 ? 17.734 -17.625 -2.283 1 97.81 125 ILE B O 1
ATOM 3137 N N . GLU B 1 126 ? 16.625 -16.656 -0.653 1 96.69 126 GLU B N 1
ATOM 3138 C CA . GLU B 1 126 ? 15.852 -17.844 -0.339 1 96.69 126 GLU B CA 1
ATOM 3139 C C . GLU B 1 126 ? 14.453 -17.766 -0.942 1 96.69 126 GLU B C 1
ATOM 3141 O O . GLU B 1 126 ? 13.602 -17.016 -0.455 1 96.69 126 GLU B O 1
ATOM 3146 N N . PRO B 1 127 ? 14.148 -18.5 -1.97 1 95.69 127 PRO B N 1
ATOM 3147 C CA . PRO B 1 127 ? 12.977 -18.25 -2.809 1 95.69 127 PRO B CA 1
ATOM 3148 C C . PRO B 1 127 ? 11.664 -18.562 -2.086 1 95.69 127 PRO B C 1
ATOM 3150 O O . PRO B 1 127 ? 10.641 -17.922 -2.371 1 95.69 127 PRO B O 1
ATOM 3153 N N . ALA B 1 128 ? 11.633 -19.453 -1.16 1 94.75 128 ALA B N 1
ATOM 3154 C CA . ALA B 1 128 ? 10.383 -19.828 -0.508 1 94.75 128 ALA B CA 1
ATOM 3155 C C . ALA B 1 128 ? 9.844 -18.688 0.352 1 94.75 128 ALA B C 1
ATOM 3157 O O . ALA B 1 128 ? 8.664 -18.672 0.705 1 94.75 128 ALA B O 1
ATOM 3158 N N . HIS B 1 129 ? 10.719 -17.766 0.749 1 95.62 129 HIS B N 1
ATOM 3159 C CA . HIS B 1 129 ? 10.32 -16.625 1.57 1 95.62 129 HIS B CA 1
ATOM 3160 C C . HIS B 1 129 ? 10.57 -15.312 0.848 1 95.62 129 HIS B C 1
ATOM 3162 O O . HIS B 1 129 ? 10.773 -14.281 1.488 1 95.62 129 HIS B O 1
ATOM 3168 N N . SER B 1 130 ? 10.648 -15.414 -0.424 1 97.56 130 SER B N 1
ATOM 3169 C CA . SER B 1 130 ? 10.828 -14.227 -1.263 1 97.56 130 SER B CA 1
ATOM 3170 C C . SER B 1 130 ? 9.781 -14.172 -2.371 1 97.56 130 SER B C 1
ATOM 3172 O O . SER B 1 130 ? 9.281 -15.211 -2.809 1 97.56 130 SER B O 1
ATOM 3174 N N . SER B 1 131 ? 9.43 -13 -2.73 1 98.25 131 SER B N 1
ATOM 3175 C CA . SER B 1 131 ? 8.445 -12.836 -3.797 1 98.25 131 SER B CA 1
ATOM 3176 C C . SER B 1 131 ? 8.805 -11.664 -4.707 1 98.25 131 SER B C 1
ATOM 3178 O O . SER B 1 131 ? 9.328 -10.648 -4.246 1 98.25 131 SER B O 1
ATOM 3180 N N . ILE B 1 132 ? 8.594 -11.852 -5.977 1 98.69 132 ILE B N 1
ATOM 3181 C CA . ILE B 1 132 ? 8.633 -10.828 -7.016 1 98.69 132 ILE B CA 1
ATOM 3182 C C . ILE B 1 132 ? 7.246 -10.656 -7.629 1 98.69 132 ILE B C 1
ATOM 3184 O O . ILE B 1 132 ? 6.809 -11.484 -8.43 1 98.69 132 ILE B O 1
ATOM 3188 N N . ALA B 1 133 ? 6.594 -9.617 -7.258 1 98.69 133 ALA B N 1
ATOM 3189 C CA . ALA B 1 133 ? 5.227 -9.375 -7.703 1 98.69 133 ALA B CA 1
ATOM 3190 C C . ALA B 1 133 ? 5.145 -8.109 -8.562 1 98.69 133 ALA B C 1
ATOM 3192 O O . ALA B 1 133 ? 5.996 -7.227 -8.453 1 98.69 133 ALA B O 1
ATOM 3193 N N . PHE B 1 134 ? 4.125 -8.078 -9.438 1 98.44 134 PHE B N 1
ATOM 3194 C CA . PHE B 1 134 ? 3.898 -6.891 -10.25 1 98.44 134 PHE B CA 1
ATOM 3195 C C . PHE B 1 134 ? 2.41 -6.59 -10.367 1 98.44 134 PHE B C 1
ATOM 3197 O O . PHE B 1 134 ? 1.576 -7.484 -10.203 1 98.44 134 PHE B O 1
ATOM 3204 N N . THR B 1 135 ? 2.076 -5.418 -10.602 1 97.44 135 THR B N 1
ATOM 3205 C CA . THR B 1 135 ? 0.716 -4.938 -10.82 1 97.44 135 THR B CA 1
ATOM 3206 C C . THR B 1 135 ? 0.667 -3.984 -12.016 1 97.44 135 THR B C 1
ATOM 3208 O O . THR B 1 135 ? 1.513 -3.096 -12.141 1 97.44 135 THR B O 1
ATOM 3211 N N . ALA B 1 136 ? -0.259 -4.199 -12.906 1 95.25 136 ALA B N 1
ATOM 3212 C CA . ALA B 1 136 ? -0.5 -3.326 -14.055 1 95.25 136 ALA B CA 1
ATOM 3213 C C . ALA B 1 136 ? -1.97 -2.928 -14.141 1 95.25 136 ALA B C 1
ATOM 3215 O O . ALA B 1 136 ? -2.854 -3.711 -13.781 1 95.25 136 ALA B O 1
ATOM 3216 N N . ARG B 1 137 ? -2.17 -1.758 -14.586 1 91 137 ARG B N 1
ATOM 3217 C CA . ARG B 1 137 ? -3.543 -1.356 -14.883 1 91 137 ARG B CA 1
ATOM 3218 C C . ARG B 1 137 ? -4.031 -1.997 -16.172 1 91 137 ARG B C 1
ATOM 3220 O O . ARG B 1 137 ? -3.264 -2.146 -17.125 1 91 137 ARG B O 1
ATOM 3227 N N . HIS B 1 138 ? -5.281 -2.369 -16.172 1 92.12 138 HIS B N 1
ATOM 3228 C CA . HIS B 1 138 ? -5.879 -3.039 -17.312 1 92.12 138 HIS B CA 1
ATOM 3229 C C . HIS B 1 138 ? -7.246 -2.449 -17.656 1 92.12 138 HIS B C 1
ATOM 3231 O O . HIS B 1 138 ? -8.102 -2.309 -16.766 1 92.12 138 HIS B O 1
ATOM 3237 N N . ILE B 1 139 ? -7.434 -2.059 -18.875 1 85.5 139 ILE B N 1
ATOM 3238 C CA . ILE B 1 139 ? -8.633 -1.506 -19.484 1 85.5 139 ILE B CA 1
ATOM 3239 C C . ILE B 1 139 ? -9.109 -0.294 -18.688 1 85.5 139 ILE B C 1
ATOM 3241 O O . ILE B 1 139 ? -10.312 -0.102 -18.5 1 85.5 139 ILE B O 1
ATOM 3245 N N . GLY B 1 140 ? -8.289 0.327 -18.031 1 80.06 140 GLY B N 1
ATOM 3246 C CA . GLY B 1 140 ? -8.547 1.587 -17.359 1 80.06 140 GLY B CA 1
ATOM 3247 C C . GLY B 1 140 ? -9.18 1.411 -15.992 1 80.06 140 GLY B C 1
ATOM 3248 O O . GLY B 1 140 ? -9.312 2.375 -15.234 1 80.06 140 GLY B O 1
ATOM 3249 N N . LEU B 1 141 ? -9.57 0.256 -15.641 1 82.25 141 LEU B N 1
ATOM 3250 C CA . LEU B 1 141 ? -10.359 0.055 -14.422 1 82.25 141 LEU B CA 1
ATOM 3251 C C . LEU B 1 141 ? -9.703 -0.977 -13.516 1 82.25 141 LEU B C 1
ATOM 3253 O O . LEU B 1 141 ? -9.555 -0.745 -12.312 1 82.25 141 LEU B O 1
ATOM 3257 N N . ALA B 1 142 ? -9.227 -2.027 -14.164 1 84.81 142 ALA B N 1
ATOM 3258 C CA . ALA B 1 142 ? -8.781 -3.197 -13.414 1 84.81 142 ALA B CA 1
ATOM 3259 C C . ALA B 1 142 ? -7.297 -3.098 -13.078 1 84.81 142 ALA B C 1
ATOM 3261 O O . ALA B 1 142 ? -6.551 -2.369 -13.734 1 84.81 142 ALA B O 1
ATOM 3262 N N . ARG B 1 143 ? -6.965 -3.693 -12 1 93.69 143 ARG B N 1
ATOM 3263 C CA . ARG B 1 143 ? -5.574 -4.031 -11.711 1 93.69 143 ARG B CA 1
ATOM 3264 C C . ARG B 1 143 ? -5.324 -5.523 -11.906 1 93.69 143 ARG B C 1
ATOM 3266 O O . ARG B 1 143 ? -6.055 -6.359 -11.375 1 93.69 143 ARG B O 1
ATOM 3273 N N . ILE B 1 144 ? -4.375 -5.773 -12.734 1 95.81 144 ILE B N 1
ATOM 3274 C CA . ILE B 1 144 ? -3.926 -7.152 -12.883 1 95.81 144 ILE B CA 1
ATOM 3275 C C . ILE B 1 144 ? -2.719 -7.402 -11.977 1 95.81 144 ILE B C 1
ATOM 3277 O O . ILE B 1 144 ? -1.754 -6.637 -11.992 1 95.81 144 ILE B O 1
ATOM 3281 N N . HIS B 1 145 ? -2.865 -8.43 -11.188 1 98 145 HIS B N 1
ATOM 3282 C CA . HIS B 1 145 ? -1.784 -8.836 -10.297 1 98 145 HIS B CA 1
ATOM 3283 C C . HIS B 1 145 ? -1.073 -10.078 -10.828 1 98 145 HIS B C 1
ATOM 3285 O O . HIS B 1 145 ? -1.722 -11.023 -11.289 1 98 145 HIS B O 1
ATOM 3291 N N . GLY B 1 146 ? 0.226 -10.016 -10.742 1 98.38 146 GLY B N 1
ATOM 3292 C CA . GLY B 1 146 ? 1.014 -11.172 -11.125 1 98.38 146 GLY B CA 1
ATOM 3293 C C . GLY B 1 146 ? 2.299 -11.312 -10.336 1 98.38 146 GLY B C 1
ATOM 3294 O O . GLY B 1 146 ? 2.605 -10.469 -9.484 1 98.38 146 GLY B O 1
ATOM 3295 N N . ARG B 1 147 ? 2.949 -12.438 -10.555 1 98.75 147 ARG B N 1
ATOM 3296 C CA . ARG B 1 147 ? 4.25 -12.727 -9.953 1 98.75 147 ARG B CA 1
ATOM 3297 C C . ARG B 1 147 ? 5.105 -13.57 -10.891 1 98.75 147 ARG B C 1
ATOM 3299 O O . ARG B 1 147 ? 4.609 -14.102 -11.891 1 98.75 147 ARG B O 1
ATOM 3306 N N . PHE B 1 148 ? 6.379 -13.586 -10.648 1 98.88 148 PHE B N 1
ATOM 3307 C CA . PHE B 1 148 ? 7.266 -14.586 -11.227 1 98.88 148 PHE B CA 1
ATOM 3308 C C . PHE B 1 148 ? 7.543 -15.703 -10.227 1 98.88 148 PHE B C 1
ATOM 3310 O O . PHE B 1 148 ? 7.941 -15.445 -9.094 1 98.88 148 PHE B O 1
ATOM 3317 N N . ASN B 1 149 ? 7.422 -16.922 -10.672 1 98.75 149 ASN B N 1
ATOM 3318 C CA . ASN B 1 149 ? 7.402 -18.062 -9.75 1 98.75 149 ASN B CA 1
ATOM 3319 C C . ASN B 1 149 ? 8.789 -18.672 -9.586 1 98.75 149 ASN B C 1
ATOM 3321 O O . ASN B 1 149 ? 9.023 -19.453 -8.664 1 98.75 149 ASN B O 1
ATOM 3325 N N . SER B 1 150 ? 9.648 -18.328 -10.508 1 98.81 150 SER B N 1
ATOM 3326 C CA . SER B 1 150 ? 10.961 -18.969 -10.492 1 98.81 150 SER B CA 1
ATOM 3327 C C . SER B 1 150 ? 12.078 -17.953 -10.656 1 98.81 150 SER B C 1
ATOM 3329 O O . SER B 1 150 ? 12.156 -17.266 -11.68 1 98.81 150 SER B O 1
ATOM 3331 N N . PHE B 1 151 ? 12.938 -17.844 -9.68 1 98.75 151 PHE B N 1
ATOM 3332 C CA . PHE B 1 151 ? 14.07 -16.922 -9.688 1 98.75 151 PHE B CA 1
ATOM 3333 C C . PHE B 1 151 ? 15.141 -17.375 -8.695 1 98.75 151 PHE B C 1
ATOM 3335 O O . PHE B 1 151 ? 14.891 -18.234 -7.852 1 98.75 151 PHE B O 1
ATOM 3342 N N . ALA B 1 152 ? 16.25 -16.797 -8.875 1 98.44 152 ALA B N 1
ATOM 3343 C CA . ALA B 1 152 ? 17.391 -17 -7.988 1 98.44 152 ALA B CA 1
ATOM 3344 C C . ALA B 1 152 ? 18.25 -15.727 -7.91 1 98.44 152 ALA B C 1
ATOM 3346 O O . ALA B 1 152 ? 18.188 -14.875 -8.797 1 98.44 152 ALA B O 1
ATOM 3347 N N . GLY B 1 153 ? 18.969 -15.633 -6.805 1 98.06 153 GLY B N 1
ATOM 3348 C CA . GLY B 1 153 ? 19.828 -14.477 -6.668 1 98.06 153 GLY B CA 1
ATOM 3349 C C . GLY B 1 153 ? 20.875 -14.633 -5.574 1 98.06 153 GLY B C 1
ATOM 3350 O O . GLY B 1 153 ? 20.719 -15.453 -4.672 1 98.06 153 GLY B O 1
ATOM 3351 N N . ALA B 1 154 ? 21.875 -13.852 -5.742 1 97.94 154 ALA B N 1
ATOM 3352 C CA . ALA B 1 154 ? 22.984 -13.805 -4.789 1 97.94 154 ALA B CA 1
ATOM 3353 C C . ALA B 1 154 ? 23.344 -12.367 -4.438 1 97.94 154 ALA B C 1
ATOM 3355 O O . ALA B 1 154 ? 23.172 -11.453 -5.254 1 97.94 154 ALA B O 1
ATOM 3356 N N . VAL B 1 155 ? 23.797 -12.258 -3.219 1 98.12 155 VAL B N 1
ATOM 3357 C CA . VAL B 1 155 ? 24.266 -10.969 -2.729 1 98.12 155 VAL B CA 1
ATOM 3358 C C . VAL B 1 155 ? 25.656 -11.141 -2.094 1 98.12 155 VAL B C 1
ATOM 3360 O O . VAL B 1 155 ? 25.828 -11.969 -1.205 1 98.12 155 VAL B O 1
ATOM 3363 N N . ARG B 1 156 ? 26.578 -10.43 -2.576 1 98.25 156 ARG B N 1
ATOM 3364 C CA . ARG B 1 156 ? 27.875 -10.32 -1.91 1 98.25 156 ARG B CA 1
ATOM 3365 C C . ARG B 1 156 ? 27.922 -9.102 -0.997 1 98.25 156 ARG B C 1
ATOM 3367 O O . ARG B 1 156 ? 27.969 -7.965 -1.473 1 98.25 156 ARG B O 1
ATOM 3374 N N . ILE B 1 157 ? 27.984 -9.391 0.229 1 98 157 ILE B N 1
ATOM 3375 C CA . ILE B 1 157 ? 28.047 -8.305 1.203 1 98 157 ILE B CA 1
ATOM 3376 C C . ILE B 1 157 ? 29.5 -7.949 1.497 1 98 157 ILE B C 1
ATOM 3378 O O . ILE B 1 157 ? 30.266 -8.797 1.958 1 98 157 ILE B O 1
ATOM 3382 N N . ALA B 1 158 ? 29.797 -6.746 1.253 1 97.69 158 ALA B N 1
ATOM 3383 C CA . ALA B 1 158 ? 31.141 -6.242 1.515 1 97.69 158 ALA B CA 1
ATOM 3384 C C . ALA B 1 158 ? 31.266 -5.73 2.945 1 97.69 158 ALA B C 1
ATOM 3386 O O . ALA B 1 158 ? 30.281 -5.629 3.664 1 97.69 158 ALA B O 1
ATOM 3387 N N . ASP B 1 159 ? 32.562 -5.461 3.361 1 96.44 159 ASP B N 1
ATOM 3388 C CA . ASP B 1 159 ? 32.75 -4.832 4.66 1 96.44 159 ASP B CA 1
ATOM 3389 C C . ASP B 1 159 ? 32.031 -3.498 4.754 1 96.44 159 ASP B C 1
ATOM 3391 O O . ASP B 1 159 ? 31.453 -3.174 5.789 1 96.44 159 ASP B O 1
ATOM 3395 N N . ASP B 1 160 ? 32.125 -2.844 3.691 1 94.56 160 ASP B N 1
ATOM 3396 C CA . ASP B 1 160 ? 31.344 -1.64 3.482 1 94.56 160 ASP B CA 1
ATOM 3397 C C . ASP B 1 160 ? 30.109 -1.936 2.629 1 94.56 160 ASP B C 1
ATOM 3399 O O . ASP B 1 160 ? 30.234 -2.225 1.438 1 94.56 160 ASP B O 1
ATOM 3403 N N . MET B 1 161 ? 28.984 -1.839 3.225 1 93.62 161 MET B N 1
ATOM 3404 C CA . MET B 1 161 ? 27.734 -2.225 2.574 1 93.62 161 MET B CA 1
ATOM 3405 C C . MET B 1 161 ? 27.578 -1.524 1.228 1 93.62 161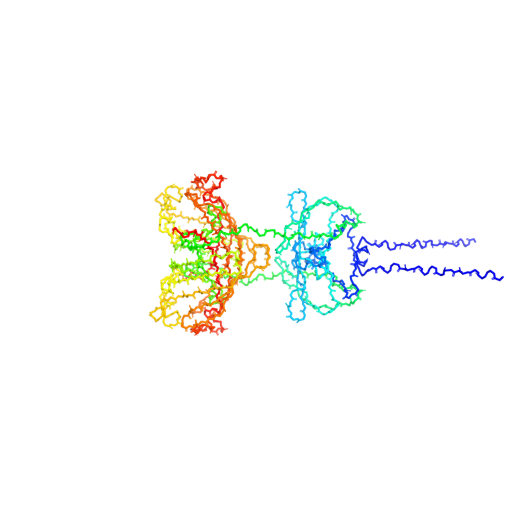 MET B C 1
ATOM 3407 O O . MET B 1 161 ? 27.031 -2.1 0.281 1 93.62 161 MET B O 1
ATOM 3411 N N . GLU B 1 162 ? 28 -0.319 1.177 1 92.69 162 GLU B N 1
ATOM 3412 C CA . GLU B 1 162 ? 27.828 0.466 -0.042 1 92.69 162 GLU B CA 1
ATOM 3413 C C . GLU B 1 162 ? 28.625 -0.129 -1.195 1 92.69 162 GLU B C 1
ATOM 3415 O O . GLU B 1 162 ? 28.422 0.232 -2.355 1 92.69 162 GLU B O 1
ATOM 3420 N N . GLN B 1 163 ? 29.547 -1.065 -0.898 1 94.88 163 GLN B N 1
ATOM 3421 C CA . GLN B 1 163 ? 30.359 -1.728 -1.912 1 94.88 163 GLN B CA 1
ATOM 3422 C C . GLN B 1 163 ? 29.859 -3.139 -2.191 1 94.88 163 GLN B C 1
ATOM 3424 O O . GLN B 1 163 ? 30.531 -3.93 -2.85 1 94.88 163 GLN B O 1
ATOM 3429 N N . SER B 1 164 ? 28.703 -3.438 -1.695 1 97.5 164 SER B N 1
ATOM 3430 C CA . SER B 1 164 ? 28.109 -4.75 -1.921 1 97.5 164 SER B CA 1
ATOM 3431 C C . SER B 1 164 ? 27.578 -4.879 -3.344 1 97.5 164 SER B C 1
ATOM 3433 O O . SER B 1 164 ? 27.5 -3.889 -4.074 1 97.5 164 SER B O 1
ATOM 3435 N N . ALA B 1 165 ? 27.328 -6.113 -3.709 1 98.06 165 ALA B N 1
ATOM 3436 C CA . ALA B 1 165 ? 26.828 -6.406 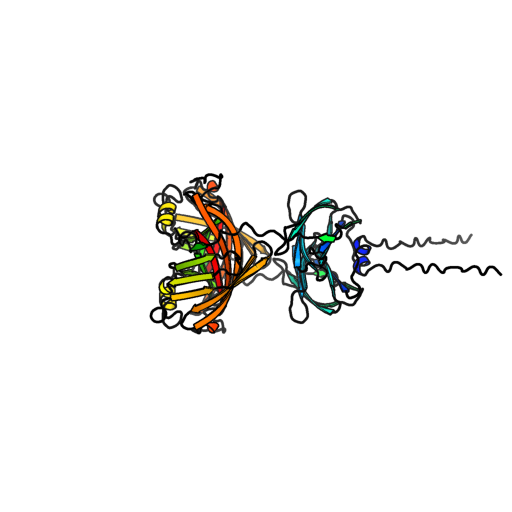-5.047 1 98.06 165 ALA B CA 1
ATOM 3437 C C . ALA B 1 165 ? 25.797 -7.527 -5.008 1 98.06 165 ALA B C 1
ATOM 3439 O O . ALA B 1 165 ? 25.812 -8.375 -4.109 1 98.06 165 ALA B O 1
ATOM 3440 N N . MET B 1 166 ? 24.906 -7.457 -6.008 1 98.19 166 MET B N 1
ATOM 3441 C CA . MET B 1 166 ? 23.906 -8.516 -6.086 1 98.19 166 MET B CA 1
ATOM 3442 C C . MET B 1 166 ? 23.578 -8.852 -7.539 1 98.19 166 MET B C 1
ATOM 3444 O O . MET B 1 166 ? 23.797 -8.039 -8.43 1 98.19 166 MET B O 1
ATOM 3448 N N . HIS B 1 167 ? 23.172 -10.055 -7.719 1 98.62 167 HIS B N 1
ATOM 3449 C CA . HIS B 1 167 ? 22.75 -10.578 -9.008 1 98.62 167 HIS B CA 1
ATOM 3450 C C . HIS B 1 167 ? 21.516 -11.469 -8.867 1 98.62 167 HIS B C 1
ATOM 3452 O O . HIS B 1 167 ? 21.531 -12.414 -8.078 1 98.62 167 HIS B O 1
ATOM 3458 N N . VAL B 1 168 ? 20.5 -11.125 -9.609 1 98.69 168 VAL B N 1
ATOM 3459 C CA . VAL B 1 168 ? 19.25 -11.891 -9.578 1 98.69 168 VAL B CA 1
ATOM 3460 C C . VAL B 1 168 ? 18.859 -12.297 -11 1 98.69 168 VAL B C 1
ATOM 3462 O O . VAL B 1 168 ? 18.938 -11.492 -11.93 1 98.69 168 VAL B O 1
ATOM 3465 N N . VAL B 1 169 ? 18.469 -13.516 -11.148 1 98.88 169 VAL B N 1
ATOM 3466 C CA . VAL B 1 169 ? 17.969 -14.055 -12.406 1 98.88 169 VAL B CA 1
ATOM 3467 C C . VAL B 1 169 ? 16.547 -14.578 -12.219 1 98.88 169 VAL B C 1
ATOM 3469 O O . VAL B 1 169 ? 16.281 -15.336 -11.289 1 98.88 169 VAL B O 1
ATOM 3472 N N . ILE B 1 170 ? 15.695 -14.125 -13.109 1 98.88 170 ILE B N 1
ATOM 3473 C CA . ILE B 1 170 ? 14.281 -14.492 -13.07 1 98.88 170 ILE B CA 1
ATOM 3474 C C . ILE B 1 170 ? 13.914 -15.273 -14.328 1 98.88 170 ILE B C 1
ATOM 3476 O O . ILE B 1 170 ? 14.266 -14.875 -15.445 1 98.88 170 ILE B O 1
ATOM 3480 N N . ASP B 1 171 ? 13.281 -16.391 -14.188 1 98.88 171 ASP B N 1
ATOM 3481 C CA . ASP B 1 171 ? 12.734 -17.141 -15.312 1 98.88 171 ASP B CA 1
ATOM 3482 C C . ASP B 1 171 ? 11.539 -16.406 -15.93 1 98.88 171 ASP B C 1
ATOM 3484 O O . ASP B 1 171 ? 10.461 -16.391 -15.336 1 98.88 171 ASP B O 1
ATOM 3488 N N . ALA B 1 172 ? 11.75 -15.93 -17.078 1 98.75 172 ALA B N 1
ATOM 3489 C CA . ALA B 1 172 ? 10.711 -15.117 -17.703 1 98.75 172 ALA B CA 1
ATOM 3490 C C . ALA B 1 172 ? 9.438 -15.938 -17.922 1 98.75 172 ALA B C 1
ATOM 3492 O O . ALA B 1 172 ? 8.328 -15.406 -17.797 1 98.75 172 ALA B O 1
ATOM 3493 N N . ALA B 1 173 ? 9.555 -17.188 -18.172 1 98.75 173 ALA B N 1
ATOM 3494 C CA . ALA B 1 173 ? 8.422 -18.047 -18.5 1 98.75 173 ALA B CA 1
ATOM 3495 C C . ALA B 1 173 ? 7.59 -18.344 -17.25 1 98.75 173 ALA B C 1
ATOM 3497 O O . ALA B 1 173 ? 6.473 -18.859 -17.344 1 98.75 173 ALA B O 1
ATOM 3498 N N . SER B 1 174 ? 8.102 -17.969 -16.141 1 98.81 174 SER B N 1
ATOM 3499 C CA . SER B 1 174 ? 7.414 -18.328 -14.898 1 98.81 174 SER B CA 1
ATOM 3500 C C . SER B 1 174 ? 6.371 -17.266 -14.531 1 98.81 174 SER B C 1
ATOM 3502 O O . SER B 1 1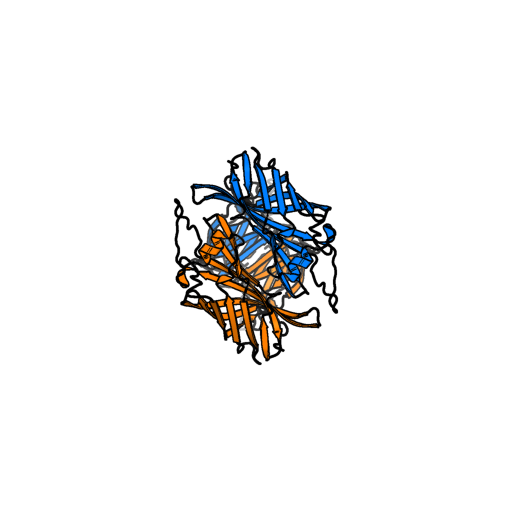74 ? 5.793 -17.328 -13.445 1 98.81 174 SER B O 1
ATOM 3504 N N . ILE B 1 175 ? 6.199 -16.297 -15.398 1 98.81 175 ILE B N 1
ATOM 3505 C CA . ILE B 1 175 ? 5.191 -15.266 -15.156 1 98.81 175 ILE B CA 1
ATOM 3506 C C . ILE B 1 175 ? 3.83 -15.922 -14.93 1 98.81 175 ILE B C 1
ATOM 3508 O O . ILE B 1 175 ? 3.469 -16.875 -15.625 1 98.81 175 ILE B O 1
ATOM 3512 N N . ASP B 1 176 ? 3.102 -15.43 -13.914 1 98.81 176 ASP B N 1
ATOM 3513 C CA . ASP B 1 176 ? 1.859 -16.062 -13.477 1 98.81 176 ASP B CA 1
ATOM 3514 C C . ASP B 1 176 ? 0.858 -15.008 -12.992 1 98.81 176 ASP B C 1
ATOM 3516 O O . ASP B 1 176 ? 1.067 -14.367 -11.961 1 98.81 176 ASP B O 1
ATOM 3520 N N . THR B 1 177 ? -0.251 -14.789 -13.719 1 98.31 177 THR B N 1
ATOM 3521 C CA . THR B 1 177 ? -1.326 -13.883 -13.336 1 98.31 177 THR B CA 1
ATOM 3522 C C . THR B 1 177 ? -2.576 -14.664 -12.938 1 98.31 177 THR B C 1
ATOM 3524 O O . THR B 1 177 ? -3.637 -14.07 -12.711 1 98.31 177 THR B O 1
ATOM 3527 N N . ASN B 1 178 ? -2.492 -15.992 -12.938 1 98.19 178 ASN B N 1
ATOM 3528 C CA . ASN B 1 178 ? -3.564 -16.938 -12.633 1 98.19 178 ASN B CA 1
ATOM 3529 C C . ASN B 1 178 ? -4.57 -17.031 -13.773 1 98.19 178 ASN B C 1
ATOM 3531 O O . ASN B 1 178 ? -5.691 -17.5 -13.578 1 98.19 178 ASN B O 1
ATOM 3535 N N . VAL B 1 179 ? -4.367 -16.469 -14.914 1 98.06 179 VAL B N 1
ATOM 3536 C CA . VAL B 1 179 ? -5.176 -16.594 -16.125 1 98.06 179 VAL B CA 1
ATOM 3537 C C . VAL B 1 179 ? -4.32 -17.141 -17.266 1 98.06 179 VAL B C 1
ATOM 3539 O O . VAL B 1 179 ? -3.48 -16.438 -17.812 1 98.06 179 VAL B O 1
ATOM 3542 N N . LYS B 1 180 ? -4.562 -18.359 -17.609 1 98.06 180 LYS B N 1
ATOM 3543 C CA . LYS B 1 180 ? -3.711 -19.094 -18.531 1 98.06 180 LYS B CA 1
ATOM 3544 C C . LYS B 1 180 ? -3.57 -18.359 -19.859 1 98.06 180 LYS B C 1
ATOM 3546 O O . LYS B 1 180 ? -2.461 -18.203 -20.375 1 98.06 180 LYS B O 1
ATOM 3551 N N . MET B 1 181 ? -4.664 -17.953 -20.391 1 97.62 181 MET B N 1
ATOM 3552 C CA . MET B 1 181 ? -4.625 -17.281 -21.688 1 97.62 181 MET B CA 1
ATOM 3553 C C . MET B 1 181 ? -3.781 -16.016 -21.609 1 97.62 181 MET B C 1
ATOM 3555 O O . MET B 1 181 ? -2.988 -15.734 -22.516 1 97.62 181 MET B O 1
ATOM 3559 N N . ARG B 1 182 ? -3.994 -15.234 -20.625 1 97.38 182 ARG B N 1
ATOM 3560 C CA . ARG B 1 182 ? -3.205 -14.023 -20.422 1 97.38 182 ARG B CA 1
ATOM 3561 C C . ARG B 1 182 ? -1.726 -14.352 -20.266 1 97.38 182 ARG B C 1
ATOM 3563 O O . ARG B 1 182 ? -0.868 -13.711 -20.875 1 97.38 182 ARG B O 1
ATOM 3570 N N . ASP B 1 183 ? -1.438 -15.344 -19.469 1 98.62 183 ASP B N 1
ATOM 3571 C CA . ASP B 1 183 ? -0.052 -15.734 -19.234 1 98.62 183 ASP B CA 1
ATOM 3572 C C . ASP B 1 183 ? 0.623 -16.188 -20.516 1 98.62 183 ASP B C 1
ATOM 3574 O O . ASP B 1 183 ? 1.78 -15.852 -20.781 1 98.62 183 ASP B O 1
ATOM 3578 N N . ASP B 1 184 ? -0.084 -16.984 -21.281 1 98.62 184 ASP B N 1
ATOM 3579 C CA . ASP B 1 184 ? 0.455 -17.422 -22.562 1 98.62 184 ASP B CA 1
ATOM 3580 C C . ASP B 1 184 ? 0.762 -16.219 -23.469 1 98.62 184 ASP B C 1
ATOM 3582 O O . ASP B 1 184 ? 1.81 -16.172 -24.109 1 98.62 184 ASP B O 1
ATOM 3586 N N . HIS B 1 185 ? -0.136 -15.305 -23.5 1 97.75 185 HIS B N 1
ATOM 3587 C CA . HIS B 1 185 ? 0.09 -14.094 -24.281 1 97.75 185 HIS B CA 1
ATOM 3588 C C . HIS B 1 185 ? 1.285 -13.305 -23.75 1 97.75 185 HIS B C 1
ATOM 3590 O O . HIS B 1 185 ? 2.121 -12.844 -24.531 1 97.75 185 HIS B O 1
ATOM 3596 N N . LEU B 1 186 ? 1.408 -13.164 -22.469 1 97.94 186 LEU B N 1
ATOM 3597 C CA . LEU B 1 186 ? 2.51 -12.43 -21.844 1 97.94 186 LEU B CA 1
ATOM 3598 C C . LEU B 1 186 ? 3.848 -13.078 -22.188 1 97.94 186 LEU B C 1
ATOM 3600 O O . LEU B 1 186 ? 4.867 -12.391 -22.297 1 97.94 186 LEU B O 1
ATOM 3604 N N . ARG B 1 187 ? 3.859 -14.344 -22.406 1 98.56 187 ARG B N 1
ATOM 3605 C CA . ARG B 1 187 ? 5.082 -15.078 -22.719 1 98.56 187 ARG B CA 1
ATOM 3606 C C . ARG B 1 187 ? 5.43 -14.969 -24.203 1 98.56 187 ARG B C 1
ATOM 3608 O O . ARG B 1 187 ? 6.551 -15.281 -24.594 1 98.56 187 ARG B O 1
ATOM 3615 N N . SER B 1 188 ? 4.562 -14.516 -24.969 1 98.12 188 SER B N 1
ATOM 3616 C CA . SER B 1 188 ? 4.715 -14.5 -26.422 1 98.12 188 SER B CA 1
ATOM 3617 C C . SER B 1 188 ? 5.566 -13.32 -26.891 1 98.12 188 SER B C 1
ATOM 3619 O O . SER B 1 188 ? 6.02 -12.523 -26.062 1 98.12 188 SER B O 1
ATOM 3621 N N . ALA B 1 189 ? 5.664 -13.148 -28.219 1 96.94 189 ALA B N 1
ATOM 3622 C CA . ALA B 1 189 ? 6.496 -12.117 -28.844 1 96.94 189 ALA B CA 1
ATOM 3623 C C . ALA B 1 189 ? 5.867 -10.742 -28.688 1 96.94 189 ALA B C 1
ATOM 3625 O O . ALA B 1 189 ? 6.539 -9.719 -28.859 1 96.94 189 ALA B O 1
ATOM 3626 N N . ASP B 1 190 ? 4.582 -10.672 -28.359 1 95.31 190 ASP B N 1
ATOM 3627 C CA . ASP B 1 190 ? 3.916 -9.391 -28.172 1 95.31 190 ASP B CA 1
ATOM 3628 C C . ASP B 1 190 ? 4.375 -8.734 -26.875 1 95.31 190 ASP B C 1
ATOM 3630 O O . ASP B 1 190 ? 4.25 -7.516 -26.703 1 95.31 190 ASP B O 1
ATOM 3634 N N . PHE B 1 191 ? 4.914 -9.531 -25.938 1 96.62 191 PHE B N 1
ATOM 3635 C CA . PHE B 1 191 ? 5.293 -9.008 -24.625 1 96.62 191 PHE B CA 1
ATOM 3636 C C . PHE B 1 191 ? 6.715 -9.422 -24.266 1 96.62 191 PHE B C 1
ATOM 3638 O O . PHE B 1 191 ? 7.68 -8.93 -24.859 1 96.62 191 PHE B O 1
ATOM 3645 N N . LEU B 1 192 ? 6.922 -10.461 -23.422 1 97.69 192 LEU B N 1
ATOM 3646 C CA . LEU B 1 192 ? 8.234 -10.781 -22.891 1 97.69 192 LEU B CA 1
ATOM 3647 C C . LEU B 1 192 ? 9.07 -11.562 -23.891 1 97.69 192 LEU B C 1
ATOM 3649 O O . LEU B 1 192 ? 10.297 -11.633 -23.781 1 97.69 192 LEU B O 1
ATOM 3653 N N . ASP B 1 193 ? 8.414 -12.211 -24.906 1 98.25 193 ASP B N 1
ATOM 3654 C CA . ASP B 1 193 ? 9.125 -13.023 -25.891 1 98.25 193 ASP B CA 1
ATOM 3655 C C . ASP B 1 193 ? 10.086 -13.992 -25.219 1 98.25 193 ASP B C 1
ATOM 3657 O O . ASP B 1 193 ? 11.281 -14.008 -25.531 1 98.25 193 ASP B O 1
ATOM 3661 N N . VAL B 1 194 ? 9.578 -14.906 -24.422 1 98.44 194 VAL B N 1
ATOM 3662 C CA . VAL B 1 194 ? 10.383 -15.711 -23.5 1 98.44 194 VAL B CA 1
ATOM 3663 C C . VAL B 1 194 ? 11.219 -16.719 -24.297 1 98.44 194 VAL B C 1
ATOM 3665 O O . VAL B 1 194 ? 12.227 -17.219 -23.797 1 98.44 194 VAL B O 1
ATOM 3668 N N . GLN B 1 195 ? 10.805 -17.094 -25.438 1 98.5 195 GLN B N 1
ATOM 3669 C CA . GLN B 1 195 ? 11.602 -18 -26.266 1 98.5 195 GLN B CA 1
ATOM 3670 C C . GLN B 1 195 ? 12.93 -17.359 -26.656 1 98.5 195 GLN B C 1
ATOM 3672 O O . GLN B 1 195 ? 13.977 -18.016 -26.594 1 98.5 195 GLN B O 1
ATOM 3677 N N . ARG B 1 196 ? 12.891 -16.094 -26.969 1 98.31 196 ARG B N 1
ATOM 3678 C CA . ARG B 1 196 ? 14.102 -15.375 -27.359 1 98.31 196 ARG B CA 1
ATOM 3679 C C . ARG B 1 196 ? 14.852 -14.867 -26.141 1 98.31 196 ARG B C 1
ATOM 3681 O O . ARG B 1 196 ? 16.078 -14.836 -26.125 1 98.31 196 ARG B O 1
ATOM 3688 N N . TYR B 1 197 ? 14.125 -14.438 -25.219 1 98.5 197 TYR B N 1
ATOM 3689 C CA . TYR B 1 197 ? 14.695 -13.891 -23.984 1 98.5 197 TYR B CA 1
ATOM 3690 C C . TYR B 1 197 ? 14.188 -14.656 -22.766 1 98.5 197 TYR B C 1
ATOM 3692 O O . TYR B 1 197 ? 13.297 -14.188 -22.062 1 98.5 197 TYR B O 1
ATOM 3700 N N . PRO B 1 198 ? 14.773 -15.68 -22.375 1 98.56 198 PRO B N 1
ATOM 3701 C CA . PRO B 1 198 ? 14.211 -16.594 -21.391 1 98.56 198 PRO B CA 1
ATOM 3702 C C . PRO B 1 198 ? 14.375 -16.094 -19.953 1 98.56 198 PRO B C 1
ATOM 3704 O O . PRO B 1 198 ? 13.758 -16.641 -19.047 1 98.56 198 PRO B O 1
ATOM 3707 N N . THR B 1 199 ? 15.234 -14.992 -19.781 1 98.56 199 THR B N 1
ATOM 3708 C CA . THR B 1 199 ? 15.469 -14.547 -18.422 1 98.56 199 THR B CA 1
ATOM 3709 C C . THR B 1 199 ? 15.344 -13.031 -18.312 1 98.56 199 THR B C 1
ATOM 3711 O O . THR B 1 199 ? 15.523 -12.32 -19.297 1 98.56 199 THR B O 1
ATOM 3714 N N . LEU B 1 200 ? 14.922 -12.578 -17.172 1 98.62 200 LEU B N 1
ATOM 3715 C CA . LEU B 1 200 ? 15.172 -11.234 -16.688 1 98.62 200 LEU B CA 1
ATOM 3716 C C . LEU B 1 200 ? 16.328 -11.219 -15.695 1 98.62 200 LEU B C 1
ATOM 3718 O O . LEU B 1 200 ? 16.453 -12.117 -14.852 1 98.62 200 LEU B O 1
ATOM 3722 N N . GLU B 1 201 ? 17.156 -10.18 -15.781 1 98.62 201 GLU B N 1
ATOM 3723 C CA . GLU B 1 201 ? 18.344 -10.164 -14.938 1 98.62 201 GLU B CA 1
ATOM 3724 C C . GLU B 1 201 ? 18.578 -8.781 -14.336 1 98.62 201 GLU B C 1
ATOM 3726 O O . GLU B 1 201 ? 18.469 -7.77 -15.039 1 98.62 201 GLU B O 1
ATOM 3731 N N . PHE B 1 202 ? 18.859 -8.781 -13.117 1 98.75 202 PHE B N 1
ATOM 3732 C CA . PHE B 1 202 ? 19.203 -7.551 -12.414 1 98.75 202 PHE B CA 1
ATOM 3733 C C . PHE B 1 202 ? 20.578 -7.676 -11.758 1 98.75 202 PHE B C 1
ATOM 3735 O O . PHE B 1 202 ? 20.812 -8.602 -10.984 1 98.75 202 PHE B O 1
ATOM 3742 N N . TYR B 1 203 ? 21.422 -6.762 -12.094 1 98.44 203 TYR B N 1
ATOM 3743 C CA . TYR B 1 203 ? 22.734 -6.656 -11.484 1 98.44 203 TYR B CA 1
ATOM 3744 C C . TYR B 1 203 ? 22.922 -5.289 -10.836 1 98.44 203 TYR B C 1
ATOM 3746 O O . TYR B 1 203 ? 22.656 -4.258 -11.461 1 98.44 203 TYR B O 1
ATOM 3754 N N . SER B 1 204 ? 23.344 -5.344 -9.609 1 96.62 204 SER B N 1
ATOM 3755 C CA . SER B 1 204 ? 23.609 -4.082 -8.922 1 96.62 204 SER B CA 1
ATOM 3756 C C . SER B 1 204 ? 24.922 -4.145 -8.148 1 96.62 204 SER B C 1
ATOM 3758 O O . SER B 1 204 ? 25.25 -5.18 -7.566 1 96.62 204 SER B O 1
ATOM 3760 N N . ASP B 1 205 ? 25.609 -2.963 -8.109 1 92.31 205 ASP B N 1
ATOM 3761 C CA . ASP B 1 205 ? 26.781 -2.799 -7.25 1 92.31 205 ASP B CA 1
ATOM 3762 C C . ASP B 1 205 ? 26.734 -1.462 -6.516 1 92.31 205 ASP B C 1
ATOM 3764 O O . ASP B 1 205 ? 27.781 -0.95 -6.09 1 92.31 205 ASP B O 1
ATOM 3768 N N . ARG B 1 206 ? 25.578 -0.967 -6.465 1 92.5 206 ARG B N 1
ATOM 3769 C CA . ARG B 1 206 ? 25.438 0.322 -5.797 1 92.5 206 ARG B CA 1
ATOM 3770 C C . ARG B 1 206 ? 24.344 0.264 -4.73 1 92.5 206 ARG B C 1
ATOM 3772 O O . ARG B 1 206 ? 23.156 0.203 -5.051 1 92.5 206 ARG B O 1
ATOM 3779 N N . PHE B 1 207 ? 24.781 0.341 -3.523 1 95.31 207 PHE B N 1
ATOM 3780 C CA . PHE B 1 207 ? 23.906 0.421 -2.352 1 95.31 207 PHE B CA 1
ATOM 3781 C C . PHE B 1 207 ? 24.094 1.749 -1.628 1 95.31 207 PHE B C 1
ATOM 3783 O O . PHE B 1 207 ? 25.172 2.02 -1.085 1 95.31 207 PHE B O 1
ATOM 3790 N N . ALA B 1 208 ? 23.078 2.535 -1.658 1 91.94 208 ALA B N 1
ATOM 3791 C CA . ALA B 1 208 ? 23.172 3.834 -0.996 1 91.94 208 ALA B CA 1
ATOM 3792 C C . ALA B 1 208 ? 22.234 3.91 0.199 1 91.94 208 ALA B C 1
ATOM 3794 O O . ALA B 1 208 ? 21.031 3.678 0.062 1 91.94 208 ALA B O 1
ATOM 3795 N N . HIS B 1 209 ? 22.781 4.219 1.293 1 88.06 209 HIS B N 1
ATOM 3796 C CA . HIS B 1 209 ? 21.969 4.41 2.486 1 88.06 209 HIS B CA 1
ATOM 3797 C C . HIS B 1 209 ? 21.219 5.734 2.434 1 88.06 209 HIS B C 1
ATOM 3799 O O . HIS B 1 209 ? 21.812 6.777 2.15 1 88.06 209 HIS B O 1
ATOM 3805 N N . ARG B 1 210 ? 19.906 5.68 2.699 1 78.31 210 ARG B N 1
ATOM 3806 C CA . ARG B 1 210 ? 19.062 6.871 2.584 1 78.31 210 ARG B CA 1
ATOM 3807 C C . ARG B 1 210 ? 18.547 7.312 3.949 1 78.31 210 ARG B C 1
ATOM 3809 O O . ARG B 1 210 ? 17.641 8.133 4.039 1 78.31 210 ARG B O 1
ATOM 3816 N N . GLY B 1 211 ? 19.078 6.684 4.977 1 73.5 211 GLY B N 1
ATOM 3817 C CA . GLY B 1 211 ? 18.656 7.008 6.332 1 73.5 211 GLY B CA 1
ATOM 3818 C C . GLY B 1 211 ? 17.781 5.941 6.957 1 73.5 211 GLY B C 1
ATOM 3819 O O . GLY B 1 211 ? 16.938 5.336 6.273 1 73.5 211 GLY B O 1
ATOM 3820 N N . GLY B 1 212 ? 18.047 5.711 8.312 1 77.44 212 GLY B N 1
ATOM 3821 C CA . GLY B 1 212 ? 17.297 4.672 8.984 1 77.44 212 GLY B CA 1
ATOM 3822 C C . GLY B 1 212 ? 17.453 3.307 8.344 1 77.44 212 GLY B C 1
ATOM 3823 O O . GLY B 1 212 ? 18.562 2.828 8.148 1 77.44 212 GLY B O 1
ATOM 3824 N N . ASN B 1 213 ? 16.281 2.742 8.023 1 85.25 213 ASN B N 1
ATOM 3825 C CA . ASN B 1 213 ? 16.297 1.421 7.398 1 85.25 213 ASN B CA 1
ATOM 3826 C C . ASN B 1 213 ? 16.156 1.514 5.883 1 85.25 213 ASN B C 1
ATOM 3828 O O . ASN B 1 213 ? 15.938 0.503 5.215 1 85.25 213 ASN B O 1
ATOM 3832 N N . ARG B 1 214 ? 16.25 2.682 5.363 1 86.88 214 ARG B N 1
ATOM 3833 C CA . ARG B 1 214 ? 15.984 2.891 3.943 1 86.88 214 ARG B CA 1
ATOM 3834 C C . ARG B 1 214 ? 17.281 2.865 3.137 1 86.88 214 ARG B C 1
ATOM 3836 O O . ARG B 1 214 ? 18.297 3.408 3.57 1 86.88 214 ARG B O 1
ATOM 3843 N N . TRP B 1 215 ? 17.188 2.201 2.004 1 90.19 215 TRP B N 1
ATOM 3844 C CA . TRP B 1 215 ? 18.297 2.084 1.069 1 90.19 215 TRP B CA 1
ATOM 3845 C C . TRP B 1 215 ? 17.828 2.273 -0.368 1 90.19 215 TRP B C 1
ATOM 3847 O O . TRP B 1 215 ? 16.672 1.988 -0.691 1 90.19 215 TRP B O 1
ATOM 3857 N N . ALA B 1 216 ? 18.672 2.812 -1.179 1 92.44 216 ALA B N 1
ATOM 3858 C CA . ALA B 1 216 ? 18.516 2.783 -2.631 1 92.44 216 ALA B CA 1
ATOM 3859 C C . ALA B 1 216 ? 19.484 1.786 -3.266 1 92.44 216 ALA B C 1
ATOM 3861 O O . ALA B 1 216 ? 20.703 1.908 -3.113 1 92.44 216 ALA B O 1
ATOM 3862 N N . VAL B 1 217 ? 18.953 0.794 -3.885 1 96.94 217 VAL B N 1
ATOM 3863 C CA . VAL B 1 217 ? 19.75 -0.186 -4.609 1 96.94 217 VAL B CA 1
ATOM 3864 C C . VAL B 1 217 ? 19.609 0.038 -6.113 1 96.94 217 VAL B C 1
ATOM 3866 O O . VAL B 1 217 ? 18.547 -0.238 -6.691 1 96.94 217 VAL B O 1
ATOM 3869 N N . THR B 1 218 ? 20.641 0.533 -6.719 1 97 218 THR B N 1
ATOM 3870 C CA . THR B 1 218 ? 20.609 0.887 -8.133 1 97 218 THR B CA 1
ATOM 3871 C C . THR B 1 218 ? 21.406 -0.11 -8.953 1 97 218 THR B C 1
ATOM 3873 O O . THR B 1 218 ? 22.531 -0.472 -8.578 1 97 218 THR B O 1
ATOM 3876 N N . GLY B 1 219 ? 20.812 -0.581 -10.078 1 97.75 219 GLY B N 1
ATOM 3877 C CA . GLY B 1 219 ? 21.484 -1.544 -10.938 1 97.75 219 GLY B CA 1
ATOM 3878 C C . GLY B 1 219 ? 20.906 -1.586 -12.344 1 97.75 219 GLY B C 1
ATOM 3879 O O . GLY B 1 219 ? 20.109 -0.734 -12.719 1 97.75 219 GLY B O 1
ATOM 3880 N N . ALA B 1 220 ? 21.469 -2.541 -13.086 1 98.38 220 ALA B N 1
ATOM 3881 C CA . ALA B 1 220 ? 21.062 -2.762 -14.477 1 98.38 220 ALA B CA 1
ATOM 3882 C C . ALA B 1 220 ? 20.047 -3.904 -14.57 1 98.38 220 ALA B C 1
ATOM 3884 O O . ALA B 1 220 ? 20.328 -5.023 -14.133 1 98.38 220 ALA B O 1
ATOM 3885 N N . LEU B 1 221 ? 18.906 -3.574 -15.117 1 98.5 221 LEU B N 1
ATOM 3886 C CA . LEU B 1 221 ? 17.891 -4.594 -15.406 1 98.5 221 LEU B CA 1
ATOM 3887 C C . LEU B 1 221 ? 17.859 -4.914 -16.891 1 98.5 221 LEU B C 1
ATOM 3889 O O . LEU B 1 221 ? 17.672 -4.023 -17.719 1 98.5 221 LEU B O 1
ATOM 3893 N N . SER B 1 222 ? 18.125 -6.137 -17.172 1 98.5 222 SER B N 1
ATOM 3894 C CA . SER B 1 222 ? 18 -6.637 -18.531 1 98.5 222 SER B CA 1
ATOM 3895 C C . SER B 1 222 ? 16.703 -7.395 -18.734 1 98.5 222 SER B C 1
ATOM 3897 O O . SER B 1 222 ? 16.438 -8.375 -18.031 1 98.5 222 SER B O 1
ATOM 3899 N N . LEU B 1 223 ? 15.914 -6.961 -19.656 1 97.38 223 LEU B N 1
ATOM 3900 C CA . LEU B 1 223 ? 14.578 -7.445 -19.969 1 97.38 223 LEU B CA 1
ATOM 3901 C C . LEU B 1 223 ? 14.242 -7.238 -21.438 1 97.38 223 LEU B C 1
ATOM 3903 O O . LEU B 1 223 ? 14.445 -6.148 -21.969 1 97.38 223 LEU B O 1
ATOM 3907 N N . HIS B 1 224 ? 13.836 -8.359 -22.094 1 97.12 224 HIS B N 1
ATOM 3908 C CA . HIS B 1 224 ? 13.406 -8.297 -23.484 1 97.12 224 HIS B CA 1
ATOM 3909 C C . HIS B 1 224 ? 14.523 -7.77 -24.375 1 97.12 224 HIS B C 1
ATOM 3911 O O . HIS B 1 224 ? 14.273 -6.969 -25.281 1 97.12 224 HIS B O 1
ATOM 3917 N N . GLY B 1 225 ? 15.758 -8.023 -23.984 1 96.19 225 GLY B N 1
ATOM 3918 C CA . GLY B 1 225 ? 16.906 -7.695 -24.797 1 96.19 225 GLY B CA 1
ATOM 3919 C C . GLY B 1 225 ? 17.406 -6.277 -24.594 1 96.19 225 GLY B C 1
ATOM 3920 O O . GLY B 1 225 ? 18.328 -5.824 -25.281 1 96.19 225 GLY B O 1
ATOM 3921 N N . VAL B 1 226 ? 16.828 -5.617 -23.703 1 97.81 226 VAL B N 1
ATOM 3922 C CA . VAL B 1 226 ? 17.219 -4.246 -23.406 1 97.81 226 VAL B CA 1
ATOM 3923 C C . VAL B 1 226 ? 17.688 -4.141 -21.953 1 97.81 226 VAL B C 1
ATOM 3925 O O . VAL B 1 226 ? 17.156 -4.824 -21.078 1 97.81 226 VAL B O 1
ATOM 3928 N N . THR B 1 227 ? 18.672 -3.33 -21.766 1 98.12 227 THR B N 1
ATOM 3929 C CA . THR B 1 227 ? 19.156 -3.088 -20.406 1 98.12 227 THR B CA 1
ATOM 3930 C C . THR B 1 227 ? 18.938 -1.629 -20.016 1 98.12 227 THR B C 1
ATOM 3932 O O . THR B 1 227 ? 19.25 -0.72 -20.781 1 98.12 227 THR B O 1
ATOM 3935 N N . ARG B 1 228 ? 18.359 -1.402 -18.875 1 97.5 228 ARG B N 1
ATOM 3936 C CA . ARG B 1 228 ? 18.141 -0.067 -18.328 1 97.5 228 ARG B CA 1
ATOM 3937 C C . ARG B 1 228 ? 18.547 0 -16.859 1 97.5 228 ARG B C 1
ATOM 3939 O O . ARG B 1 228 ? 18.547 -1.018 -16.172 1 97.5 228 ARG B O 1
ATOM 3946 N N . THR B 1 229 ? 18.922 1.205 -16.469 1 97.38 229 THR B N 1
ATOM 3947 C CA . THR B 1 229 ? 19.188 1.438 -15.062 1 97.38 229 THR B CA 1
ATOM 3948 C C . THR B 1 229 ? 17.891 1.55 -14.273 1 97.38 229 THR B C 1
ATOM 3950 O O . THR B 1 229 ? 16.969 2.254 -14.68 1 97.38 229 THR B O 1
ATOM 3953 N N . VAL B 1 230 ? 17.812 0.801 -13.203 1 96.25 230 VAL B N 1
ATOM 3954 C CA . VAL B 1 230 ? 16.656 0.818 -12.328 1 96.25 230 VAL B CA 1
ATOM 3955 C C . VAL B 1 230 ? 17.094 0.979 -10.875 1 96.25 230 VAL B C 1
ATOM 3957 O O . VAL B 1 230 ? 18.125 0.432 -10.477 1 96.25 230 VAL B O 1
ATOM 3960 N N . THR B 1 231 ? 16.359 1.729 -10.109 1 95.44 231 THR B N 1
ATOM 3961 C CA . THR B 1 231 ? 16.609 1.876 -8.68 1 95.44 231 THR B CA 1
ATOM 3962 C C . THR B 1 231 ? 15.477 1.252 -7.871 1 95.44 231 THR B C 1
ATOM 3964 O O . THR B 1 231 ? 14.305 1.525 -8.125 1 95.44 231 THR B O 1
ATOM 3967 N N . LEU B 1 232 ? 15.836 0.403 -6.949 1 97.38 232 LEU B N 1
ATOM 3968 C CA . LEU B 1 232 ? 14.906 -0.177 -5.984 1 97.38 232 LEU B CA 1
ATOM 3969 C C . LEU B 1 232 ? 14.859 0.656 -4.711 1 97.38 232 LEU B C 1
ATOM 3971 O O . LEU B 1 232 ? 15.883 0.883 -4.07 1 97.38 232 LEU B O 1
ATOM 3975 N N . ASP B 1 233 ? 13.695 1.171 -4.371 1 93.38 233 ASP B N 1
ATOM 3976 C CA . ASP B 1 233 ? 13.461 1.737 -3.043 1 93.38 233 ASP B CA 1
ATOM 3977 C C . ASP B 1 233 ? 13.328 0.637 -1.993 1 93.38 233 ASP B C 1
ATOM 3979 O O . ASP B 1 233 ? 12.32 -0.072 -1.959 1 93.38 233 ASP B O 1
ATOM 3983 N N . THR B 1 234 ? 14.328 0.542 -1.092 1 95.06 234 THR B N 1
ATOM 3984 C CA . THR B 1 234 ? 14.469 -0.658 -0.273 1 95.06 234 THR B CA 1
ATOM 3985 C C . THR B 1 234 ? 14.359 -0.317 1.21 1 95.06 234 THR B C 1
ATOM 3987 O O . THR B 1 234 ? 14.969 0.65 1.675 1 95.06 234 THR B O 1
ATOM 3990 N N . GLU B 1 235 ? 13.562 -1.024 1.854 1 91.38 235 GLU B N 1
ATOM 3991 C CA . GLU B 1 235 ? 13.484 -1.018 3.312 1 91.38 235 GLU B CA 1
ATOM 3992 C C . GLU B 1 235 ? 14.148 -2.258 3.904 1 91.38 235 GLU B C 1
ATOM 3994 O O . GLU B 1 235 ? 13.719 -3.383 3.639 1 91.38 235 GLU B O 1
ATOM 3999 N N . TYR B 1 236 ? 15.219 -2.01 4.605 1 94.38 236 TYR B N 1
ATOM 4000 C CA . TYR B 1 236 ? 15.891 -3.096 5.316 1 94.38 236 TYR B CA 1
ATOM 4001 C C . TYR B 1 236 ? 15.164 -3.424 6.617 1 94.38 236 TYR B C 1
ATOM 4003 O O . TYR B 1 236 ? 14.953 -2.545 7.453 1 94.38 236 TYR B O 1
ATOM 4011 N N . LEU B 1 237 ? 14.836 -4.703 6.781 1 91.06 237 LEU B N 1
ATOM 4012 C CA . LEU B 1 237 ? 13.992 -5.09 7.906 1 91.06 237 LEU B CA 1
ATOM 4013 C C . LEU B 1 237 ? 14.82 -5.715 9.023 1 91.06 237 LEU B C 1
ATOM 4015 O O . LEU B 1 237 ? 14.289 -6.062 10.078 1 91.06 237 LEU B O 1
ATOM 4019 N N . GLY B 1 238 ? 16.125 -5.91 8.766 1 92.12 238 GLY B N 1
ATOM 4020 C CA . GLY B 1 238 ? 17.031 -6.395 9.805 1 92.12 238 GLY B CA 1
ATOM 4021 C C . GLY B 1 238 ? 17.297 -7.883 9.719 1 92.12 238 GLY B C 1
ATOM 4022 O O . GLY B 1 238 ? 17.125 -8.484 8.656 1 92.12 238 GLY B O 1
ATOM 4023 N N . LEU B 1 239 ? 17.875 -8.367 10.773 1 93 239 LEU B N 1
ATOM 4024 C CA . LEU B 1 239 ? 18.266 -9.773 10.898 1 93 239 LEU B CA 1
ATOM 4025 C C . LEU B 1 239 ? 17.266 -10.531 11.766 1 93 239 LEU B C 1
ATOM 4027 O O . LEU B 1 239 ? 16.625 -9.953 12.641 1 93 239 LEU B O 1
ATOM 4031 N N . GLY B 1 240 ? 17.109 -11.773 11.438 1 89.69 240 GLY B N 1
ATOM 4032 C CA . GLY B 1 240 ? 16.344 -12.727 12.227 1 89.69 240 GLY B CA 1
ATOM 4033 C C . GLY B 1 240 ? 16.828 -14.148 12.086 1 89.69 240 GLY B C 1
ATOM 4034 O O . GLY B 1 240 ? 17.953 -14.383 11.633 1 89.69 240 GLY B O 1
ATOM 4035 N N . ASN B 1 241 ? 16.016 -15.031 12.648 1 89.06 241 ASN B N 1
ATOM 4036 C CA . ASN B 1 241 ? 16.359 -16.453 12.578 1 89.06 241 ASN B CA 1
ATOM 4037 C C . ASN B 1 241 ? 15.258 -17.25 11.891 1 89.06 241 ASN B C 1
ATOM 4039 O O . ASN B 1 241 ? 14.07 -16.984 12.078 1 89.06 241 ASN B O 1
ATOM 4043 N N . GLY B 1 242 ? 15.719 -18.266 11.125 1 90 242 GLY B N 1
ATOM 4044 C CA . GLY B 1 242 ? 14.789 -19.219 10.555 1 90 242 GLY B CA 1
ATOM 4045 C C . GLY B 1 242 ? 14.359 -20.297 11.531 1 90 242 GLY B C 1
ATOM 4046 O O . GLY B 1 242 ? 14.641 -20.203 12.727 1 90 242 GLY B O 1
ATOM 4047 N N . MET B 1 243 ? 13.633 -21.266 11.008 1 85.56 243 MET B N 1
ATOM 4048 C CA . MET B 1 243 ? 13.062 -22.344 11.82 1 85.56 243 MET B CA 1
ATOM 4049 C C . MET B 1 243 ? 14.164 -23.203 12.43 1 85.56 243 MET B C 1
ATOM 4051 O O . MET B 1 243 ? 14.008 -23.719 13.531 1 85.56 243 MET B O 1
ATOM 4055 N N . GLU B 1 244 ? 15.25 -23.312 11.68 1 87.12 244 GLU B N 1
ATOM 4056 C CA . GLU B 1 244 ? 16.359 -24.141 12.148 1 87.12 244 GLU B CA 1
ATOM 4057 C C . GLU B 1 244 ? 17.406 -23.312 12.883 1 87.12 244 GLU B C 1
ATOM 4059 O O . GLU B 1 244 ? 18.5 -23.797 13.172 1 87.12 244 GLU B O 1
ATOM 4064 N N . GLY B 1 245 ? 17.172 -22.016 13.031 1 87.5 245 GLY B N 1
ATOM 4065 C CA . GLY B 1 245 ? 18.078 -21.141 13.758 1 87.5 245 GLY B CA 1
ATOM 4066 C C . GLY B 1 245 ? 19.047 -20.391 12.859 1 87.5 245 GLY B C 1
ATOM 4067 O O . GLY B 1 245 ? 19.828 -19.562 13.328 1 87.5 245 GLY B O 1
ATOM 4068 N N . GLU B 1 246 ? 18.969 -20.719 11.648 1 91.5 246 GLU B N 1
ATOM 4069 C CA . GLU B 1 246 ? 19.891 -20.047 10.734 1 91.5 246 GLU B CA 1
ATOM 4070 C C . GLU B 1 246 ? 19.594 -18.562 10.617 1 91.5 246 GLU B C 1
ATOM 4072 O O . GLU B 1 246 ? 18.422 -18.156 10.695 1 91.5 246 GLU B O 1
ATOM 4077 N N . THR B 1 247 ? 20.625 -17.812 10.398 1 94.25 247 THR B N 1
ATOM 4078 C CA . THR B 1 247 ? 20.469 -16.375 10.258 1 94.25 247 THR B CA 1
ATOM 4079 C C . THR B 1 247 ? 19.781 -16.031 8.938 1 94.25 247 THR B C 1
ATOM 4081 O O . THR B 1 247 ? 20.062 -16.625 7.902 1 94.25 247 THR B O 1
ATOM 4084 N N . ARG B 1 248 ? 18.938 -15 9.039 1 95.31 248 ARG B N 1
ATOM 4085 C CA . ARG B 1 248 ? 18.266 -14.477 7.852 1 95.31 248 ARG B CA 1
ATOM 4086 C C . ARG B 1 248 ? 18.25 -12.953 7.859 1 95.31 248 ARG B C 1
ATOM 4088 O O . ARG B 1 248 ? 18.188 -12.336 8.922 1 95.31 248 ARG B O 1
ATOM 4095 N N . ALA B 1 249 ? 18.375 -12.383 6.695 1 96.38 249 ALA B N 1
ATOM 4096 C CA . ALA B 1 249 ? 18.156 -10.953 6.492 1 96.38 249 ALA B CA 1
ATOM 4097 C C . ALA B 1 249 ? 16.969 -10.695 5.574 1 96.38 249 ALA B C 1
ATOM 4099 O O . ALA B 1 249 ? 16.766 -11.422 4.598 1 96.38 249 ALA B O 1
ATOM 4100 N N . ALA B 1 250 ? 16.234 -9.672 5.91 1 95.69 250 ALA B N 1
ATOM 4101 C CA . ALA B 1 250 ? 15.031 -9.414 5.129 1 95.69 250 ALA B CA 1
ATOM 4102 C C . ALA B 1 250 ? 14.984 -7.961 4.66 1 95.69 250 ALA B C 1
ATOM 4104 O O . ALA B 1 250 ? 15.438 -7.059 5.363 1 95.69 250 ALA B O 1
ATOM 4105 N N . CYS B 1 251 ? 14.438 -7.75 3.465 1 96 251 CYS B N 1
ATOM 4106 C CA . CYS B 1 251 ? 14.172 -6.426 2.918 1 96 251 CYS B CA 1
ATOM 4107 C C . CYS B 1 251 ? 12.891 -6.418 2.098 1 96 251 CYS B C 1
ATOM 4109 O O . CYS B 1 251 ? 12.438 -7.469 1.628 1 96 251 CYS B O 1
ATOM 4111 N N . ARG B 1 252 ? 12.312 -5.316 2.031 1 96.62 252 ARG B N 1
ATOM 4112 C CA . ARG B 1 252 ? 11.25 -5.012 1.075 1 96.62 252 ARG B CA 1
ATOM 4113 C C . ARG B 1 252 ? 11.688 -3.924 0.102 1 96.62 252 ARG B C 1
ATOM 4115 O O . ARG B 1 252 ? 12.375 -2.977 0.49 1 96.62 252 ARG B O 1
ATOM 4122 N N . ALA B 1 253 ? 11.266 -4.086 -1.141 1 97.62 253 ALA B N 1
ATOM 4123 C CA . ALA B 1 253 ? 11.648 -3.074 -2.123 1 97.62 253 ALA B CA 1
ATOM 4124 C C . ALA B 1 253 ? 10.531 -2.859 -3.146 1 97.62 253 ALA B C 1
ATOM 4126 O O . ALA B 1 253 ? 9.711 -3.748 -3.371 1 97.62 253 ALA B O 1
ATOM 4127 N N . THR B 1 254 ? 10.484 -1.728 -3.686 1 96.56 254 THR B N 1
ATOM 4128 C CA . THR B 1 254 ? 9.547 -1.383 -4.75 1 96.56 254 THR B CA 1
ATOM 4129 C C . THR B 1 254 ? 10.242 -0.589 -5.848 1 96.56 254 THR B C 1
ATOM 4131 O O . THR B 1 254 ? 11.289 0.021 -5.613 1 96.56 254 THR B O 1
ATOM 4134 N N . THR B 1 255 ? 9.719 -0.674 -7.016 1 95.62 255 THR B N 1
ATOM 4135 C CA . THR B 1 255 ? 10.07 0.207 -8.125 1 95.62 255 THR B CA 1
ATOM 4136 C C . THR B 1 255 ? 8.945 0.253 -9.156 1 95.62 255 THR B C 1
ATOM 4138 O O . THR B 1 255 ? 7.969 -0.49 -9.047 1 95.62 255 THR B O 1
ATOM 4141 N N . GLU B 1 256 ? 8.984 1.194 -9.992 1 94.31 256 GLU B N 1
ATOM 4142 C CA . GLU B 1 256 ? 8.055 1.316 -11.109 1 94.31 256 GLU B CA 1
ATOM 4143 C C . GLU B 1 256 ? 8.797 1.254 -12.445 1 94.31 256 GLU B C 1
ATOM 4145 O O . GLU B 1 256 ? 9.805 1.94 -12.633 1 94.31 256 GLU B O 1
ATOM 4150 N N . LEU B 1 257 ? 8.336 0.392 -13.281 1 95.31 257 LEU B N 1
ATOM 4151 C CA . LEU B 1 257 ? 8.883 0.271 -14.625 1 95.31 257 LEU B CA 1
ATOM 4152 C C . LEU B 1 257 ? 7.887 0.777 -15.664 1 95.31 257 LEU B C 1
ATOM 4154 O O . LEU B 1 257 ? 6.684 0.83 -15.398 1 95.31 257 LEU B O 1
ATOM 4158 N N . HIS B 1 258 ? 8.43 1.161 -16.797 1 93.25 258 HIS B N 1
ATOM 4159 C CA . HIS B 1 258 ? 7.613 1.485 -17.953 1 93.25 258 HIS B CA 1
ATOM 4160 C C . HIS B 1 258 ? 7.859 0.501 -19.094 1 93.25 258 HIS B C 1
ATOM 4162 O O . HIS B 1 258 ? 9 0.299 -19.516 1 93.25 258 HIS B O 1
ATOM 4168 N N . ARG B 1 259 ? 6.836 -0.1 -19.562 1 93.31 259 ARG B N 1
ATOM 4169 C CA . ARG B 1 259 ? 6.973 -1.146 -20.578 1 93.31 259 ARG B CA 1
ATOM 4170 C C . ARG B 1 259 ? 7.707 -0.626 -21.797 1 93.31 259 ARG B C 1
ATOM 4172 O O . ARG B 1 259 ? 8.523 -1.34 -22.391 1 93.31 259 ARG B O 1
ATOM 4179 N N . ASP B 1 260 ? 7.52 0.659 -22.141 1 88.56 260 ASP B N 1
ATOM 4180 C CA . ASP B 1 260 ? 8.117 1.232 -23.344 1 88.56 260 ASP B CA 1
ATOM 4181 C C . ASP B 1 260 ? 9.633 1.355 -23.188 1 88.56 260 ASP B C 1
ATOM 4183 O O . ASP B 1 260 ? 10.359 1.31 -24.188 1 88.56 260 ASP B O 1
ATOM 4187 N N . ASP B 1 261 ? 10.062 1.56 -22.031 1 91.81 261 ASP B N 1
ATOM 4188 C CA . ASP B 1 261 ? 11.5 1.657 -21.797 1 91.81 261 ASP B CA 1
ATOM 4189 C C . ASP B 1 261 ? 12.211 0.366 -22.188 1 91.81 261 ASP B C 1
ATOM 4191 O O . ASP B 1 261 ? 13.406 0.374 -22.484 1 91.81 261 ASP B O 1
ATOM 4195 N N . PHE B 1 262 ? 11.516 -0.739 -22.266 1 94.75 262 PHE B N 1
ATOM 4196 C CA . PHE B 1 262 ? 12.117 -2.033 -22.547 1 94.75 262 PHE B CA 1
ATOM 4197 C C . PHE B 1 262 ? 11.594 -2.59 -23.875 1 94.75 262 PHE B C 1
ATOM 4199 O O . PHE B 1 262 ? 11.688 -3.793 -24.125 1 94.75 262 PHE B O 1
ATOM 4206 N N . THR B 1 263 ? 10.961 -1.854 -24.562 1 90.5 263 THR B N 1
ATOM 4207 C CA . THR B 1 263 ? 10.461 -2.156 -25.906 1 90.5 263 THR B CA 1
ATOM 4208 C C . THR B 1 263 ? 9.398 -3.254 -25.844 1 90.5 263 THR B C 1
ATOM 4210 O O . THR B 1 263 ? 9.328 -4.102 -26.75 1 90.5 263 THR B O 1
ATOM 4213 N N . VAL B 1 264 ? 8.742 -3.371 -24.766 1 88.81 264 VAL B N 1
ATOM 4214 C CA . VAL B 1 264 ? 7.516 -4.156 -24.672 1 88.81 264 VAL B CA 1
ATOM 4215 C C . VAL B 1 264 ? 6.316 -3.281 -25.031 1 88.81 264 VAL B C 1
ATOM 4217 O O . VAL B 1 264 ? 5.664 -2.715 -24.141 1 88.81 264 VAL B O 1
ATOM 4220 N N . SER B 1 265 ? 5.934 -3.203 -26.281 1 83.5 265 SER B N 1
ATOM 4221 C CA . SER B 1 265 ? 5.133 -2.08 -26.766 1 83.5 265 SER B CA 1
ATOM 4222 C C . SER B 1 265 ? 3.797 -2.557 -27.328 1 83.5 265 SER B C 1
ATOM 4224 O O . SER B 1 265 ? 3.123 -1.819 -28.047 1 83.5 265 SER B O 1
ATOM 4226 N N . TRP B 1 266 ? 3.488 -3.738 -27.031 1 85.25 266 TRP B N 1
ATOM 4227 C CA . TRP B 1 266 ? 2.152 -4.137 -27.453 1 85.25 266 TRP B CA 1
ATOM 4228 C C . TRP B 1 266 ? 1.108 -3.123 -27 1 85.25 266 TRP B C 1
ATOM 4230 O O . TRP B 1 266 ? 1.056 -2.77 -25.812 1 85.25 266 TRP B O 1
ATOM 4240 N N . GLN B 1 267 ? 0.38 -2.551 -28 1 81.31 267 GLN B N 1
ATOM 4241 C CA . GLN B 1 267 ? -0.598 -1.518 -27.672 1 81.31 267 GLN B CA 1
ATOM 4242 C C . GLN B 1 267 ? -1.928 -1.776 -28.359 1 81.31 267 GLN B C 1
ATOM 4244 O O . GLN B 1 267 ? -1.961 -2.039 -29.562 1 81.31 267 GLN B O 1
ATOM 4249 N N . THR B 1 268 ? -2.887 -1.979 -27.641 1 84.88 268 THR B N 1
ATOM 4250 C CA . THR B 1 268 ? -4.281 -1.995 -28.078 1 84.88 268 THR B CA 1
ATOM 4251 C C . THR B 1 268 ? -5.102 -0.977 -27.297 1 84.88 268 THR B C 1
ATOM 4253 O O . THR B 1 268 ? -4.891 -0.792 -26.094 1 84.88 268 THR B O 1
ATOM 4256 N N . MET B 1 269 ? -5.902 -0.261 -28.047 1 81.31 269 MET B N 1
ATOM 4257 C CA . MET B 1 269 ? -6.723 0.768 -27.406 1 81.31 269 MET B CA 1
ATOM 4258 C C . MET B 1 269 ? -8.203 0.39 -27.453 1 81.31 269 MET B C 1
ATOM 4260 O O . MET B 1 269 ? -8.672 -0.166 -28.453 1 81.31 269 MET B O 1
ATOM 4264 N N . LEU B 1 270 ? -8.766 0.739 -26.391 1 81.5 270 LEU B N 1
ATOM 4265 C CA . LEU B 1 270 ? -10.227 0.676 -26.406 1 81.5 270 LEU B CA 1
ATOM 4266 C C . LEU B 1 270 ? -10.812 1.867 -27.141 1 81.5 270 LEU B C 1
ATOM 4268 O O . LEU B 1 270 ? -10.086 2.797 -27.516 1 81.5 270 LEU B O 1
ATOM 4272 N N . THR B 1 271 ? -12.062 1.804 -27.422 1 72.62 271 THR B N 1
ATOM 4273 C CA . THR B 1 271 ? -12.766 2.809 -28.219 1 72.62 271 THR B CA 1
ATOM 4274 C C . THR B 1 271 ? -12.586 4.195 -27.609 1 72.62 271 THR B C 1
ATOM 4276 O O . THR B 1 271 ? -12.453 5.188 -28.328 1 72.62 271 THR B O 1
ATOM 4279 N N . ARG B 1 272 ? -12.438 4.359 -26.391 1 73 272 ARG B N 1
ATOM 4280 C CA . ARG B 1 272 ? -12.336 5.668 -25.75 1 73 272 ARG B CA 1
ATOM 4281 C C . ARG B 1 272 ? -10.875 6.055 -25.531 1 73 272 ARG B C 1
ATOM 4283 O O . ARG B 1 272 ? -10.578 6.973 -24.766 1 73 272 ARG B O 1
ATOM 4290 N N . GLY B 1 273 ? -10.078 5.391 -26.203 1 77.75 273 GLY B N 1
ATOM 4291 C CA . GLY B 1 273 ? -8.672 5.742 -26.125 1 77.75 273 GLY B CA 1
ATOM 4292 C C . GLY B 1 273 ? -7.996 5.242 -24.859 1 77.75 273 GLY B C 1
ATOM 4293 O O . GLY B 1 273 ? -6.953 5.754 -24.453 1 77.75 273 GLY B O 1
ATOM 4294 N N . ILE B 1 274 ? -8.656 4.402 -24.297 1 79.44 274 ILE B N 1
ATOM 4295 C CA . ILE B 1 274 ? -8.078 3.809 -23.094 1 79.44 274 ILE B CA 1
ATOM 4296 C C . ILE B 1 274 ? -7.176 2.639 -23.469 1 79.44 274 ILE B C 1
ATOM 4298 O O . ILE B 1 274 ? -7.582 1.751 -24.219 1 79.44 274 ILE B O 1
ATOM 4302 N N . ALA B 1 275 ? -5.969 2.727 -22.984 1 81.62 275 ALA B N 1
ATOM 4303 C CA . ALA B 1 275 ? -5.051 1.619 -23.234 1 81.62 275 ALA B CA 1
ATOM 4304 C C . ALA B 1 275 ? -5.531 0.342 -22.562 1 81.62 275 ALA B C 1
ATOM 4306 O O . ALA B 1 275 ? -5.914 0.365 -21.391 1 81.62 275 ALA B O 1
ATOM 4307 N N . VAL B 1 276 ? -5.473 -0.75 -23.25 1 87.44 276 VAL B N 1
ATOM 4308 C CA . VAL B 1 276 ? -5.848 -2.043 -22.688 1 87.44 276 VAL B CA 1
ATOM 4309 C C . VAL B 1 276 ? -4.898 -2.41 -21.562 1 87.44 276 VAL B C 1
ATOM 4311 O O . VAL B 1 276 ? -5.332 -2.869 -20.5 1 87.44 276 VAL B O 1
ATOM 4314 N N . VAL B 1 277 ? -3.605 -2.219 -21.812 1 90.56 277 VAL B N 1
ATOM 4315 C CA . VAL B 1 277 ? -2.604 -2.408 -20.766 1 90.56 277 VAL B CA 1
ATOM 4316 C C . VAL B 1 277 ? -1.93 -1.076 -20.453 1 90.56 277 VAL B C 1
ATOM 4318 O O . VAL B 1 277 ? -1.411 -0.406 -21.359 1 90.56 277 VAL B O 1
ATOM 4321 N N . GLY B 1 278 ? -1.972 -0.671 -19.219 1 88.69 278 GLY B N 1
ATOM 4322 C CA . GLY B 1 278 ? -1.291 0.548 -18.812 1 88.69 278 GLY B CA 1
ATOM 4323 C C . GLY B 1 278 ? 0.208 0.498 -19.031 1 88.69 278 GLY B C 1
ATOM 4324 O O . GLY B 1 278 ? 0.811 -0.576 -19 1 88.69 278 GLY B O 1
ATOM 4325 N N . PRO B 1 279 ? 0.84 1.616 -19.188 1 88.25 279 PRO B N 1
ATOM 4326 C CA . PRO B 1 279 ? 2.277 1.649 -19.469 1 88.25 279 PRO B CA 1
ATOM 4327 C C . PRO B 1 279 ? 3.131 1.365 -18.234 1 88.25 279 PRO B C 1
ATOM 4329 O O . PRO B 1 279 ? 4.262 0.891 -18.359 1 88.25 279 PRO B O 1
ATOM 4332 N N . SER B 1 280 ? 2.617 1.677 -17.078 1 91.5 280 SER B N 1
ATOM 4333 C CA . SER B 1 280 ? 3.393 1.557 -15.852 1 91.5 280 SER B CA 1
ATOM 4334 C C . SER B 1 280 ? 3.164 0.206 -15.188 1 91.5 280 SER B C 1
ATOM 4336 O O . SER B 1 280 ? 2.027 -0.267 -15.102 1 91.5 280 SER B O 1
ATOM 4338 N N . ILE B 1 281 ? 4.23 -0.409 -14.797 1 96.31 281 ILE B N 1
ATOM 4339 C CA . ILE B 1 281 ? 4.211 -1.656 -14.039 1 96.31 281 ILE B CA 1
ATOM 4340 C C . ILE B 1 281 ? 4.824 -1.433 -12.664 1 96.31 281 ILE B C 1
ATOM 4342 O O . ILE B 1 281 ? 6 -1.076 -12.547 1 96.31 281 ILE B O 1
ATOM 4346 N N . ARG B 1 282 ? 4.039 -1.615 -11.656 1 95.81 282 ARG B N 1
ATOM 4347 C CA . ARG B 1 282 ? 4.555 -1.554 -10.297 1 95.81 282 ARG B CA 1
ATOM 4348 C C . ARG B 1 282 ? 5.172 -2.887 -9.883 1 95.81 282 ARG B C 1
ATOM 4350 O O . ARG B 1 282 ? 4.578 -3.945 -10.102 1 95.81 282 ARG B O 1
ATOM 4357 N N . ILE B 1 283 ? 6.371 -2.797 -9.289 1 98.44 283 ILE B N 1
ATOM 4358 C CA . ILE B 1 283 ? 7.062 -3.982 -8.797 1 98.44 283 ILE B CA 1
ATOM 4359 C C . ILE B 1 283 ? 7.137 -3.939 -7.27 1 98.44 283 ILE B C 1
ATOM 4361 O O . ILE B 1 283 ? 7.488 -2.912 -6.688 1 98.44 283 ILE B O 1
ATOM 4365 N N . ASP B 1 284 ? 6.762 -4.996 -6.641 1 98.06 284 ASP B N 1
ATOM 4366 C CA . ASP B 1 284 ? 6.898 -5.18 -5.199 1 98.06 284 ASP B CA 1
ATOM 4367 C C . ASP B 1 284 ? 7.734 -6.418 -4.879 1 98.06 284 ASP B C 1
ATOM 4369 O O . ASP B 1 284 ? 7.449 -7.512 -5.375 1 98.06 284 ASP B O 1
ATOM 4373 N N . LEU B 1 285 ? 8.727 -6.219 -4.016 1 98.31 285 LEU B N 1
ATOM 4374 C CA . LEU B 1 285 ? 9.648 -7.293 -3.656 1 98.31 285 LEU B CA 1
ATOM 4375 C C . LEU B 1 285 ? 9.664 -7.516 -2.148 1 98.31 285 LEU B C 1
ATOM 4377 O O . LEU B 1 285 ? 9.812 -6.566 -1.377 1 98.31 285 LEU B O 1
ATOM 4381 N N . ASP B 1 286 ? 9.43 -8.656 -1.695 1 97.94 286 ASP B N 1
ATOM 4382 C CA . ASP B 1 286 ? 9.75 -9.141 -0.358 1 97.94 286 ASP B CA 1
ATOM 4383 C C . ASP B 1 286 ? 10.844 -10.211 -0.411 1 97.94 286 ASP B C 1
ATOM 4385 O O . ASP B 1 286 ? 10.648 -11.273 -1.007 1 97.94 286 ASP B O 1
ATOM 4389 N N . VAL B 1 287 ? 11.945 -9.922 0.224 1 97.81 287 VAL B N 1
ATOM 4390 C CA . VAL B 1 287 ? 13.117 -10.766 0.002 1 97.81 287 VAL B CA 1
ATOM 4391 C C . VAL B 1 287 ? 13.703 -11.195 1.344 1 97.81 287 VAL B C 1
ATOM 4393 O O . VAL B 1 287 ? 13.805 -10.391 2.271 1 97.81 287 VAL B O 1
ATOM 4396 N N . GLN B 1 288 ? 14.062 -12.438 1.411 1 97.19 288 GLN B N 1
ATOM 4397 C CA . GLN B 1 288 ? 14.922 -12.953 2.473 1 97.19 288 GLN B CA 1
ATOM 4398 C C . GLN B 1 288 ? 16.188 -13.578 1.897 1 97.19 288 GLN B C 1
ATOM 4400 O O . GLN B 1 288 ? 16.141 -14.273 0.88 1 97.19 288 GLN B O 1
ATOM 4405 N N . THR B 1 289 ? 17.203 -13.289 2.541 1 97.62 289 THR B N 1
ATOM 4406 C CA . THR B 1 289 ? 18.484 -13.883 2.17 1 97.62 289 THR B CA 1
ATOM 4407 C C . THR B 1 289 ? 19.062 -14.688 3.332 1 97.62 289 THR B C 1
ATOM 4409 O O . THR B 1 289 ? 18.75 -14.422 4.49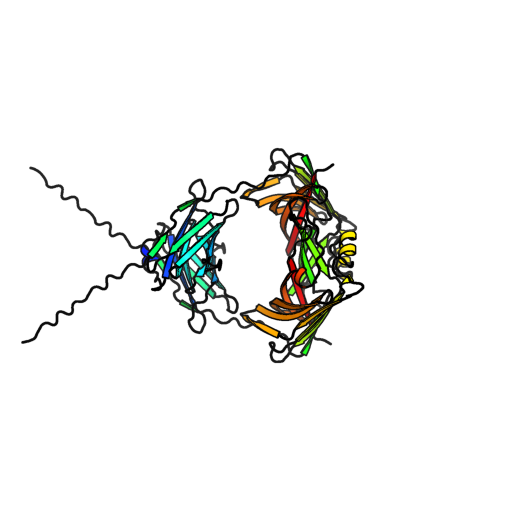6 1 97.62 289 THR B O 1
ATOM 4412 N N . VAL B 1 290 ? 19.844 -15.656 3.014 1 97.56 290 VAL B N 1
ATOM 4413 C CA . VAL B 1 290 ? 20.578 -16.484 3.977 1 97.56 290 VAL B CA 1
ATOM 4414 C C . VAL B 1 290 ? 22.047 -16.578 3.564 1 97.56 290 VAL B C 1
ATOM 4416 O O . VAL B 1 290 ? 22.359 -16.484 2.379 1 97.56 290 VAL B O 1
ATOM 4419 N N . PRO B 1 291 ? 22.938 -16.719 4.566 1 97.38 291 PRO B N 1
ATOM 4420 C CA . PRO B 1 291 ? 24.328 -16.953 4.18 1 97.38 291 PRO B CA 1
ATOM 4421 C C . PRO B 1 291 ? 24.5 -18.172 3.281 1 97.38 291 PRO B C 1
ATOM 4423 O O . PRO B 1 291 ? 23.828 -19.188 3.475 1 97.38 291 PRO B O 1
ATOM 4426 N N . LYS B 1 292 ? 25.375 -17.906 2.311 1 94.25 292 LYS B N 1
ATOM 4427 C CA . LYS B 1 292 ? 25.672 -19.047 1.438 1 94.25 292 LYS B CA 1
ATOM 4428 C C . LYS B 1 292 ? 26.484 -20.109 2.172 1 94.25 292 LYS B C 1
ATOM 4430 O O . LYS B 1 292 ? 27.422 -19.781 2.904 1 94.25 292 LYS B O 1
ATOM 4435 N N . GLY B 1 293 ? 25.969 -21.344 2.432 1 77.62 293 GLY B N 1
ATOM 4436 C CA . GLY B 1 293 ? 26.672 -22.453 3.07 1 77.62 293 GLY B CA 1
ATOM 4437 C C . GLY B 1 293 ? 28.047 -22.703 2.475 1 77.62 293 GLY B C 1
ATOM 4438 O O . GLY B 1 293 ? 28.344 -22.266 1.362 1 77.62 293 GLY B O 1
#

Solvent-accessible surface area (backbone atoms only — not comparable to full-atom values): 29538 Å² total; per-residue (Å²): 137,85,79,81,79,78,74,78,75,72,71,73,70,77,73,67,33,41,42,32,73,46,84,67,60,78,64,17,13,32,41,34,40,30,34,21,35,86,83,69,42,54,37,56,61,26,38,36,39,34,18,38,86,84,66,47,80,55,34,38,30,32,12,13,74,70,6,31,45,52,45,54,39,64,45,42,59,34,36,39,38,38,38,41,86,20,31,39,66,44,76,48,74,47,68,29,45,56,64,27,60,35,63,64,47,76,43,66,39,44,73,26,76,50,60,67,71,80,73,61,41,54,29,26,51,39,58,91,48,33,48,48,33,36,39,32,42,30,51,79,70,36,61,46,56,35,32,48,75,39,61,50,36,38,33,41,37,32,93,51,59,51,65,15,35,37,42,36,43,32,40,42,70,35,49,44,56,87,36,68,71,59,35,54,48,45,36,29,80,59,40,44,22,21,88,85,30,49,49,33,36,37,40,31,57,39,38,42,80,65,33,29,44,31,31,39,40,37,28,41,38,35,36,58,89,32,73,44,82,47,58,32,52,28,38,54,71,29,68,50,51,49,95,86,62,44,62,31,38,30,36,36,33,36,41,75,47,49,37,64,83,36,69,35,64,70,79,54,65,44,95,84,68,37,42,41,62,47,59,51,35,40,37,44,35,37,42,28,32,30,69,55,127,134,84,76,80,77,75,75,77,75,73,72,71,68,75,74,68,33,39,42,31,73,48,84,66,59,79,66,17,13,32,39,35,40,30,33,20,36,86,85,69,42,56,36,57,61,26,38,37,40,33,19,37,86,86,67,47,80,54,35,37,31,31,12,15,73,70,6,30,45,53,45,55,40,64,44,42,58,34,35,41,37,39,39,40,82,18,30,38,66,45,75,48,75,48,66,29,45,58,65,27,59,36,64,66,48,77,41,66,40,45,73,25,74,51,60,67,70,81,73,59,43,54,28,27,52,39,58,90,49,35,47,49,33,36,39,30,40,31,51,80,70,36,62,46,56,34,33,49,73,40,61,50,36,36,33,41,37,33,92,50,59,49,66,15,35,36,42,35,43,31,39,44,70,35,48,43,56,86,36,67,71,60,35,54,50,46,36,30,79,60,39,44,22,22,88,83,29,47,48,33,38,40,40,31,57,39,38,42,80,61,30,28,44,32,31,40,41,36,27,42,37,33,37,58,89,33,73,44,82,46,60,32,50,28,38,53,72,29,69,48,51,49,96,87,61,46,60,31,38,31,36,37,32,33,41,76,45,49,37,64,83,36,69,36,61,68,78,52,66,43,95,85,67,37,40,39,62,47,58,53,34,40,35,44,35,36,41,26,31,30,68,56,129